Protein 7FBK (pdb70)

Nearest PDB structures (foldseek):
  8gz5-assembly1_A  TM=9.801E-01  e=3.231E-44  Severe acute respiratory syndrome coronavirus 2
  8e1g-assembly1_A  TM=9.869E-01  e=7.058E-44  Severe acute respiratory syndrome coronavirus 2
  7nx9-assembly1_E  TM=9.780E-01  e=9.380E-45  Severe acute respiratory syndrome coronavirus 2
  7q6e-assembly1_A  TM=9.854E-01  e=5.097E-44  Severe acute respiratory syndrome coronavirus 2
  7q9g-assembly1_A  TM=9.746E-01  e=7.058E-44  Severe acute respiratory syndrome coronavirus 2

Solvent-accessible surface area: 29348 Å² total; per-residue (Å²): 158,146,6,44,18,44,98,12,18,124,37,119,110,10,15,12,0,35,23,8,57,35,12,76,2,50,100,10,59,5,72,4,29,94,31,13,109,35,22,68,14,20,10,2,5,0,12,69,19,25,3,92,116,1,23,82,61,40,14,12,23,0,34,1,0,9,0,0,0,44,6,47,13,13,68,28,1,9,8,49,68,107,27,93,0,3,30,36,1,1,44,3,28,104,123,11,47,0,0,0,0,0,34,54,0,28,107,112,5,16,103,138,62,7,10,141,97,5,38,21,6,39,54,46,192,66,80,5,142,63,58,65,60,23,97,54,73,139,35,55,91,48,31,112,81,96,18,126,67,99,100,36,180,46,5,68,89,3,16,89,35,10,6,1,57,57,123,72,52,41,10,119,24,0,15,6,0,0,0,1,8,9,56,124,91,205,61,111,38,60,1,21,1,72,75,71,154,141,7,46,16,43,115,11,15,123,33,129,208,16,18,11,0,36,34,6,81,82,66,152,1,46,108,12,61,4,65,3,29,93,29,14,110,32,67,63,8,22,10,2,4,1,7,68,17,22,4,93,120,1,28,75,67,37,16,12,17,0,35,0,0,8,0,0,0,42,4,46,10,14,63,28,1,8,10,50,45,104,27,87,0,2,29,41,1,2,44,3,25,93,122,10,46,0,0,0,0,0,33,54,0,28,130,108,5,18,109,128,64,9,11,141,108,9,43,16,6,37,49,49,186,70,82,4,147,60,57,68,99,25,113,57,69,137,39,52,86,50,28,116,94,97,15,139,66,95,106,33,182,45,6,69,96,4,19,86,29,10,4,0,54,54,123,70,51,41,12,118,20,0,16,5,0,0,0,0,6,9,57,132,98,199,59,109,45,48,1,27,3,78,43,120,71,35,82,10,63,12,65,44,92,83,36,92,48,104,42,50,83,55,9,63,0,69,1,24,7,103,95,15,66,0,31,2,30,41,24,89,2,7,10,22,88,164,88,44,111,146,35,78,99,20,86,101,39,88,54,44,43,42,86,66,82,114,105,63,47,35,3,24,0,82,0,43,83,3,111,75,105,7,11,4,34,0,32,0,1,1,30,0,72,69,27,109,54,238,110,6,122,7,37,0,0,16,13,6,88,5,0,96,2,50,3,106,109,71,24,72,11,67,10,66,38,95,85,31,91,50,84,46,51,81,61,5,58,0,68,0,22,8,98,92,8,32,0,20,4,35,53,33,53,1,7,14,21,62,164,90,37,125,129,75,50,111,21,78,102,41,90,59,45,49,48,79,58,47,119,57,62,37,34,6,14,0,82,0,60,71,2,111,83,109,6,14,4,33,0,36,0,14,2,47,0,66,45,17,23,28,67,104,4,107,8,34,0,1,14,14,6,78,4,0,92,2,44,7,108,120

Organism: Severe acute respiratory syndrome coronavirus 2 (NCBI:txid2697049)

Sequence (618 aa):
NLCPFGEVFNATRFASVYAWNRKRISNCVADYSVLYNSASFSTFKCYGVSPTKLNDLCFTNVYADSFVIRGDEVRQIAPGQTGKIADYNYKLPDDFTGCVIAWNSNNLDSKVGGNYNYLYRLFRKSNLKPFERRDISTEIYQAGSTPCNGVEGFNCYFPLQSYGFQPTYGVGYQPYRVVVLSFEELLHAPATVCGPAANLCPFGEVFNATRFASVYAWNRKRISNCVADYSVLYNSASFSTFKCYGVSPTKLNDLCFTNVYADSFVIRGDDEVRQIAPGQTGKIADYNYKLPDDFTGCVIAWNSNNLDSKVGGNYNYLYRLFRKSNLKPFERDISTEIYQAGSTPCNGVEGFNCYFPLQSYGFQPTYGVGYQPYRVVVLSFELLHAPATVCGPAAAERVEQTPTTTTKEAGESLTINCVLRDSPCSLDSTFWYFTKKGATKKENLSNGGRYAETVNKASKSFSLQISDLRVEDSGTYHCRAYSTTGDERDCRWQGYIEGYGTIVTVKSAERVEQTPTTTTKEAGESLTINCVLRDSPCSLDSTFWYFTKKGATKKENLSNGGRYAETVNKASKSFSLQISDLRVEDSGTYHCRAYSTTGDERDCRWQGYIEGYGTIVTVKS

Structure (mmCIF, N/CA/C/O backbone):
data_7FBK
#
_entry.id   7FBK
#
_cell.length_a   53.510
_cell.length_b   90.531
_cell.length_c   162.463
_cell.angle_alpha   90.000
_cell.angle_beta   90.000
_cell.angle_gamma   90.000
#
_symmetry.space_group_name_H-M   'P 2 21 21'
#
loop_
_entity.id
_entity.type
_entity.pdbx_description
1 polymer 'Spike protein S1'
2 polymer 'New antigen receptor variable domain'
3 branched 2-acetamido-2-deoxy-beta-D-glucopyranose-(1-4)-[alpha-L-fucopyranose-(1-6)]2-acetamido-2-deoxy-beta-D-glucopyranose
4 water water
#
loop_
_atom_site.group_PDB
_atom_site.id
_atom_site.type_symbol
_atom_site.label_atom_id
_atom_site.label_alt_id
_atom_site.label_comp_id
_atom_site.label_asym_id
_atom_site.label_entity_id
_atom_site.label_seq_id
_atom_site.pdbx_PDB_ins_code
_atom_site.Cartn_x
_atom_site.Cartn_y
_atom_site.Cartn_z
_atom_site.occupancy
_atom_site.B_iso_or_equiv
_atom_site.auth_seq_id
_atom_site.auth_comp_id
_atom_site.auth_asym_id
_atom_site.auth_atom_id
_atom_site.pdbx_PDB_model_num
ATOM 1 N N . ASN A 1 9 ? -4.094 53.173 10.617 1.00 80.90 334 ASN A N 1
ATOM 2 C CA . ASN A 1 9 ? -3.806 53.684 11.976 1.00 82.85 334 ASN A CA 1
ATOM 3 C C . ASN A 1 9 ? -2.287 53.954 12.194 1.00 79.88 334 ASN A C 1
ATOM 4 O O . ASN A 1 9 ? -1.423 53.058 11.963 1.00 70.43 334 ASN A O 1
ATOM 9 N N . LEU A 1 10 ? -1.980 55.140 12.723 1.00 76.86 335 LEU A N 1
ATOM 10 C CA . LEU A 1 10 ? -0.682 55.837 12.549 1.00 79.35 335 LEU A CA 1
ATOM 11 C C . LEU A 1 10 ? 0.421 55.339 13.510 1.00 71.87 335 LEU A C 1
ATOM 12 O O . LEU A 1 10 ? 0.164 54.925 14.648 1.00 66.17 335 LEU A O 1
ATOM 17 N N . CYS A 1 11 ? 1.655 55.369 13.014 1.00 67.06 336 CYS A N 1
ATOM 18 C CA . CYS A 1 11 ? 2.865 54.877 13.730 1.00 63.17 336 CYS A CA 1
ATOM 19 C C . CYS A 1 11 ? 3.064 55.682 15.018 1.00 57.29 336 CYS A C 1
ATOM 20 O O . CYS A 1 11 ? 2.834 56.880 15.081 1.00 54.78 336 CYS A O 1
ATOM 23 N N . PRO A 1 12 ? 3.472 55.032 16.112 1.00 56.70 337 PRO A N 1
ATOM 24 C CA . PRO A 1 12 ? 3.681 55.738 17.378 1.00 58.43 337 PRO A CA 1
ATOM 25 C C . PRO A 1 12 ? 5.015 56.504 17.461 1.00 55.84 337 PRO A C 1
ATOM 26 O O . PRO A 1 12 ? 5.769 56.256 18.413 1.00 56.57 337 PRO A O 1
ATOM 30 N N . PHE A 1 13 ? 5.317 57.400 16.500 1.00 56.43 338 PHE A N 1
ATOM 31 C CA . PHE A 1 13 ? 6.594 58.187 16.475 1.00 54.61 338 PHE A CA 1
ATOM 32 C C . PHE A 1 13 ? 6.571 59.184 17.645 1.00 55.75 338 PHE A C 1
ATOM 33 O O . PHE A 1 13 ? 7.655 59.534 18.240 1.00 49.35 338 PHE A O 1
ATOM 41 N N . GLY A 1 14 ? 5.352 59.562 18.052 1.00 51.47 339 GLY A N 1
ATOM 42 C CA . GLY A 1 14 ? 5.096 60.405 19.235 1.00 52.04 339 GLY A CA 1
ATOM 43 C C . GLY A 1 14 ? 5.790 59.889 20.480 1.00 50.23 339 GLY A C 1
ATOM 44 O O . GLY A 1 14 ? 6.349 60.727 21.212 1.00 47.29 339 GLY A O 1
ATOM 45 N N . GLU A 1 15 ? 5.772 58.566 20.702 1.00 49.95 340 GLU A N 1
ATOM 46 C CA . GLU A 1 15 ? 6.358 57.913 21.906 1.00 53.31 340 GLU A CA 1
ATOM 47 C C . GLU A 1 15 ? 7.890 58.127 21.872 1.00 49.35 340 GLU A C 1
ATOM 48 O O . GLU A 1 15 ? 8.511 58.227 22.940 1.00 51.45 340 GLU A O 1
ATOM 54 N N . VAL A 1 16 ? 8.482 58.175 20.684 1.00 47.56 341 VAL A N 1
ATOM 55 C CA . VAL A 1 16 ? 9.961 58.355 20.532 1.00 46.63 341 VAL A CA 1
ATOM 56 C C . VAL A 1 16 ? 10.315 59.843 20.566 1.00 44.63 341 VAL A C 1
ATOM 57 O O . VAL A 1 16 ? 11.136 60.255 21.397 1.00 46.94 341 VAL A O 1
ATOM 61 N N . PHE A 1 17 ? 9.765 60.645 19.688 1.00 44.18 342 PHE A N 1
ATOM 62 C CA . PHE A 1 17 ? 10.213 62.054 19.542 1.00 45.75 342 PHE A CA 1
ATOM 63 C C . PHE A 1 17 ? 9.908 62.865 20.811 1.00 49.11 342 PHE A C 1
ATOM 64 O O . PHE A 1 17 ? 10.706 63.757 21.130 1.00 46.81 342 PHE A O 1
ATOM 72 N N . ASN A 1 18 ? 8.763 62.607 21.470 1.00 47.87 343 ASN A N 1
ATOM 73 C CA . ASN A 1 18 ? 8.279 63.407 22.626 1.00 48.75 343 ASN A CA 1
ATOM 74 C C . ASN A 1 18 ? 8.444 62.662 23.946 1.00 48.09 343 ASN A C 1
ATOM 75 O O . ASN A 1 18 ? 7.902 63.139 24.916 1.00 47.27 343 ASN A O 1
ATOM 80 N N . ALA A 1 19 ? 9.199 61.570 24.047 1.00 47.52 344 ALA A N 1
ATOM 81 C CA . ALA A 1 19 ? 9.478 60.954 25.374 1.00 47.47 344 ALA A CA 1
ATOM 82 C C . ALA A 1 19 ? 9.984 62.022 26.359 1.00 47.89 344 ALA A C 1
ATOM 83 O O . ALA A 1 19 ? 10.746 62.889 25.964 1.00 47.73 344 ALA A O 1
ATOM 85 N N . THR A 1 20 ? 9.580 61.960 27.623 1.00 46.55 345 THR A N 1
ATOM 86 C CA . THR A 1 20 ? 9.969 62.951 28.643 1.00 46.83 345 THR A CA 1
ATOM 87 C C . THR A 1 20 ? 11.502 62.974 28.769 1.00 44.84 345 THR A C 1
ATOM 88 O O . THR A 1 20 ? 12.097 64.049 28.824 1.00 42.18 345 THR A O 1
ATOM 92 N N . ARG A 1 21 ? 12.124 61.810 28.857 1.00 44.81 346 ARG A N 1
ATOM 93 C CA . ARG A 1 21 ? 13.601 61.684 29.092 1.00 45.53 346 ARG A CA 1
ATOM 94 C C . ARG A 1 21 ? 14.109 60.802 27.960 1.00 42.95 346 ARG A C 1
ATOM 95 O O . ARG A 1 21 ? 13.372 59.897 27.593 1.00 44.85 346 ARG A O 1
ATOM 103 N N . PHE A 1 22 ? 15.279 61.099 27.377 1.00 39.69 347 PHE A N 1
ATOM 104 C CA . PHE A 1 22 ? 15.908 60.292 26.320 1.00 37.59 347 PHE A CA 1
ATOM 105 C C . PHE A 1 22 ? 16.971 59.432 26.998 1.00 37.37 347 PHE A C 1
ATOM 106 O O . PHE A 1 22 ? 17.346 59.712 28.163 1.00 36.16 347 PHE A O 1
ATOM 114 N N . ALA A 1 23 ? 17.449 58.433 26.290 1.00 35.78 348 ALA A N 1
ATOM 115 C CA . ALA A 1 23 ? 18.595 57.611 26.730 1.00 35.18 348 ALA A CA 1
ATOM 116 C C . ALA A 1 23 ? 19.908 58.397 26.596 1.00 34.10 348 ALA A C 1
ATOM 117 O O . ALA A 1 23 ? 20.067 59.167 25.663 1.00 33.22 348 ALA A O 1
ATOM 119 N N . SER A 1 24 ? 20.902 58.050 27.410 1.00 36.13 349 SER A N 1
ATOM 120 C CA . SER A 1 24 ? 22.317 58.312 27.120 1.00 34.76 349 SER A CA 1
ATOM 121 C C . SER A 1 24 ? 22.652 57.620 25.805 1.00 34.80 349 SER A C 1
ATOM 122 O O . SER A 1 24 ? 22.150 56.528 25.546 1.00 34.99 349 SER A O 1
ATOM 125 N N . VAL A 1 25 ? 23.573 58.193 25.052 1.00 34.66 350 VAL A N 1
ATOM 126 C CA . VAL A 1 25 ? 24.035 57.630 23.757 1.00 34.51 350 VAL A CA 1
ATOM 127 C C . VAL A 1 25 ? 24.642 56.218 23.941 1.00 34.37 350 VAL A C 1
ATOM 128 O O . VAL A 1 25 ? 24.360 55.380 23.066 1.00 34.47 350 VAL A O 1
ATOM 132 N N . TYR A 1 26 ? 25.398 55.950 25.006 1.00 34.57 351 TYR A N 1
ATOM 133 C CA . TYR A 1 26 ? 26.035 54.622 25.204 1.00 35.91 351 TYR A CA 1
ATOM 134 C C . TYR A 1 26 ? 24.952 53.563 25.407 1.00 36.30 351 TYR A C 1
ATOM 135 O O . TYR A 1 26 ? 25.244 52.378 25.070 1.00 37.31 351 TYR A O 1
ATOM 144 N N . ALA A 1 27 ? 23.820 53.963 26.005 1.00 35.42 352 ALA A N 1
ATOM 145 C CA . ALA A 1 27 ? 22.642 53.082 26.261 1.00 35.79 352 ALA A CA 1
ATOM 146 C C . ALA A 1 27 ? 21.463 53.446 25.346 1.00 35.84 352 ALA A C 1
ATOM 147 O O . ALA A 1 27 ? 20.334 53.432 25.797 1.00 36.41 352 ALA A O 1
ATOM 149 N N . TRP A 1 28 ? 21.722 53.617 24.060 1.00 35.45 353 TRP A N 1
ATOM 150 C CA . TRP A 1 28 ? 20.770 54.193 23.107 1.00 34.41 353 TRP A CA 1
ATOM 151 C C . TRP A 1 28 ? 19.526 53.293 23.036 1.00 37.25 353 TRP A C 1
ATOM 152 O O . TRP A 1 28 ? 19.658 52.055 23.219 1.00 35.70 353 TRP A O 1
ATOM 163 N N . ASN A 1 29 ? 18.374 53.925 22.889 1.00 36.74 354 ASN A N 1
ATOM 164 C CA . ASN A 1 29 ? 17.051 53.248 22.802 1.00 40.63 354 ASN A CA 1
ATOM 165 C C . ASN A 1 29 ? 16.704 52.922 21.354 1.00 38.73 354 ASN A C 1
ATOM 166 O O . ASN A 1 29 ? 17.166 53.618 20.434 1.00 36.46 354 ASN A O 1
ATOM 171 N N . ARG A 1 30 ? 15.895 51.887 21.156 1.00 38.54 355 ARG A N 1
ATOM 172 C CA . ARG A 1 30 ? 15.417 51.497 19.824 1.00 41.71 355 ARG A CA 1
ATOM 173 C C . ARG A 1 30 ? 13.965 51.026 19.972 1.00 42.26 355 ARG A C 1
ATOM 174 O O . ARG A 1 30 ? 13.696 50.304 20.953 1.00 41.81 355 ARG A O 1
ATOM 182 N N . LYS A 1 31 ? 13.083 51.555 19.127 1.00 44.21 356 LYS A N 1
ATOM 183 C CA . LYS A 1 31 ? 11.673 51.109 19.006 1.00 45.23 356 LYS A CA 1
ATOM 184 C C . LYS A 1 31 ? 11.515 50.516 17.614 1.00 48.30 356 LYS A C 1
ATOM 185 O O . LYS A 1 31 ? 11.916 51.201 16.624 1.00 48.49 356 LYS A O 1
ATOM 191 N N . ARG A 1 32 ? 10.998 49.284 17.538 1.00 51.89 357 ARG A N 1
ATOM 192 C CA . ARG A 1 32 ? 10.737 48.589 16.257 1.00 55.81 357 ARG A CA 1
ATOM 193 C C . ARG A 1 32 ? 9.328 48.997 15.851 1.00 55.63 357 ARG A C 1
ATOM 194 O O . ARG A 1 32 ? 8.395 48.837 16.672 1.00 51.72 357 ARG A O 1
ATOM 202 N N . ILE A 1 33 ? 9.225 49.667 14.711 1.00 57.22 358 ILE A N 1
ATOM 203 C CA . ILE A 1 33 ? 7.941 50.196 14.162 1.00 61.60 358 ILE A CA 1
ATOM 204 C C . ILE A 1 33 ? 7.453 49.194 13.118 1.00 62.86 358 ILE A C 1
ATOM 205 O O . ILE A 1 33 ? 8.291 48.730 12.253 1.00 59.77 358 ILE A O 1
ATOM 210 N N . SER A 1 34 ? 6.165 48.870 13.168 1.00 60.74 359 SER A N 1
ATOM 211 C CA . SER A 1 34 ? 5.549 47.987 12.152 1.00 63.21 359 SER A CA 1
ATOM 212 C C . SER A 1 34 ? 4.017 48.141 12.153 1.00 64.19 359 SER A C 1
ATOM 213 O O . SER A 1 34 ? 3.455 48.545 13.182 1.00 57.73 359 SER A O 1
ATOM 216 N N . ASN A 1 35 ? 3.392 47.895 10.996 1.00 69.52 360 ASN A N 1
ATOM 217 C CA . ASN A 1 35 ? 1.917 47.757 10.843 1.00 71.45 360 ASN A CA 1
ATOM 218 C C . ASN A 1 35 ? 1.259 49.103 11.101 1.00 67.69 360 ASN A C 1
ATOM 219 O O . ASN A 1 35 ? 0.413 49.201 12.008 1.00 65.23 360 ASN A O 1
ATOM 224 N N . CYS A 1 36 ? 1.649 50.113 10.340 1.00 64.63 361 CYS A N 1
ATOM 225 C CA . CYS A 1 36 ? 1.125 51.470 10.566 1.00 63.08 361 CYS A CA 1
ATOM 226 C C . CYS A 1 36 ? 1.523 52.357 9.410 1.00 62.29 361 CYS A C 1
ATOM 227 O O . CYS A 1 36 ? 2.380 51.928 8.583 1.00 61.10 361 CYS A O 1
ATOM 230 N N . VAL A 1 37 ? 0.912 53.536 9.428 1.00 62.74 362 VAL A N 1
ATOM 231 C CA . VAL A 1 37 ? 1.050 54.658 8.468 1.00 66.59 362 VAL A CA 1
ATOM 232 C C . VAL A 1 37 ? 1.687 55.845 9.203 1.00 66.05 362 VAL A C 1
ATOM 233 O O . VAL A 1 37 ? 1.289 56.121 10.341 1.00 66.27 362 VAL A O 1
ATOM 237 N N . ALA A 1 38 ? 2.594 56.545 8.520 1.00 67.95 363 ALA A N 1
ATOM 238 C CA . ALA A 1 38 ? 3.512 57.574 9.067 1.00 67.13 363 ALA A CA 1
ATOM 239 C C . ALA A 1 38 ? 3.593 58.744 8.089 1.00 67.08 363 ALA A C 1
ATOM 240 O O . ALA A 1 38 ? 4.065 58.496 6.957 1.00 68.83 363 ALA A O 1
ATOM 242 N N . ASP A 1 39 ? 3.127 59.938 8.475 1.00 67.52 364 ASP A N 1
ATOM 243 C CA . ASP A 1 39 ? 3.308 61.190 7.678 1.00 70.12 364 ASP A CA 1
ATOM 244 C C . ASP A 1 39 ? 4.729 61.733 7.918 1.00 66.38 364 ASP A C 1
ATOM 245 O O . ASP A 1 39 ? 4.911 62.533 8.848 1.00 67.91 364 ASP A O 1
ATOM 250 N N . TYR A 1 40 ? 5.694 61.314 7.103 1.00 65.61 365 TYR A N 1
ATOM 251 C CA . TYR A 1 40 ? 7.123 61.686 7.242 1.00 63.51 365 TYR A CA 1
ATOM 252 C C . TYR A 1 40 ? 7.260 63.163 6.894 1.00 61.49 365 TYR A C 1
ATOM 253 O O . TYR A 1 40 ? 8.053 63.903 7.517 1.00 57.48 365 TYR A O 1
ATOM 262 N N . SER A 1 41 ? 6.415 63.602 5.973 1.00 58.86 366 SER A N 1
ATOM 263 C CA . SER A 1 41 ? 6.423 64.982 5.454 1.00 59.73 366 SER A CA 1
ATOM 264 C C . SER A 1 41 ? 6.115 65.982 6.542 1.00 59.68 366 SER A C 1
ATOM 265 O O . SER A 1 41 ? 6.739 67.038 6.485 1.00 67.00 366 SER A O 1
ATOM 268 N N . VAL A 1 42 ? 5.216 65.715 7.484 1.00 59.62 367 VAL A N 1
ATOM 269 C CA . VAL A 1 42 ? 4.987 66.741 8.553 1.00 62.89 367 VAL A CA 1
ATOM 270 C C . VAL A 1 42 ? 6.236 66.823 9.460 1.00 57.72 367 VAL A C 1
ATOM 271 O O . VAL A 1 42 ? 6.545 67.934 9.926 1.00 55.07 367 VAL A O 1
ATOM 275 N N . LEU A 1 43 ? 6.920 65.702 9.715 1.00 56.58 368 LEU A N 1
ATOM 276 C CA . LEU A 1 43 ? 8.230 65.707 10.439 1.00 54.09 368 LEU A CA 1
ATOM 277 C C . LEU A 1 43 ? 9.231 66.543 9.653 1.00 50.65 368 LEU A C 1
ATOM 278 O O . LEU A 1 43 ? 9.778 67.494 10.214 1.00 50.66 368 LEU A O 1
ATOM 283 N N . TYR A 1 44 ? 9.481 66.176 8.398 1.00 51.56 369 TYR A N 1
ATOM 284 C CA . TYR A 1 44 ? 10.482 66.852 7.538 1.00 51.50 369 TYR A CA 1
ATOM 285 C C . TYR A 1 44 ? 10.189 68.356 7.431 1.00 54.66 369 TYR A C 1
ATOM 286 O O . TYR A 1 44 ? 11.101 69.138 7.668 1.00 55.76 369 TYR A O 1
ATOM 295 N N . ASN A 1 45 ? 8.938 68.762 7.187 1.00 58.48 370 ASN A N 1
ATOM 296 C CA . ASN A 1 45 ? 8.548 70.199 7.080 1.00 62.92 370 ASN 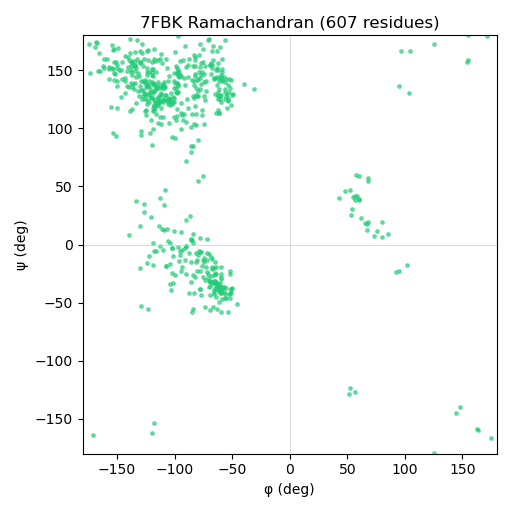A CA 1
ATOM 297 C C . ASN A 1 45 ? 8.542 70.916 8.438 1.00 67.95 370 ASN A C 1
ATOM 298 O O . ASN A 1 45 ? 8.624 72.152 8.412 1.00 74.17 370 ASN A O 1
ATOM 303 N N . SER A 1 46 ? 8.483 70.220 9.582 1.00 65.96 371 SER A N 1
ATOM 304 C CA . SER A 1 46 ? 8.476 70.891 10.911 1.00 66.18 371 SER A CA 1
ATOM 305 C C . SER A 1 46 ? 9.712 71.788 11.068 1.00 65.63 371 SER A C 1
ATOM 306 O O . SER A 1 46 ? 10.877 71.303 10.882 1.00 72.29 371 SER A O 1
ATOM 309 N N . ALA A 1 47 ? 9.486 73.010 11.542 1.00 62.40 372 ALA A N 1
ATOM 310 C CA . ALA A 1 47 ? 10.529 73.988 11.923 1.00 63.16 372 ALA A CA 1
ATOM 311 C C . ALA A 1 47 ? 11.311 73.540 13.181 1.00 64.14 372 ALA A C 1
ATOM 312 O O . ALA A 1 47 ? 12.354 74.181 13.505 1.00 61.10 372 ALA A O 1
ATOM 314 N N . SER A 1 48 ? 10.868 72.508 13.910 1.00 62.73 373 SER A N 1
ATOM 315 C CA . SER A 1 48 ? 11.453 72.200 15.246 1.00 62.47 373 SER A CA 1
ATOM 316 C C . SER A 1 48 ? 12.844 71.517 15.168 1.00 55.90 373 SER A C 1
ATOM 317 O O . SER A 1 48 ? 13.569 71.595 16.160 1.00 60.56 373 SER A O 1
ATOM 320 N N . PHE A 1 49 ? 13.255 70.925 14.048 1.00 52.76 374 PHE A N 1
ATOM 321 C CA . PHE A 1 49 ? 14.521 70.154 13.929 1.00 48.63 374 PHE A CA 1
ATOM 322 C C . PHE A 1 49 ? 15.624 71.019 13.355 1.00 49.57 374 PHE A C 1
ATOM 323 O O . PHE A 1 49 ? 15.334 71.902 12.582 1.00 55.34 374 PHE A O 1
ATOM 331 N N . SER A 1 50 ? 16.875 70.756 13.709 1.00 47.10 375 SER A N 1
ATOM 332 C CA . SER A 1 50 ? 18.036 71.489 13.170 1.00 46.98 375 SER A CA 1
ATOM 333 C C . SER A 1 50 ? 18.821 70.604 12.196 1.00 47.93 375 SER A C 1
ATOM 334 O O . SER A 1 50 ? 19.570 71.168 11.363 1.00 50.61 375 SER A O 1
ATOM 337 N N . THR A 1 51 ? 18.636 69.287 12.251 1.00 45.12 376 THR A N 1
ATOM 338 C CA . THR A 1 51 ? 19.267 68.312 11.331 1.00 45.00 376 THR A CA 1
ATOM 339 C C . THR A 1 51 ? 18.187 67.359 10.827 1.00 44.43 376 THR A C 1
ATOM 340 O O . THR A 1 51 ? 17.370 66.877 11.627 1.00 43.21 376 THR A O 1
ATOM 344 N N . PHE A 1 52 ? 18.146 67.129 9.527 1.00 44.16 377 PHE A N 1
ATOM 345 C CA . PHE A 1 52 ? 17.270 66.124 8.914 1.00 44.85 377 PHE A CA 1
ATOM 346 C C . PHE A 1 52 ? 17.973 65.652 7.642 1.00 47.04 377 PHE A C 1
ATOM 347 O O . PHE A 1 52 ? 17.875 66.302 6.599 1.00 50.13 377 PHE A O 1
ATOM 355 N N . LYS A 1 53 ? 18.728 64.570 7.762 1.00 46.38 378 LYS A N 1
ATOM 356 C CA . LYS A 1 53 ? 19.667 64.117 6.718 1.00 47.67 378 LYS A CA 1
ATOM 357 C C . LYS A 1 53 ? 19.335 62.674 6.382 1.00 48.14 378 LYS A C 1
ATOM 358 O O . LYS A 1 53 ? 19.472 61.840 7.274 1.00 47.04 378 LYS A O 1
ATOM 364 N N . CYS A 1 54 ? 18.892 62.426 5.156 1.00 48.24 379 CYS A N 1
ATOM 365 C CA . CYS A 1 54 ? 18.491 61.088 4.676 1.00 51.03 379 CYS A CA 1
ATOM 366 C C . CYS A 1 54 ? 19.556 60.566 3.707 1.00 51.73 379 CYS A C 1
ATOM 367 O O . CYS A 1 54 ? 20.011 61.325 2.872 1.00 55.23 379 CYS A O 1
ATOM 370 N N . TYR A 1 55 ? 20.015 59.346 3.958 1.00 51.00 380 TYR A N 1
ATOM 371 C CA . TYR A 1 55 ? 21.044 58.578 3.216 1.00 50.42 380 TYR A CA 1
ATOM 372 C C . TYR A 1 55 ? 20.301 57.480 2.409 1.00 54.18 380 TYR A C 1
ATOM 373 O O . TYR A 1 55 ? 19.418 56.768 2.980 1.00 53.21 380 TYR A O 1
ATOM 382 N N . GLY A 1 56 ? 20.504 57.413 1.089 1.00 54.34 381 GLY A N 1
ATOM 383 C CA . GLY A 1 56 ? 19.958 56.323 0.259 1.00 57.01 381 GLY A CA 1
ATOM 384 C C . GLY A 1 56 ? 18.458 56.457 -0.017 1.00 57.61 381 GLY A C 1
ATOM 385 O O . GLY A 1 56 ? 17.876 55.482 -0.499 1.00 58.69 381 GLY A O 1
ATOM 386 N N . VAL A 1 57 ? 17.854 57.611 0.282 1.00 56.83 382 VAL A N 1
ATOM 387 C CA . VAL A 1 57 ? 16.410 57.913 0.057 1.00 57.18 382 VAL A CA 1
ATOM 388 C C . VAL A 1 57 ? 16.216 59.422 0.208 1.00 57.99 382 VAL A C 1
ATOM 389 O O . VAL A 1 57 ? 16.903 60.016 1.049 1.00 57.37 382 VAL A O 1
ATOM 393 N N . SER A 1 58 ? 15.254 60.001 -0.514 1.00 60.62 383 SER A N 1
ATOM 394 C CA . SER A 1 58 ? 14.904 61.442 -0.448 1.00 61.65 383 SER A CA 1
ATOM 395 C C . SER A 1 58 ? 13.814 61.638 0.594 1.00 60.67 383 SER A C 1
ATOM 396 O O . SER A 1 58 ? 12.891 60.835 0.722 1.00 61.06 383 SER A O 1
ATOM 399 N N . PRO A 1 59 ? 13.934 62.693 1.414 1.00 59.45 384 PRO A N 1
ATOM 400 C CA . PRO A 1 59 ? 12.965 62.933 2.473 1.00 60.60 384 PRO A CA 1
ATOM 401 C C . PRO A 1 59 ? 11.575 63.166 1.868 1.00 61.50 384 PRO A C 1
ATOM 402 O O . PRO A 1 59 ? 10.641 62.714 2.447 1.00 63.08 384 PRO A O 1
ATOM 406 N N . THR A 1 60 ? 11.485 63.817 0.710 1.00 64.62 385 THR A N 1
ATOM 407 C CA . THR A 1 60 ? 10.204 64.241 0.071 1.00 66.69 385 THR A CA 1
ATOM 408 C C . THR A 1 60 ? 9.524 63.045 -0.617 1.00 69.65 385 THR A C 1
ATOM 409 O O . THR A 1 60 ? 8.370 63.191 -1.005 1.00 68.47 385 THR A O 1
ATOM 413 N N . LYS A 1 61 ? 10.190 61.886 -0.675 1.00 71.46 386 LYS A N 1
ATOM 414 C CA . LYS A 1 61 ? 9.658 60.610 -1.227 1.00 72.40 386 LYS A CA 1
ATOM 415 C C . LYS A 1 61 ? 9.083 59.700 -0.126 1.00 69.21 386 LYS A C 1
ATOM 416 O O . LYS A 1 61 ? 8.398 58.736 -0.479 1.00 69.67 386 LYS A O 1
ATOM 422 N N . LEU A 1 62 ? 9.343 59.943 1.159 1.00 65.35 387 LEU A N 1
ATOM 423 C CA . LEU A 1 62 ? 9.060 58.912 2.187 1.00 64.05 387 LEU A CA 1
ATOM 424 C C . LEU A 1 62 ? 7.557 58.637 2.298 1.00 66.00 387 LEU A C 1
ATOM 425 O O . LEU A 1 62 ? 7.213 57.467 2.603 1.00 65.92 387 LEU A O 1
ATOM 430 N N . ASN A 1 63 ? 6.714 59.661 2.108 1.00 64.25 388 ASN A N 1
ATOM 431 C CA . ASN A 1 63 ? 5.232 59.535 2.158 1.00 70.38 388 ASN A CA 1
ATOM 432 C C . ASN A 1 63 ? 4.772 58.536 1.088 1.00 72.10 388 ASN A C 1
ATOM 433 O O . ASN A 1 63 ? 3.759 57.866 1.336 1.00 73.12 388 ASN A O 1
ATOM 438 N N . ASP A 1 64 ? 5.538 58.400 -0.001 1.00 70.03 389 ASP A N 1
ATOM 439 C CA . ASP A 1 64 ? 5.247 57.521 -1.163 1.00 74.52 389 ASP A CA 1
ATOM 440 C C . ASP A 1 64 ? 5.772 56.085 -0.984 1.00 72.60 389 ASP A C 1
ATOM 441 O O . ASP A 1 64 ? 5.473 55.258 -1.843 1.00 69.85 389 ASP A O 1
ATOM 446 N N . LEU A 1 65 ? 6.544 55.773 0.060 1.00 70.54 390 LEU A N 1
ATOM 447 C CA . LEU A 1 65 ? 7.227 54.461 0.146 1.00 69.98 390 LEU A CA 1
ATOM 448 C C . LEU A 1 65 ? 6.679 53.628 1.306 1.00 69.15 390 LEU A C 1
ATOM 449 O O . LEU A 1 65 ? 6.061 54.190 2.237 1.00 69.14 390 LEU A O 1
ATOM 454 N N . CYS A 1 66 ? 6.893 52.313 1.215 1.00 71.21 391 CYS A N 1
ATOM 455 C CA . CYS A 1 66 ? 6.576 51.299 2.254 1.00 70.81 391 CYS A CA 1
ATOM 456 C C . CYS A 1 66 ? 7.879 50.562 2.598 1.00 70.46 391 CYS A C 1
ATOM 457 O O . CYS A 1 66 ? 8.761 50.443 1.672 1.00 68.47 391 CYS A O 1
ATOM 460 N N . PHE A 1 67 ? 8.017 50.114 3.862 1.00 67.16 392 PHE A N 1
ATOM 461 C CA . PHE A 1 67 ? 9.140 49.271 4.343 1.00 65.97 392 PHE A CA 1
ATOM 462 C C . PHE A 1 67 ? 8.593 48.130 5.195 1.00 66.80 392 PHE A C 1
ATOM 463 O O . PHE A 1 67 ? 7.514 48.283 5.784 1.00 64.11 392 PHE A O 1
ATOM 471 N N . THR A 1 68 ? 9.343 47.032 5.256 1.00 69.47 393 THR A N 1
ATOM 472 C CA . THR A 1 68 ? 9.124 45.886 6.177 1.00 75.29 393 THR A CA 1
ATOM 473 C C . THR A 1 68 ? 9.058 46.435 7.608 1.00 78.70 393 THR A C 1
ATOM 474 O O . THR A 1 68 ? 8.017 46.261 8.268 1.00 79.32 393 THR A O 1
ATOM 478 N N . ASN A 1 69 ? 10.138 47.121 8.029 1.00 80.11 394 ASN A N 1
ATOM 479 C CA . ASN A 1 69 ? 10.382 47.636 9.410 1.00 79.01 394 ASN A CA 1
ATOM 480 C C . ASN A 1 69 ? 11.084 49.000 9.359 1.00 70.28 394 ASN A C 1
ATOM 481 O O . ASN A 1 69 ? 11.992 49.202 8.505 1.00 64.05 394 ASN A O 1
ATOM 486 N N . VAL A 1 70 ? 10.671 49.882 10.262 1.00 60.80 395 VAL A N 1
ATOM 487 C CA . VAL A 1 70 ? 11.401 51.111 10.605 1.00 58.10 395 VAL A CA 1
ATOM 488 C C . VAL A 1 70 ? 11.903 50.933 12.042 1.00 58.57 395 VAL A C 1
ATOM 489 O O . VAL A 1 70 ? 11.112 50.517 12.898 1.00 57.61 395 VAL A O 1
ATOM 493 N N . TYR A 1 71 ? 13.195 51.161 12.266 1.00 52.76 396 TYR A N 1
ATOM 494 C CA . TYR A 1 71 ? 13.780 51.289 13.615 1.00 52.16 396 TYR A CA 1
ATOM 495 C C . TYR A 1 71 ? 13.886 52.782 13.892 1.00 48.28 396 TYR A C 1
ATOM 496 O O . TYR A 1 71 ? 14.389 53.522 13.002 1.00 46.97 396 TYR A O 1
ATOM 505 N N . ALA A 1 72 ? 13.396 53.200 15.056 1.00 43.42 397 ALA A N 1
ATOM 506 C CA . ALA A 1 72 ? 13.596 54.550 15.564 1.00 41.58 397 ALA A CA 1
ATOM 507 C C . ALA A 1 72 ? 14.504 54.417 16.779 1.00 41.56 397 ALA A C 1
ATOM 508 O O . ALA A 1 72 ? 14.046 54.032 17.889 1.00 38.13 397 ALA A O 1
ATOM 510 N N . ASP A 1 73 ? 15.756 54.781 16.546 1.00 39.86 398 ASP A N 1
ATOM 511 C CA . ASP A 1 73 ? 16.804 54.859 17.604 1.00 41.13 398 ASP A CA 1
ATOM 512 C C . ASP A 1 73 ? 16.872 56.264 18.214 1.00 39.43 398 ASP A C 1
ATOM 513 O O . ASP A 1 73 ? 16.793 57.255 17.470 1.00 38.02 398 ASP A O 1
ATOM 518 N N . SER A 1 74 ? 17.120 56.386 19.520 1.00 38.93 399 SER A N 1
ATOM 519 C CA . SER A 1 74 ? 17.103 57.740 20.115 1.00 37.86 399 SER A CA 1
ATOM 520 C C . SER A 1 74 ? 18.007 57.843 21.341 1.00 35.56 399 SER A C 1
ATOM 521 O O . SER A 1 74 ? 18.206 56.872 22.046 1.00 34.01 399 SER A O 1
ATOM 524 N N . PHE A 1 75 ? 18.573 59.031 21.515 1.00 34.73 400 PHE A N 1
ATOM 525 C CA . PHE A 1 75 ? 19.632 59.316 22.509 1.00 33.23 400 PHE A CA 1
ATOM 526 C C . PHE A 1 75 ? 19.911 60.812 22.492 1.00 33.57 400 PHE A C 1
ATOM 527 O O . PHE A 1 75 ? 19.429 61.492 21.578 1.00 33.49 400 PHE A O 1
ATOM 535 N N . VAL A 1 76 ? 20.743 61.251 23.454 1.00 34.61 401 VAL A N 1
ATOM 536 C CA . VAL A 1 76 ? 21.289 62.616 23.604 1.00 35.47 401 VAL A CA 1
ATOM 537 C C . VAL A 1 76 ? 22.813 62.609 23.492 1.00 35.25 401 VAL A C 1
ATOM 538 O O . VAL A 1 76 ? 23.480 61.643 24.046 1.00 35.24 401 VAL A O 1
ATOM 542 N N . ILE A 1 77 ? 23.298 63.553 22.665 1.00 34.87 402 ILE A N 1
ATOM 543 C CA . ILE A 1 77 ? 24.739 63.898 22.503 1.00 34.86 402 ILE A CA 1
ATOM 544 C C . ILE A 1 77 ? 24.852 65.429 22.564 1.00 36.65 402 ILE A C 1
ATOM 545 O O . ILE A 1 77 ? 23.796 66.121 22.723 1.00 35.57 402 ILE A O 1
ATOM 550 N N . ARG A 1 78 ? 26.086 65.960 22.528 1.00 37.49 403 ARG A N 1
ATOM 551 C CA . ARG A 1 78 ? 26.299 67.429 22.452 1.00 38.97 403 ARG A CA 1
ATOM 552 C C . ARG A 1 78 ? 26.173 67.861 20.976 1.00 38.72 403 ARG A C 1
ATOM 553 O O . ARG A 1 78 ? 26.334 67.028 20.092 1.00 39.00 403 ARG A O 1
ATOM 561 N N . GLY A 1 79 ? 25.794 69.112 20.719 1.00 39.03 404 GLY A N 1
ATOM 562 C CA . GLY A 1 79 ? 25.594 69.631 19.360 1.00 40.81 404 GLY A CA 1
ATOM 563 C C . GLY A 1 79 ? 26.788 69.365 18.469 1.00 43.45 404 GLY A C 1
ATOM 564 O O . GLY A 1 79 ? 26.583 68.985 17.323 1.00 44.02 404 GLY A O 1
ATOM 565 N N . ASP A 1 80 ? 28.030 69.521 18.938 1.00 46.47 405 ASP A N 1
ATOM 566 C CA . ASP A 1 80 ? 29.144 69.337 17.967 1.00 49.96 405 ASP A CA 1
ATOM 567 C C . ASP A 1 80 ? 29.435 67.855 17.688 1.00 47.67 405 ASP A C 1
ATOM 568 O O . ASP A 1 80 ? 30.332 67.612 16.862 1.00 46.01 405 ASP A O 1
ATOM 573 N N . GLU A 1 81 ? 28.642 66.908 18.206 1.00 45.24 406 GLU A N 1
ATOM 574 C CA . GLU A 1 81 ? 28.782 65.460 17.912 1.00 42.86 406 GLU A CA 1
ATOM 575 C C . GLU A 1 81 ? 27.737 65.023 16.886 1.00 43.19 406 GLU A C 1
ATOM 576 O O . GLU A 1 81 ? 27.867 63.894 16.368 1.00 42.19 406 GLU A O 1
ATOM 582 N N . VAL A 1 82 ? 26.764 65.871 16.556 1.00 42.05 407 VAL A N 1
ATOM 583 C CA . VAL A 1 82 ? 25.629 65.442 15.706 1.00 43.07 407 VAL A CA 1
ATOM 584 C C . VAL A 1 82 ? 26.181 64.990 14.346 1.00 44.06 407 VAL A C 1
ATOM 585 O O . VAL A 1 82 ? 25.692 63.970 13.810 1.00 41.82 407 VAL A O 1
ATOM 589 N N . ARG A 1 83 ? 27.260 65.602 13.869 1.00 45.38 408 ARG A N 1
ATOM 590 C CA . ARG A 1 83 ? 27.900 65.217 12.578 1.00 46.23 408 ARG A CA 1
ATOM 591 C C . ARG A 1 83 ? 28.441 63.788 12.657 1.00 45.67 408 ARG A C 1
ATOM 592 O O . ARG A 1 83 ? 28.610 63.188 11.599 1.00 45.32 408 ARG A O 1
ATOM 600 N N . GLN A 1 84 ? 28.780 63.254 13.838 1.00 43.84 409 GLN A N 1
ATOM 601 C CA . GLN A 1 84 ? 29.294 61.849 13.933 1.00 41.93 409 GLN A CA 1
ATOM 602 C C . GLN A 1 84 ? 28.165 60.830 13.753 1.00 41.15 409 GLN A C 1
ATOM 603 O O . GLN A 1 84 ? 28.497 59.638 13.640 1.00 39.63 409 GLN A O 1
ATOM 609 N N . ILE A 1 85 ? 26.870 61.229 13.779 1.00 40.99 410 ILE A N 1
ATOM 610 C CA . ILE A 1 85 ? 25.758 60.253 13.523 1.00 39.55 410 ILE A CA 1
ATOM 611 C C . ILE A 1 85 ? 25.535 60.160 12.003 1.00 42.65 410 ILE A C 1
ATOM 612 O O . ILE A 1 85 ? 24.644 60.818 11.441 1.00 40.98 410 ILE A O 1
ATOM 617 N N . ALA A 1 86 ? 26.399 59.396 11.338 1.00 44.22 411 ALA A N 1
ATOM 618 C CA . ALA A 1 86 ? 26.414 59.266 9.867 1.00 46.83 411 ALA A CA 1
ATOM 619 C C . ALA A 1 86 ? 27.261 58.057 9.510 1.00 47.05 411 ALA A C 1
ATOM 620 O O . ALA A 1 86 ? 28.261 57.817 10.157 1.00 46.54 411 ALA A O 1
ATOM 622 N N . PRO A 1 87 ? 26.961 57.367 8.394 1.00 50.59 412 PRO A N 1
ATOM 623 C CA . PRO A 1 87 ? 27.850 56.341 7.859 1.00 51.14 412 PRO A CA 1
ATOM 624 C C . PRO A 1 87 ? 29.264 56.907 7.651 1.00 54.22 412 PRO A C 1
ATOM 625 O O . PRO A 1 87 ? 29.360 58.020 7.197 1.00 54.17 412 PRO A O 1
ATOM 629 N N . GLY A 1 88 ? 30.284 56.124 8.034 1.00 53.73 413 GLY A N 1
ATOM 630 C CA . GLY A 1 88 ? 31.692 56.301 7.667 1.00 54.63 413 GLY A CA 1
ATOM 631 C C . GLY A 1 88 ? 32.355 57.340 8.512 1.00 53.86 413 GLY A C 1
ATOM 632 O O . GLY A 1 88 ? 33.395 57.830 8.090 1.00 55.48 413 GLY A O 1
ATOM 633 N N . GLN A 1 89 ? 31.794 57.670 9.673 1.00 51.45 414 GLN A N 1
ATOM 634 C CA . GLN A 1 89 ? 32.345 58.741 10.530 1.00 51.06 414 GLN A CA 1
ATOM 635 C C . GLN A 1 89 ? 33.269 58.145 11.593 1.00 50.56 414 GLN A C 1
ATOM 636 O O . GLN A 1 89 ? 33.076 56.995 11.984 1.00 49.15 414 GLN A O 1
ATOM 642 N N . THR A 1 90 ? 34.172 58.945 12.136 1.00 48.90 415 THR A N 1
ATOM 643 C CA . THR A 1 90 ? 35.053 58.495 13.237 1.00 50.14 415 THR A CA 1
ATOM 644 C C . THR A 1 90 ? 34.977 59.498 14.388 1.00 47.69 415 THR A C 1
ATOM 645 O O . THR A 1 90 ? 34.499 60.616 14.192 1.00 50.44 415 THR A O 1
ATOM 649 N N . GLY A 1 91 ? 35.449 59.110 15.560 1.00 46.74 416 GLY A N 1
ATOM 650 C CA . GLY A 1 91 ? 35.296 59.916 16.780 1.00 44.95 416 GLY A CA 1
ATOM 651 C C . GLY A 1 91 ? 34.645 59.082 17.859 1.00 41.77 416 GLY A C 1
ATOM 652 O O . GLY A 1 91 ? 34.308 57.934 17.591 1.00 43.87 416 GLY A O 1
ATOM 653 N N . LYS A 1 92 ? 34.572 59.592 19.074 1.00 39.76 417 LYS A N 1
ATOM 654 C CA . LYS A 1 92 ? 34.276 58.767 20.266 1.00 41.12 417 LYS A CA 1
ATOM 655 C C . LYS A 1 92 ? 32.814 58.248 20.163 1.00 38.34 417 LYS A C 1
ATOM 656 O O . LYS A 1 92 ? 32.557 57.135 20.619 1.00 35.13 417 LYS A O 1
ATOM 662 N N . ILE A 1 93 ? 31.896 59.030 19.573 1.00 37.90 418 ILE A N 1
ATOM 663 C CA . ILE A 1 93 ? 30.466 58.609 19.486 1.00 38.99 418 ILE A CA 1
ATOM 664 C C . ILE A 1 93 ? 30.343 57.518 18.459 1.00 38.67 418 ILE A C 1
ATOM 665 O O . ILE A 1 93 ? 29.892 56.471 18.796 1.00 39.29 418 ILE A O 1
ATOM 670 N N . ALA A 1 94 ? 30.820 57.759 17.246 1.00 41.15 419 ALA A N 1
ATOM 671 C CA . ALA A 1 94 ? 30.776 56.775 16.141 1.00 43.05 419 ALA A CA 1
ATOM 672 C C . ALA A 1 94 ? 31.567 55.505 16.484 1.00 43.91 419 ALA A C 1
ATOM 673 O O . ALA A 1 94 ? 31.121 54.397 16.104 1.00 42.77 419 ALA A O 1
ATOM 675 N N . ASP A 1 95 ? 32.743 55.643 17.114 1.00 42.94 420 ASP A N 1
ATOM 676 C CA . ASP A 1 95 ? 33.584 54.468 17.450 1.00 42.44 420 ASP A CA 1
ATOM 677 C C . ASP A 1 95 ? 33.075 53.704 18.660 1.00 40.78 420 ASP A C 1
ATOM 678 O O . ASP A 1 95 ? 33.141 52.473 18.589 1.00 39.98 420 ASP A O 1
ATOM 683 N N . TYR A 1 96 ? 32.657 54.380 19.744 1.00 39.13 421 TYR A N 1
ATOM 684 C CA . TYR A 1 96 ? 32.459 53.698 21.046 1.00 38.65 421 TYR A CA 1
ATOM 685 C C . TYR A 1 96 ? 31.001 53.717 21.507 1.00 38.04 421 TYR A C 1
ATOM 686 O O . TYR A 1 96 ? 30.757 53.189 22.592 1.00 38.19 421 TYR A O 1
ATOM 695 N N . ASN A 1 97 ? 30.077 54.388 20.825 1.00 38.34 422 ASN A N 1
ATOM 696 C CA . ASN A 1 97 ? 28.718 54.625 21.433 1.00 36.12 422 ASN A CA 1
ATOM 697 C C . ASN A 1 97 ? 27.616 54.219 20.473 1.00 35.91 422 ASN A C 1
ATOM 698 O O . ASN A 1 97 ? 26.751 53.403 20.857 1.00 38.61 422 ASN A O 1
ATOM 703 N N . TYR A 1 98 ? 27.636 54.719 19.247 1.00 35.28 423 TYR A N 1
ATOM 704 C CA . TYR A 1 98 ? 26.533 54.397 18.310 1.00 36.02 423 TYR A CA 1
ATOM 705 C C . TYR A 1 98 ? 27.062 54.529 16.886 1.00 36.46 423 TYR A C 1
ATOM 706 O O . TYR A 1 98 ? 27.592 55.606 16.489 1.00 36.74 423 TYR A O 1
ATOM 715 N N . LYS A 1 99 ? 27.029 53.410 16.192 1.00 38.01 424 LYS A N 1
ATOM 716 C CA . LYS A 1 99 ? 27.707 53.260 14.901 1.00 40.69 424 LYS A CA 1
ATOM 717 C C . LYS A 1 99 ? 26.662 52.874 13.862 1.00 42.84 424 LYS A C 1
ATOM 718 O O . LYS A 1 99 ? 25.933 51.872 14.095 1.00 44.03 424 LYS A O 1
ATOM 724 N N . LEU A 1 100 ? 26.614 53.591 12.754 1.00 43.06 425 LEU A N 1
ATOM 725 C CA . LEU A 1 100 ? 25.731 53.250 11.626 1.00 45.15 425 LEU A CA 1
ATOM 726 C C . LEU A 1 100 ? 26.507 52.455 10.579 1.00 48.87 425 LEU A C 1
ATOM 727 O O . LEU A 1 100 ? 27.664 52.726 10.314 1.00 46.29 425 LEU A O 1
ATOM 732 N N . PRO A 1 101 ? 25.861 51.537 9.854 1.00 50.49 426 PRO A N 1
ATOM 733 C CA . PRO A 1 101 ? 26.563 50.780 8.823 1.00 55.69 426 PRO A CA 1
ATOM 734 C C . PRO A 1 101 ? 26.806 51.630 7.567 1.00 57.20 426 PRO A C 1
ATOM 735 O O . PRO A 1 101 ? 26.112 52.602 7.329 1.00 60.66 426 PRO A O 1
ATOM 739 N N . ASP A 1 102 ? 27.803 51.235 6.796 1.00 56.61 427 ASP A N 1
ATOM 740 C CA . ASP A 1 102 ? 28.242 51.925 5.560 1.00 61.78 427 ASP A CA 1
ATOM 741 C C . ASP A 1 102 ? 27.065 52.041 4.602 1.00 59.55 427 ASP A C 1
ATOM 742 O O . ASP A 1 102 ? 26.930 53.118 4.044 1.00 62.06 427 ASP A O 1
ATOM 747 N N . ASP A 1 103 ? 26.254 50.991 4.444 1.00 58.84 428 ASP A N 1
ATOM 748 C CA . ASP A 1 103 ? 25.104 50.968 3.491 1.00 62.37 428 ASP A CA 1
ATOM 749 C C . ASP A 1 103 ? 23.839 51.546 4.163 1.00 57.99 428 ASP A C 1
ATOM 750 O O . ASP A 1 103 ? 22.736 51.216 3.757 1.00 61.52 428 ASP A O 1
ATOM 755 N N . PHE A 1 104 ? 23.967 52.390 5.175 1.00 53.67 429 PHE A N 1
ATOM 756 C CA . PHE A 1 104 ? 22.787 52.908 5.944 1.00 53.15 429 PHE A CA 1
ATOM 757 C C . PHE A 1 104 ? 21.696 53.466 5.021 1.00 50.12 429 PHE A C 1
ATOM 758 O O . PHE A 1 104 ? 22.048 54.272 4.179 1.00 49.27 429 PHE A O 1
ATOM 766 N N . THR A 1 105 ? 20.437 53.043 5.158 1.00 49.50 430 THR A N 1
ATOM 767 C CA . THR A 1 105 ? 19.280 53.736 4.534 1.00 49.71 430 THR A CA 1
ATOM 768 C C . THR A 1 105 ? 18.374 54.260 5.650 1.00 49.58 430 THR A C 1
ATOM 769 O O . THR A 1 105 ? 17.744 53.440 6.353 1.00 50.03 430 THR A O 1
ATOM 773 N N . GLY A 1 106 ? 18.288 55.584 5.797 1.00 47.39 431 GLY A N 1
ATOM 774 C CA . GLY A 1 106 ? 17.564 56.187 6.918 1.00 47.24 431 GLY A CA 1
ATOM 775 C C . GLY A 1 106 ? 17.788 57.674 6.989 1.00 46.39 431 GLY A C 1
ATOM 776 O O . GLY A 1 106 ? 18.570 58.203 6.188 1.00 49.24 431 GLY A O 1
ATOM 777 N N . CYS A 1 107 ? 17.162 58.304 7.958 1.00 44.97 432 CYS A N 1
ATOM 778 C CA . CYS A 1 107 ? 17.281 59.748 8.209 1.00 46.46 432 CYS A CA 1
ATOM 779 C C . CYS A 1 107 ? 17.873 59.922 9.617 1.00 44.73 432 CYS A C 1
ATOM 780 O O . CYS A 1 107 ? 17.452 59.189 10.536 1.00 43.35 432 CYS A O 1
ATOM 783 N N . VAL A 1 108 ? 18.785 60.875 9.779 1.00 41.76 433 VAL A N 1
ATOM 784 C CA . VAL A 1 108 ? 19.292 61.316 11.099 1.00 41.32 433 VAL A CA 1
ATOM 785 C C . VAL A 1 108 ? 18.608 62.657 11.387 1.00 42.67 433 VAL A C 1
ATOM 786 O O . VAL A 1 108 ? 18.694 63.533 10.520 1.00 44.43 433 VAL A O 1
ATOM 790 N N . ILE A 1 109 ? 17.848 62.753 12.488 1.00 40.43 434 ILE A N 1
ATOM 791 C CA . ILE A 1 109 ? 17.063 63.954 12.901 1.00 41.38 434 ILE A CA 1
ATOM 792 C C . ILE A 1 109 ? 17.551 64.423 14.267 1.00 40.70 434 ILE A C 1
ATOM 793 O O . ILE A 1 109 ? 17.666 63.578 15.178 1.00 39.13 434 ILE A O 1
ATOM 798 N N . ALA A 1 110 ? 17.927 65.691 14.402 1.00 39.86 435 ALA A N 1
ATOM 799 C CA . ALA A 1 110 ? 18.385 66.199 15.720 1.00 39.24 435 ALA A CA 1
ATOM 800 C C . ALA A 1 110 ? 17.730 67.559 16.017 1.00 38.90 435 ALA A C 1
ATOM 801 O O . ALA A 1 110 ? 17.342 68.264 15.078 1.00 37.85 435 ALA A O 1
ATOM 803 N N . TRP A 1 111 ? 17.585 67.888 17.294 1.00 38.43 436 TRP A N 1
ATOM 804 C CA . TRP A 1 111 ? 17.196 69.250 17.753 1.00 39.73 436 TRP A CA 1
ATOM 805 C C . TRP A 1 111 ? 17.870 69.573 19.094 1.00 39.15 436 TRP A C 1
ATOM 806 O O . TRP A 1 111 ? 18.152 68.621 19.877 1.00 37.71 436 TRP A O 1
ATOM 817 N N . ASN A 1 112 ? 18.139 70.861 19.308 1.00 40.03 437 ASN A N 1
ATOM 818 C CA . ASN A 1 112 ? 18.623 71.429 20.581 1.00 40.37 437 ASN A CA 1
ATOM 819 C C . ASN A 1 112 ? 17.571 71.138 21.670 1.00 42.94 437 ASN A C 1
ATOM 820 O O . ASN A 1 112 ? 16.396 71.425 21.477 1.00 38.48 437 ASN A O 1
ATOM 825 N N . SER A 1 113 ? 17.990 70.565 22.793 1.00 44.52 438 SER A N 1
ATOM 826 C CA . SER A 1 113 ? 17.100 70.214 23.920 1.00 44.28 438 SER A CA 1
ATOM 827 C C . SER A 1 113 ? 17.648 70.833 25.200 1.00 43.38 438 SER A C 1
ATOM 828 O O . SER A 1 113 ? 17.352 70.339 26.285 1.00 42.80 438 SER A O 1
ATOM 831 N N . ASN A 1 114 ? 18.364 71.944 25.086 1.00 44.35 439 ASN A N 1
ATOM 832 C CA . ASN A 1 114 ? 18.911 72.683 26.244 1.00 45.06 439 ASN A CA 1
ATOM 833 C C . ASN A 1 114 ? 17.824 72.962 27.300 1.00 45.43 439 ASN A C 1
ATOM 834 O O . ASN A 1 114 ? 18.136 72.884 28.456 1.00 45.70 439 ASN A O 1
ATOM 839 N N . ASN A 1 115 ? 16.612 73.273 26.888 1.00 47.30 440 ASN A N 1
ATOM 840 C CA . ASN A 1 115 ? 15.473 73.653 27.758 1.00 52.09 440 ASN A CA 1
ATOM 841 C C . ASN A 1 115 ? 14.968 72.434 28.535 1.00 51.44 440 ASN A C 1
ATOM 842 O O . ASN A 1 115 ? 14.364 72.636 29.583 1.00 55.48 440 ASN A O 1
ATOM 847 N N . LEU A 1 116 ? 15.178 71.224 28.021 1.00 48.28 441 LEU A N 1
ATOM 848 C CA . LEU A 1 116 ? 14.668 69.973 28.628 1.00 48.50 441 LEU A CA 1
ATOM 849 C C . LEU A 1 116 ? 15.769 69.237 29.404 1.00 50.18 441 LEU A C 1
ATOM 850 O O . LEU A 1 116 ? 15.406 68.591 30.375 1.00 49.72 441 LEU A O 1
ATOM 855 N N . ASP A 1 117 ? 17.047 69.304 28.981 1.00 46.71 442 ASP A N 1
ATOM 856 C CA . ASP A 1 117 ? 18.052 68.274 29.331 1.00 43.75 442 ASP A CA 1
ATOM 857 C C . ASP A 1 117 ? 19.248 68.911 30.060 1.00 43.85 442 ASP A C 1
ATOM 858 O O . ASP A 1 117 ? 20.093 68.179 30.497 1.00 45.98 442 ASP A O 1
ATOM 863 N N . SER A 1 118 ? 19.363 70.225 30.115 1.00 44.98 443 SER A N 1
ATOM 864 C CA . SER A 1 118 ? 20.421 70.883 30.916 1.00 48.73 443 SER A CA 1
ATOM 865 C C . SER A 1 118 ? 19.822 71.302 32.260 1.00 50.83 443 SER A C 1
ATOM 866 O O . SER A 1 118 ? 18.588 71.429 32.346 1.00 50.95 443 SER A O 1
ATOM 869 N N . LYS A 1 119 ? 20.633 71.375 33.304 1.00 52.61 444 LYS A N 1
ATOM 870 C CA . LYS A 1 119 ? 20.195 71.729 34.690 1.00 59.12 444 LYS A CA 1
ATOM 871 C C . LYS A 1 119 ? 21.204 72.685 35.294 1.00 57.22 444 LYS A C 1
ATOM 872 O O . LYS A 1 119 ? 22.395 72.489 35.030 1.00 57.47 444 LYS A O 1
ATOM 878 N N . VAL A 1 120 ? 20.749 73.624 36.126 1.00 59.40 445 VAL A N 1
ATOM 879 C CA . VAL A 1 120 ? 21.620 74.626 36.818 1.00 60.55 445 VAL A CA 1
ATOM 880 C C . VAL A 1 120 ? 22.859 73.942 37.427 1.00 59.83 445 VAL A C 1
ATOM 881 O O . VAL A 1 120 ? 24.001 74.428 37.150 1.00 61.91 445 VAL A O 1
ATOM 885 N N . GLY A 1 121 ? 22.711 72.870 38.206 1.00 57.42 446 GLY A N 1
ATOM 886 C CA . GLY A 1 121 ? 23.915 72.173 38.758 1.00 59.55 446 GLY A CA 1
ATOM 887 C C . GLY A 1 121 ? 24.724 71.387 37.710 1.00 58.51 446 GLY A C 1
ATOM 888 O O . GLY A 1 121 ? 25.833 70.939 38.014 1.00 57.76 446 GLY A O 1
ATOM 889 N N . GLY A 1 122 ? 24.185 71.149 36.503 1.00 56.31 447 GLY A N 1
ATOM 890 C CA . GLY A 1 122 ? 24.698 70.100 35.603 1.00 53.08 447 GLY A CA 1
ATOM 891 C C . GLY A 1 122 ? 23.781 68.898 35.617 1.00 53.14 447 GLY A C 1
ATOM 892 O O . GLY A 1 122 ? 23.372 68.499 36.706 1.00 53.72 447 GLY A O 1
ATOM 893 N N . ASN A 1 123 ? 23.381 68.400 34.454 1.00 50.66 448 ASN A N 1
ATOM 894 C CA . ASN A 1 123 ? 22.607 67.141 34.335 1.00 50.18 448 ASN A CA 1
ATOM 895 C C . ASN A 1 123 ? 23.600 65.989 34.183 1.00 49.78 448 ASN A C 1
ATOM 896 O O . ASN A 1 123 ? 24.173 65.837 33.104 1.00 54.79 448 ASN A O 1
ATOM 901 N N . TYR A 1 124 ? 23.774 65.214 35.244 1.00 47.63 449 TYR A N 1
ATOM 902 C CA . TYR A 1 124 ? 24.743 64.089 35.325 1.00 47.47 449 TYR A CA 1
ATOM 903 C C . TYR A 1 124 ? 24.158 62.800 34.771 1.00 45.22 449 TYR A C 1
ATOM 904 O O . TYR A 1 124 ? 24.774 61.750 34.802 1.00 48.67 449 TYR A O 1
ATOM 913 N N . ASN A 1 125 ? 22.964 62.845 34.246 1.00 45.23 450 ASN A N 1
ATOM 914 C CA . ASN A 1 125 ? 22.255 61.599 33.875 1.00 45.38 450 ASN A CA 1
ATOM 915 C C . ASN A 1 125 ? 22.571 61.242 32.423 1.00 43.69 450 ASN A C 1
ATOM 916 O O . ASN A 1 125 ? 22.129 60.186 32.053 1.00 48.35 450 ASN A O 1
ATOM 921 N N . TYR A 1 126 ? 23.165 62.132 31.612 1.00 37.48 451 TYR A N 1
ATOM 922 C CA . TYR A 1 126 ? 23.537 61.797 30.211 1.00 36.09 451 TYR A CA 1
ATOM 923 C C . TYR A 1 126 ? 25.067 61.526 30.156 1.00 38.08 451 TYR A C 1
ATOM 924 O O . TYR A 1 126 ? 25.876 62.417 30.474 1.00 36.29 451 TYR A O 1
ATOM 933 N N . LEU A 1 127 ? 25.438 60.329 29.726 1.00 36.85 452 LEU A N 1
ATOM 934 C CA . LEU A 1 127 ? 26.843 59.960 29.578 1.00 37.06 452 LEU A CA 1
ATOM 935 C C . LEU A 1 127 ? 27.168 59.521 28.169 1.00 36.70 452 LEU A C 1
ATOM 936 O O . LEU A 1 127 ? 26.279 59.270 27.378 1.00 33.97 452 LEU A O 1
ATOM 941 N N . TYR A 1 128 ? 28.459 59.428 27.885 1.00 34.97 453 TYR A N 1
ATOM 942 C CA . TYR A 1 128 ? 28.971 58.765 26.675 1.00 36.29 453 TYR A CA 1
ATOM 943 C C . TYR A 1 128 ? 30.188 57.898 27.079 1.00 36.33 453 TYR A C 1
ATOM 944 O O . TYR A 1 128 ? 30.815 58.202 28.138 1.00 36.04 453 TYR A O 1
ATOM 953 N N . ARG A 1 129 ? 30.488 56.876 26.296 1.00 36.60 454 ARG A N 1
ATOM 954 C CA . ARG A 1 129 ? 31.680 56.019 26.506 1.00 36.72 454 ARG A CA 1
ATOM 955 C C . ARG A 1 129 ? 32.884 56.711 25.868 1.00 36.48 454 ARG A C 1
ATOM 956 O O . ARG A 1 129 ? 32.858 57.050 24.646 1.00 36.21 454 ARG A O 1
ATOM 964 N N . LEU A 1 130 ? 33.916 56.890 26.662 1.00 39.18 455 LEU A N 1
ATOM 965 C CA . LEU A 1 130 ? 35.135 57.654 26.267 1.00 42.43 455 LEU A CA 1
ATOM 966 C C . LEU A 1 130 ? 36.258 56.678 25.852 1.00 41.71 455 LEU A C 1
ATOM 967 O O . LEU A 1 130 ? 37.095 57.060 25.002 1.00 38.47 455 LEU A O 1
ATOM 972 N N . PHE A 1 131 ? 36.251 55.445 26.368 1.00 39.42 456 PHE A N 1
ATOM 973 C CA . PHE A 1 131 ? 37.307 54.412 26.121 1.00 40.44 456 PHE A CA 1
ATOM 974 C C . PHE A 1 131 ? 36.665 53.059 25.794 1.00 39.27 456 PHE A C 1
ATOM 975 O O . PHE A 1 131 ? 35.682 52.648 26.481 1.00 36.57 456 PHE A O 1
ATOM 983 N N . ARG A 1 132 ? 37.238 52.363 24.814 1.00 40.24 457 ARG A N 1
ATOM 984 C CA . ARG A 1 132 ? 36.880 50.960 24.506 1.00 43.19 457 ARG A CA 1
ATOM 985 C C . ARG A 1 132 ? 38.064 50.276 23.826 1.00 46.94 457 ARG A C 1
ATOM 986 O O . ARG A 1 132 ? 38.779 50.971 23.089 1.00 43.16 457 ARG A O 1
ATOM 994 N N . LYS A 1 133 ? 38.186 48.955 23.984 1.00 51.34 458 LYS A N 1
ATOM 995 C CA . LYS A 1 133 ? 39.347 48.226 23.401 1.00 55.35 458 LYS A CA 1
ATOM 996 C C . LYS A 1 133 ? 39.159 48.125 21.888 1.00 53.36 458 LYS A C 1
ATOM 997 O O . LYS A 1 133 ? 40.151 48.075 21.217 1.00 51.88 458 LYS A O 1
ATOM 1003 N N . SER A 1 134 ? 37.923 48.063 21.369 1.00 47.90 459 SER A N 1
ATOM 1004 C CA . SER A 1 134 ? 37.701 48.056 19.901 1.00 47.30 459 SER A CA 1
ATOM 1005 C C . SER A 1 134 ? 36.484 48.910 19.537 1.00 45.30 459 SER A C 1
ATOM 1006 O O . SER A 1 134 ? 35.666 49.229 20.447 1.00 42.50 459 SER A O 1
ATOM 1009 N N . ASN A 1 135 ? 36.400 49.307 18.272 1.00 44.09 460 ASN A N 1
ATOM 1010 C CA . ASN A 1 135 ? 35.227 50.045 17.735 1.00 46.62 460 ASN A CA 1
ATOM 1011 C C . ASN A 1 135 ? 33.996 49.148 17.767 1.00 45.07 460 ASN A C 1
ATOM 1012 O O . ASN A 1 135 ? 34.132 47.952 17.550 1.00 46.61 460 ASN A O 1
ATOM 1017 N N . LEU A 1 136 ? 32.832 49.718 18.084 1.00 44.52 461 LEU A N 1
ATOM 1018 C CA . LEU A 1 136 ? 31.553 49.038 17.926 1.00 44.42 461 LEU A CA 1
ATOM 1019 C C . LEU A 1 136 ? 31.368 48.593 16.469 1.00 45.77 461 LEU A C 1
ATOM 1020 O O . LEU A 1 136 ? 31.693 49.344 15.562 1.00 44.93 461 LEU A O 1
ATOM 1025 N N . LYS A 1 137 ? 30.745 47.448 16.297 1.00 47.51 462 LYS A N 1
ATOM 1026 C CA . LYS A 1 137 ? 30.004 47.040 15.082 1.00 52.66 462 LYS A CA 1
ATOM 1027 C C . LYS A 1 137 ? 28.755 47.899 14.897 1.00 51.46 462 LYS A C 1
ATOM 1028 O O . LYS A 1 137 ? 28.154 48.382 15.869 1.00 45.65 462 LYS A O 1
ATOM 1034 N N . PRO A 1 138 ? 28.295 48.022 13.630 1.00 50.84 463 PRO A N 1
ATOM 1035 C CA . PRO A 1 138 ? 27.089 48.785 13.318 1.00 48.41 463 PRO A CA 1
ATOM 1036 C C . PRO A 1 138 ? 25.912 48.284 14.174 1.00 48.43 463 PRO A C 1
ATOM 1037 O O . PRO A 1 138 ? 25.721 47.110 14.193 1.00 48.81 463 PRO A O 1
ATOM 1041 N N . PHE A 1 139 ? 25.266 49.184 14.938 1.00 44.96 464 PHE A N 1
ATOM 1042 C CA . PHE A 1 139 ? 24.067 48.971 15.792 1.00 45.70 464 PHE A CA 1
ATOM 1043 C C . PHE A 1 139 ? 24.383 48.086 16.983 1.00 45.39 464 PHE A C 1
ATOM 1044 O O . PHE A 1 139 ? 23.467 47.515 17.590 1.00 45.19 464 PHE A O 1
ATOM 1052 N N . GLU A 1 140 ? 25.643 47.959 17.327 1.00 45.15 465 GLU A N 1
ATOM 1053 C CA . GLU A 1 140 ? 26.023 47.267 18.580 1.00 46.66 465 GLU A CA 1
ATOM 1054 C C . GLU A 1 140 ? 25.753 48.273 19.701 1.00 43.85 465 GLU A C 1
ATOM 1055 O O . GLU A 1 140 ? 25.844 49.508 19.464 1.00 45.68 465 GLU A O 1
ATOM 1061 N N . ARG A 1 141 ? 25.471 47.750 20.878 1.00 42.12 466 ARG A N 1
ATOM 1062 C CA A ARG A 1 141 ? 25.190 48.523 22.099 0.50 41.85 466 ARG A CA 1
ATOM 1063 C CA B ARG A 1 141 ? 25.216 48.559 22.093 0.50 43.41 466 ARG A CA 1
ATOM 1064 C C . ARG A 1 141 ? 26.082 47.995 23.217 1.00 42.49 466 ARG A C 1
ATOM 1065 O O . ARG A 1 141 ? 25.995 46.829 23.474 1.00 43.54 466 ARG A O 1
ATOM 1080 N N . ASP A 1 142 ? 26.882 48.847 23.835 1.00 40.71 467 ASP A N 1
ATOM 1081 C CA . ASP A 1 142 ? 27.682 48.424 25.003 1.00 43.39 467 ASP A CA 1
ATOM 1082 C C . ASP A 1 142 ? 27.278 49.237 26.235 1.00 42.63 467 ASP A C 1
ATOM 1083 O O . ASP A 1 142 ? 27.619 50.437 26.283 1.00 41.02 467 ASP A O 1
ATOM 1088 N N . ILE A 1 143 ? 26.712 48.562 27.244 1.00 41.91 468 ILE A N 1
ATOM 1089 C CA . ILE A 1 143 ? 26.313 49.209 28.518 1.00 42.50 468 ILE A CA 1
ATOM 1090 C C . ILE A 1 143 ? 27.213 48.742 29.653 1.00 42.07 468 ILE A C 1
ATOM 1091 O O . ILE A 1 143 ? 26.962 49.134 30.748 1.00 41.69 468 ILE A O 1
ATOM 1096 N N . SER A 1 144 ? 28.342 48.095 29.375 1.00 44.78 469 SER A N 1
ATOM 1097 C CA . SER A 1 144 ? 29.291 47.649 30.437 1.00 44.86 469 SER A CA 1
ATOM 1098 C C . SER A 1 144 ? 29.947 48.851 31.124 1.00 42.19 469 SER A C 1
ATOM 1099 O O . SER A 1 144 ? 30.034 49.901 30.513 1.00 42.05 469 SER A O 1
ATOM 1102 N N . THR A 1 145 ? 30.332 48.685 32.386 1.00 43.60 470 THR A N 1
ATOM 1103 C CA . THR A 1 145 ? 31.016 49.702 33.219 1.00 46.42 470 THR A CA 1
ATOM 1104 C C . THR A 1 145 ? 32.310 49.126 33.820 1.00 48.41 470 THR A C 1
ATOM 1105 O O . THR A 1 145 ? 32.672 49.539 34.928 1.00 48.96 470 THR A O 1
ATOM 1109 N N . GLU A 1 146 ? 33.016 48.251 33.103 1.00 47.34 471 GLU A N 1
ATOM 1110 C CA . GLU A 1 146 ? 34.341 47.768 33.589 1.00 49.22 471 GLU A CA 1
ATOM 1111 C C . GLU A 1 146 ? 35.372 48.895 33.451 1.00 45.90 471 GLU A C 1
ATOM 1112 O O . GLU A 1 146 ? 35.406 49.612 32.388 1.00 41.74 471 GLU A O 1
ATOM 1118 N N . ILE A 1 147 ? 36.243 48.997 34.449 1.00 44.42 472 ILE A N 1
ATOM 1119 C CA . ILE A 1 147 ? 37.405 49.932 34.406 1.00 44.23 472 ILE A CA 1
ATOM 1120 C C . ILE A 1 147 ? 38.228 49.622 33.164 1.00 45.91 472 ILE A C 1
ATOM 1121 O O . ILE A 1 147 ? 38.607 48.465 32.996 1.00 50.72 472 ILE A O 1
ATOM 1126 N N . TYR A 1 148 ? 38.586 50.634 32.382 1.00 43.36 473 TYR A N 1
ATOM 1127 C CA . TYR A 1 148 ? 39.352 50.467 31.121 1.00 42.30 473 TYR A CA 1
ATOM 1128 C C . TYR A 1 148 ? 40.847 50.520 31.427 1.00 41.90 473 TYR A C 1
ATOM 1129 O O . TYR A 1 148 ? 41.326 51.500 32.041 1.00 40.67 473 TYR A O 1
ATOM 1138 N N . GLN A 1 149 ? 41.539 49.472 30.996 1.00 42.18 474 GLN A N 1
ATOM 1139 C CA . GLN A 1 149 ? 42.989 49.313 31.209 1.00 41.84 474 GLN A CA 1
ATOM 1140 C C . GLN A 1 149 ? 43.650 50.060 30.056 1.00 42.54 474 GLN A C 1
ATOM 1141 O O . GLN A 1 149 ? 43.767 49.478 28.964 1.00 43.33 474 GLN A O 1
ATOM 1147 N N . ALA A 1 150 ? 44.141 51.272 30.290 1.00 42.61 475 ALA A N 1
ATOM 1148 C CA . ALA A 1 150 ? 44.781 52.091 29.239 1.00 44.63 475 ALA A CA 1
ATOM 1149 C C . ALA A 1 150 ? 46.253 51.727 29.065 1.00 46.53 475 ALA A C 1
ATOM 1150 O O . ALA A 1 150 ? 46.793 52.032 28.007 1.00 47.75 475 ALA A O 1
ATOM 1152 N N . GLY A 1 151 ? 46.898 51.206 30.099 1.00 45.72 476 GLY A N 1
ATOM 1153 C CA . GLY A 1 151 ? 48.348 50.932 30.088 1.00 48.20 476 GLY A CA 1
ATOM 1154 C C . GLY A 1 151 ? 48.596 49.436 30.256 1.00 48.55 476 GLY A C 1
ATOM 1155 O O . GLY A 1 151 ? 47.714 48.659 29.920 1.00 47.23 476 GLY A O 1
ATOM 1156 N N . SER A 1 152 ? 49.753 49.071 30.786 1.00 50.71 477 SER A N 1
ATOM 1157 C CA . SER A 1 152 ? 50.213 47.685 31.011 1.00 51.66 477 SER A CA 1
ATOM 1158 C C . SER A 1 152 ? 49.819 47.174 32.379 1.00 51.09 477 SER A C 1
ATOM 1159 O O . SER A 1 152 ? 49.778 45.971 32.530 1.00 52.07 477 SER A O 1
ATOM 1162 N N . THR A 1 153 ? 49.620 48.049 33.351 1.00 51.00 478 THR A N 1
ATOM 1163 C CA . THR A 1 153 ? 49.428 47.636 34.757 1.00 52.60 478 THR A CA 1
ATOM 1164 C C . THR A 1 153 ? 47.969 47.300 34.954 1.00 52.02 478 THR A C 1
ATOM 1165 O O . THR A 1 153 ? 47.084 47.912 34.388 1.00 48.20 478 THR A O 1
ATOM 1169 N N . PRO A 1 154 ? 47.681 46.259 35.741 1.00 55.68 479 PRO A N 1
ATOM 1170 C CA . PRO A 1 154 ? 46.311 45.769 35.847 1.00 53.08 479 PRO A CA 1
ATOM 1171 C C . PRO A 1 154 ? 45.490 46.654 36.804 1.00 52.78 479 PRO A C 1
ATOM 1172 O O . PRO A 1 154 ? 45.978 47.104 37.824 1.00 50.87 479 PRO A O 1
ATOM 1176 N N . CYS A 1 155 ? 44.227 46.870 36.477 1.00 50.68 480 CYS A N 1
ATOM 1177 C CA . CYS A 1 155 ? 43.330 47.770 37.234 1.00 52.68 480 CYS A CA 1
ATOM 1178 C C . CYS A 1 155 ? 42.738 47.029 38.439 1.00 55.52 480 CYS A C 1
ATOM 1179 O O . CYS A 1 155 ? 42.716 47.609 39.533 1.00 56.96 480 CYS A O 1
ATOM 1182 N N . ASN A 1 156 ? 42.343 45.767 38.251 1.00 57.16 481 ASN A N 1
ATOM 1183 C CA . ASN A 1 156 ? 41.664 44.942 39.286 1.00 60.37 481 ASN A CA 1
ATOM 1184 C C . ASN A 1 156 ? 40.382 45.660 39.722 1.00 57.61 481 ASN A C 1
ATOM 1185 O O . ASN A 1 156 ? 40.213 45.795 40.933 1.00 58.17 481 ASN A O 1
ATOM 1190 N N . GLY A 1 157 ? 39.625 46.235 38.779 1.00 57.75 482 GLY A N 1
ATOM 1191 C CA . GLY A 1 157 ? 38.312 46.889 39.014 1.00 57.94 482 GLY A CA 1
ATOM 1192 C C . GLY A 1 157 ? 38.397 48.157 39.850 1.00 60.72 482 GLY A C 1
ATOM 1193 O O . GLY A 1 157 ? 37.352 48.614 40.262 1.00 66.74 482 GLY A O 1
ATOM 1194 N N . VAL A 1 158 ? 39.570 48.770 39.985 1.00 58.40 483 VAL A N 1
ATOM 1195 C CA . VAL A 1 158 ? 39.867 50.009 40.769 1.00 58.96 483 VAL A CA 1
ATOM 1196 C C . VAL A 1 158 ? 40.276 51.137 39.791 1.00 57.00 483 VAL A C 1
ATOM 1197 O O . VAL A 1 158 ? 41.221 50.962 39.027 1.00 51.16 483 VAL A O 1
ATOM 1201 N N . GLU A 1 159 ? 39.605 52.278 39.779 1.00 53.43 484 GLU A N 1
ATOM 1202 C CA . GLU A 1 159 ? 40.049 53.444 38.972 1.00 53.82 484 GLU A CA 1
ATOM 1203 C C . GLU A 1 159 ? 41.410 53.800 39.543 1.00 55.54 484 GLU A C 1
ATOM 1204 O O . GLU A 1 159 ? 41.651 53.460 40.699 1.00 57.29 484 GLU A O 1
ATOM 1210 N N . GLY A 1 160 ? 42.308 54.340 38.734 1.00 53.96 485 GLY A N 1
ATOM 1211 C CA . GLY A 1 160 ? 43.713 54.533 39.143 1.00 51.69 485 GLY A CA 1
ATOM 1212 C C . GLY A 1 160 ? 44.524 55.054 37.983 1.00 50.01 485 GLY A C 1
ATOM 1213 O O . GLY A 1 160 ? 43.891 55.390 36.954 1.00 47.67 485 GLY A O 1
ATOM 1214 N N . PHE A 1 161 ? 45.870 55.012 38.098 1.00 50.63 486 PHE A N 1
ATOM 1215 C CA . PHE A 1 161 ? 46.818 55.427 37.037 1.00 49.64 486 PHE A CA 1
ATOM 1216 C C . PHE A 1 161 ? 46.550 54.553 35.802 1.00 47.17 486 PHE A C 1
ATOM 1217 O O . PHE A 1 161 ? 46.562 53.339 35.933 1.00 50.09 486 PHE A O 1
ATOM 1225 N N . ASN A 1 162 ? 46.240 55.158 34.653 1.00 44.67 487 ASN A N 1
ATOM 1226 C CA . ASN A 1 162 ? 45.967 54.489 33.362 1.00 42.55 487 ASN A CA 1
ATOM 1227 C C . ASN A 1 162 ? 44.886 53.427 33.501 1.00 41.51 487 ASN A C 1
ATOM 1228 O O . ASN A 1 162 ? 44.914 52.521 32.666 1.00 40.27 487 ASN A O 1
ATOM 1233 N N . CYS A 1 163 ? 44.006 53.558 34.495 1.00 40.65 488 CYS A N 1
ATOM 1234 C CA . CYS A 1 163 ? 42.837 52.680 34.764 1.00 41.53 488 CYS A CA 1
ATOM 1235 C C . CYS A 1 163 ? 41.606 53.600 34.919 1.00 41.74 488 CYS A C 1
ATOM 1236 O O . CYS A 1 163 ? 41.390 54.142 36.007 1.00 41.96 488 CYS A O 1
ATOM 1239 N N . TYR A 1 164 ? 40.807 53.762 33.865 1.00 42.21 489 TYR A N 1
ATOM 1240 C CA . TYR A 1 164 ? 39.700 54.772 33.809 1.00 40.82 489 TYR A CA 1
ATOM 1241 C C . TYR A 1 164 ? 38.292 54.164 33.837 1.00 40.74 489 TYR A C 1
ATOM 1242 O O . TYR A 1 164 ? 38.002 53.223 33.137 1.00 41.71 489 TYR A O 1
ATOM 1251 N N . PHE A 1 165 ? 37.407 54.757 34.630 1.00 39.50 490 PHE A N 1
ATOM 1252 C CA . PHE A 1 165 ? 35.968 54.479 34.505 1.00 38.85 490 PHE A CA 1
ATOM 1253 C C . PHE A 1 165 ? 35.603 54.909 33.094 1.00 36.76 490 PHE A C 1
ATOM 1254 O O . PHE A 1 165 ? 35.989 55.997 32.646 1.00 36.89 490 PHE A O 1
ATOM 1262 N N . PRO A 1 166 ? 34.966 54.065 32.283 1.00 34.67 491 PRO A N 1
ATOM 1263 C CA . PRO A 1 166 ? 34.867 54.354 30.859 1.00 35.79 491 PRO A CA 1
ATOM 1264 C C . PRO A 1 166 ? 33.780 55.353 30.403 1.00 37.75 491 PRO A C 1
ATOM 1265 O O . PRO A 1 166 ? 33.780 55.716 29.219 1.00 40.00 491 PRO A O 1
ATOM 1269 N N . LEU A 1 167 ? 32.830 55.677 31.274 1.00 37.76 492 LEU A N 1
ATOM 1270 C CA . LEU A 1 167 ? 31.740 56.634 30.937 1.00 40.43 492 LEU A CA 1
ATOM 1271 C C . LEU A 1 167 ? 32.088 58.040 31.457 1.00 41.18 492 LEU A C 1
ATOM 1272 O O . LEU A 1 167 ? 32.484 58.193 32.623 1.00 40.82 492 LEU A O 1
ATOM 1277 N N . GLN A 1 168 ? 31.857 59.046 30.645 1.00 41.41 493 GLN A N 1
ATOM 1278 C CA . GLN A 1 168 ? 31.980 60.466 31.046 1.00 43.92 493 GLN A CA 1
ATOM 1279 C C . GLN A 1 168 ? 30.574 61.121 31.009 1.00 40.68 493 GLN A C 1
ATOM 1280 O O . GLN A 1 168 ? 29.837 60.942 30.061 1.00 37.32 493 GLN A O 1
ATOM 1286 N N . SER A 1 169 ? 30.219 61.873 32.027 1.00 41.64 494 SER A N 1
ATOM 1287 C CA . SER A 1 169 ? 28.979 62.674 32.087 1.00 44.46 494 SER A CA 1
ATOM 1288 C C . SER A 1 169 ? 29.170 63.926 31.256 1.00 44.04 494 SER A C 1
ATOM 1289 O O . SER A 1 169 ? 30.205 64.522 31.423 1.00 41.75 494 SER A O 1
ATOM 1292 N N . TYR A 1 170 ? 28.197 64.287 30.412 1.00 44.09 495 TYR A N 1
ATOM 1293 C CA . TYR A 1 170 ? 28.119 65.591 29.685 1.00 44.01 495 TYR A CA 1
ATOM 1294 C C . TYR A 1 170 ? 27.940 66.729 30.702 1.00 44.01 495 TYR A C 1
ATOM 1295 O O . TYR A 1 170 ? 28.401 67.815 30.445 1.00 43.40 495 TYR A O 1
ATOM 1304 N N . GLY A 1 171 ? 27.273 66.481 31.833 1.00 44.21 496 GLY A N 1
ATOM 1305 C CA . GLY A 1 171 ? 27.044 67.509 32.864 1.00 44.52 496 GLY A CA 1
ATOM 1306 C C . GLY A 1 171 ? 26.368 68.738 32.287 1.00 45.40 496 GLY A C 1
ATOM 1307 O O . GLY A 1 171 ? 26.721 69.831 32.682 1.00 45.61 496 GLY A O 1
ATOM 1308 N N . PHE A 1 172 ? 25.390 68.584 31.400 1.00 44.40 497 PHE A N 1
ATOM 1309 C CA . PHE A 1 172 ? 24.821 69.722 30.641 1.00 45.15 497 PHE A CA 1
ATOM 1310 C C . PHE A 1 172 ? 24.303 70.798 31.592 1.00 47.77 497 PHE A C 1
ATOM 1311 O O . PHE A 1 172 ? 23.512 70.445 32.512 1.00 47.58 497 PHE A O 1
ATOM 1319 N N . GLN A 1 173 ? 24.785 72.026 31.405 1.00 47.72 498 GLN A N 1
ATOM 1320 C CA . GLN A 1 173 ? 24.301 73.245 32.103 1.00 52.52 498 GLN A CA 1
ATOM 1321 C C . GLN A 1 173 ? 23.789 74.219 31.060 1.00 50.80 498 GLN A C 1
ATOM 1322 O O . GLN A 1 173 ? 24.370 74.290 29.971 1.00 48.00 498 GLN A O 1
ATOM 1328 N N . PRO A 1 174 ? 22.724 74.994 31.407 1.00 50.65 499 PRO A N 1
ATOM 1329 C CA . PRO A 1 174 ? 22.003 75.816 30.434 1.00 52.33 499 PRO A CA 1
ATOM 1330 C C . PRO A 1 174 ? 22.896 76.919 29.844 1.00 53.11 499 PRO A C 1
ATOM 1331 O O . PRO A 1 174 ? 22.644 77.310 28.751 1.00 52.72 499 PRO A O 1
ATOM 1335 N N . THR A 1 175 ? 23.994 77.256 30.519 1.00 54.49 500 THR A N 1
ATOM 1336 C CA . THR A 1 175 ? 24.897 78.392 30.197 1.00 56.32 500 THR A CA 1
ATOM 1337 C C . THR A 1 175 ? 26.030 77.954 29.266 1.00 56.93 500 THR A C 1
ATOM 1338 O O . THR A 1 175 ? 26.822 78.824 28.902 1.00 57.99 500 THR A O 1
ATOM 1342 N N . TYR A 1 176 ? 26.120 76.669 28.909 1.00 54.07 501 TYR A N 1
ATOM 1343 C CA . TYR A 1 176 ? 27.135 76.120 27.978 1.00 52.52 501 TYR A CA 1
ATOM 1344 C C . TYR A 1 176 ? 26.992 76.719 26.581 1.00 50.53 501 TYR A C 1
ATOM 1345 O O . TYR A 1 176 ? 25.868 76.983 26.227 1.00 49.80 501 TYR A O 1
ATOM 1354 N N . GLY A 1 177 ? 28.090 76.812 25.800 1.00 50.78 502 GLY A N 1
ATOM 1355 C CA . GLY A 1 177 ? 28.088 77.186 24.368 1.00 50.82 502 GLY A CA 1
ATOM 1356 C C . GLY A 1 177 ? 27.228 76.222 23.552 1.00 48.73 502 GLY A C 1
ATOM 1357 O O . 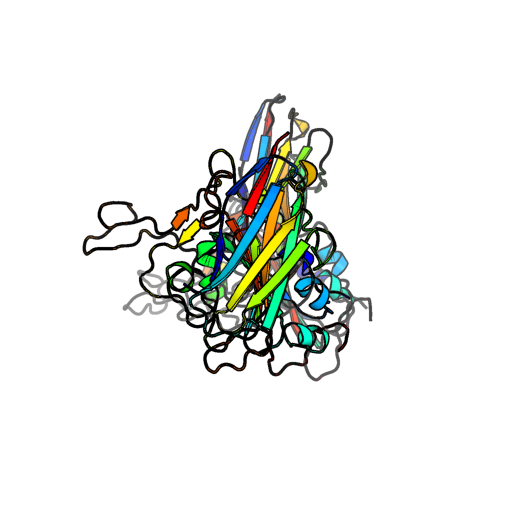GLY A 1 177 ? 27.089 75.038 23.965 1.00 46.92 502 GLY A O 1
ATOM 1358 N N . VAL A 1 178 ? 26.629 76.649 22.439 1.00 49.73 503 VAL A N 1
ATOM 1359 C CA . VAL A 1 178 ? 25.593 75.781 21.804 1.00 49.81 503 VAL A CA 1
ATOM 1360 C C . VAL A 1 178 ? 26.223 74.464 21.281 1.00 48.22 503 VAL A C 1
ATOM 1361 O O . VAL A 1 178 ? 25.529 73.426 21.315 1.00 48.68 503 VAL A O 1
ATOM 1365 N N . GLY A 1 179 ? 27.516 74.414 20.976 1.00 48.08 504 GLY A N 1
ATOM 1366 C CA . GLY A 1 179 ? 28.202 73.157 20.623 1.00 47.90 504 GLY A CA 1
ATOM 1367 C C . GLY A 1 179 ? 28.266 72.175 21.791 1.00 46.83 504 GLY A C 1
ATOM 1368 O O . GLY A 1 179 ? 28.497 70.977 21.569 1.00 47.65 504 GLY A O 1
ATOM 1369 N N . TYR A 1 180 ? 28.117 72.651 23.016 1.00 47.36 505 TYR A N 1
ATOM 1370 C CA . TYR A 1 180 ? 28.209 71.817 24.235 1.00 48.28 505 TYR A CA 1
ATOM 1371 C C . TYR A 1 180 ? 26.793 71.604 24.806 1.00 46.22 505 TYR A C 1
ATOM 1372 O O . TYR A 1 180 ? 26.667 70.875 25.763 1.00 45.36 505 TYR A O 1
ATOM 1381 N N . GLN A 1 181 ? 25.745 72.102 24.140 1.00 43.28 506 GLN A N 1
ATOM 1382 C CA . GLN A 1 181 ? 24.382 71.962 24.633 1.00 42.19 506 GLN A CA 1
ATOM 1383 C C . GLN A 1 181 ? 23.905 70.590 24.210 1.00 40.97 506 GLN A C 1
ATOM 1384 O O . GLN A 1 181 ? 24.467 69.981 23.310 1.00 40.01 506 GLN A O 1
ATOM 1390 N N . PRO A 1 182 ? 22.879 70.050 24.902 1.00 42.25 507 PRO A N 1
ATOM 1391 C CA . PRO A 1 182 ? 22.357 68.738 24.564 1.00 39.38 507 PRO A CA 1
ATOM 1392 C C . PRO A 1 182 ? 21.478 68.859 23.330 1.00 38.54 507 PRO A C 1
ATOM 1393 O O . PRO A 1 182 ? 20.752 69.852 23.168 1.00 40.79 507 PRO A O 1
ATOM 1397 N N . TYR A 1 183 ? 21.645 67.882 22.469 1.00 35.70 508 TYR A N 1
ATOM 1398 C CA . TYR A 1 183 ? 20.784 67.616 21.299 1.00 36.57 508 TYR A CA 1
ATOM 1399 C C . TYR A 1 183 ? 20.151 66.228 21.452 1.00 35.20 508 TYR A C 1
ATOM 1400 O O . TYR A 1 183 ? 20.846 65.219 21.680 1.00 35.05 508 TYR A O 1
ATOM 1409 N N . ARG A 1 184 ? 18.859 66.191 21.274 1.00 34.67 509 ARG A N 1
ATOM 1410 C CA . ARG A 1 184 ? 18.088 64.940 21.096 1.00 35.31 509 ARG A CA 1
ATOM 1411 C C . ARG A 1 184 ? 18.205 64.504 19.638 1.00 37.22 509 ARG A C 1
ATOM 1412 O O . ARG A 1 184 ? 18.138 65.359 18.722 1.00 38.10 509 ARG A O 1
ATOM 1420 N N . VAL A 1 185 ? 18.459 63.214 19.428 1.00 36.82 510 VAL A N 1
ATOM 1421 C CA . VAL A 1 185 ? 18.658 62.630 18.080 1.00 36.03 510 VAL A CA 1
ATOM 1422 C C . VAL A 1 185 ? 17.674 61.469 17.971 1.00 36.45 510 VAL A C 1
ATOM 1423 O O . VAL A 1 185 ? 17.561 60.727 18.944 1.00 36.30 510 VAL A O 1
ATOM 1427 N N . VAL A 1 186 ? 17.045 61.322 16.802 1.00 35.36 511 VAL A N 1
ATOM 1428 C CA . VAL A 1 186 ? 16.275 60.130 16.378 1.00 36.45 511 VAL A CA 1
ATOM 1429 C C . VAL A 1 186 ? 16.851 59.698 15.043 1.00 37.04 511 VAL A C 1
ATOM 1430 O O . VAL A 1 186 ? 16.955 60.559 14.177 1.00 36.65 511 VAL A O 1
ATOM 1434 N N . VAL A 1 187 ? 17.267 58.436 14.931 1.00 37.24 512 VAL A N 1
ATOM 1435 C CA . VAL A 1 187 ? 17.689 57.838 13.652 1.00 38.32 512 VAL A CA 1
ATOM 1436 C C . VAL A 1 187 ? 16.579 56.906 13.205 1.00 39.82 512 VAL A C 1
ATOM 1437 O O . VAL A 1 187 ? 16.312 55.943 13.913 1.00 40.71 512 VAL A O 1
ATOM 1441 N N . LEU A 1 188 ? 16.015 57.145 12.032 1.00 43.66 513 LEU A N 1
ATOM 1442 C CA . LEU A 1 188 ? 15.031 56.230 11.410 1.00 44.18 513 LEU A CA 1
ATOM 1443 C C . LEU A 1 188 ? 15.767 55.369 10.416 1.00 46.88 513 LEU A C 1
ATOM 1444 O O . LEU A 1 188 ? 16.299 55.972 9.468 1.00 47.32 513 LEU A O 1
ATOM 1449 N N . SER A 1 189 ? 15.820 54.047 10.628 1.00 48.92 514 SER A N 1
ATOM 1450 C CA . SER A 1 189 ? 16.334 53.108 9.591 1.00 52.03 514 SER A CA 1
ATOM 1451 C C . SER A 1 189 ? 15.134 52.545 8.847 1.00 53.89 514 SER A C 1
ATOM 1452 O O . SER A 1 189 ? 14.190 52.082 9.523 1.00 51.79 514 SER A O 1
ATOM 1455 N N . PHE A 1 190 ? 15.190 52.573 7.517 1.00 55.36 515 PHE A N 1
ATOM 1456 C CA . PHE A 1 190 ? 14.139 51.984 6.649 1.00 56.74 515 PHE A CA 1
ATOM 1457 C C . PHE A 1 190 ? 14.645 50.626 6.167 1.00 58.80 515 PHE A C 1
ATOM 1458 O O . PHE A 1 190 ? 15.630 50.607 5.426 1.00 56.55 515 PHE A O 1
ATOM 1466 N N . GLU A 1 191 ? 14.034 49.541 6.667 1.00 61.71 516 GLU A N 1
ATOM 1467 C CA A GLU A 1 191 ? 14.514 48.157 6.399 0.50 63.93 516 GLU A CA 1
ATOM 1468 C CA B GLU A 1 191 ? 14.468 48.137 6.448 0.50 62.22 516 GLU A CA 1
ATOM 1469 C C . GLU A 1 191 ? 13.559 47.523 5.389 1.00 66.29 516 GLU A C 1
ATOM 1470 O O . GLU A 1 191 ? 12.294 47.640 5.575 1.00 60.74 516 GLU A O 1
ATOM 1481 N N . LEU A 1 192 ? 14.158 46.923 4.357 1.00 67.22 517 LEU A N 1
ATOM 1482 C CA . LEU A 1 192 ? 13.393 46.211 3.304 1.00 71.15 517 LEU A CA 1
ATOM 1483 C C . LEU A 1 192 ? 13.850 44.752 3.257 1.00 72.85 517 LEU A C 1
ATOM 1484 O O . LEU A 1 192 ? 14.882 44.512 2.636 1.00 71.61 517 LEU A O 1
ATOM 1489 N N . LEU A 1 193 ? 13.143 43.836 3.933 1.00 78.69 518 LEU A N 1
ATOM 1490 C CA . LEU A 1 193 ? 13.504 42.387 4.028 1.00 88.34 518 LEU A CA 1
ATOM 1491 C C . LEU A 1 193 ? 12.406 41.523 3.397 1.00 93.20 518 LEU A C 1
ATOM 1492 O O . LEU A 1 193 ? 11.293 42.041 3.183 1.00 90.73 518 LEU A O 1
ATOM 1497 N N . HIS A 1 194 ? 12.679 40.230 3.177 1.00 103.64 519 HIS A N 1
ATOM 1498 C CA . HIS A 1 194 ? 11.921 39.351 2.229 1.00 112.29 519 HIS A CA 1
ATOM 1499 C C . HIS A 1 194 ? 10.402 39.415 2.492 1.00 119.89 519 HIS A C 1
ATOM 1500 O O . HIS A 1 194 ? 9.648 39.160 1.505 1.00 125.53 519 HIS A O 1
ATOM 1507 N N . ALA A 1 195 ? 9.972 39.807 3.712 1.00 118.14 520 ALA A N 1
ATOM 1508 C CA . ALA A 1 195 ? 8.556 39.974 4.153 1.00 116.98 520 ALA A CA 1
ATOM 1509 C C . ALA A 1 195 ? 7.786 40.941 3.242 1.00 114.39 520 ALA A C 1
ATOM 1510 O O . ALA A 1 195 ? 8.328 41.482 2.278 1.00 108.75 520 ALA A O 1
ATOM 1512 N N . PRO A 1 196 ? 6.463 41.134 3.463 1.00 115.00 521 PRO A N 1
ATOM 1513 C CA . PRO A 1 196 ? 5.709 42.215 2.823 1.00 110.32 521 PRO A CA 1
ATOM 1514 C C . PRO A 1 196 ? 5.715 43.449 3.744 1.00 101.79 521 PRO A C 1
ATOM 1515 O O . PRO A 1 196 ? 5.959 43.305 4.948 1.00 100.68 521 PRO A O 1
ATOM 1519 N N . ALA A 1 197 ? 5.473 44.628 3.170 1.00 91.96 522 ALA A N 1
ATOM 1520 C CA . ALA A 1 197 ? 5.931 45.923 3.723 1.00 88.84 522 ALA A CA 1
ATOM 1521 C C . ALA A 1 197 ? 4.775 46.650 4.422 1.00 85.65 522 ALA A C 1
ATOM 1522 O O . ALA A 1 197 ? 4.112 47.455 3.762 1.00 83.15 522 ALA A O 1
ATOM 1524 N N . THR A 1 198 ? 4.628 46.435 5.737 1.00 84.24 523 THR A N 1
ATOM 1525 C CA . THR A 1 198 ? 3.503 46.916 6.597 1.00 83.00 523 THR A CA 1
ATOM 1526 C C . THR A 1 198 ? 3.653 48.409 6.966 1.00 78.06 523 THR A C 1
ATOM 1527 O O . THR A 1 198 ? 2.634 49.000 7.357 1.00 75.94 523 THR A O 1
ATOM 1531 N N . VAL A 1 199 ? 4.861 48.999 6.932 1.00 72.44 524 VAL A N 1
ATOM 1532 C CA . VAL A 1 199 ? 5.068 50.397 7.425 1.00 67.97 524 VAL A CA 1
ATOM 1533 C C . VAL A 1 199 ? 5.071 51.357 6.255 1.00 66.68 524 VAL A C 1
ATOM 1534 O O . VAL A 1 199 ? 6.068 51.409 5.553 1.00 70.28 524 VAL A O 1
ATOM 1538 N N . CYS A 1 200 ? 4.022 52.143 6.099 1.00 68.63 525 CYS A N 1
ATOM 1539 C CA . CYS A 1 200 ? 3.790 52.910 4.853 1.00 69.24 525 CYS A CA 1
ATOM 1540 C C . CYS A 1 200 ? 3.665 54.381 5.180 1.00 67.05 525 CYS A C 1
ATOM 1541 O O . CYS A 1 200 ? 3.192 54.708 6.281 1.00 69.33 525 CYS A O 1
ATOM 1544 N N . GLY A 1 201 ? 4.086 55.219 4.244 1.00 66.47 526 GLY A N 1
ATOM 1545 C CA . GLY A 1 201 ? 3.626 56.614 4.189 1.00 68.31 526 GLY A CA 1
ATOM 1546 C C . GLY A 1 201 ? 2.139 56.625 3.837 1.00 71.19 526 GLY A C 1
ATOM 1547 O O . GLY A 1 201 ? 1.626 55.592 3.419 1.00 70.44 526 GLY A O 1
ATOM 1548 N N . PRO A 1 202 ? 1.434 57.765 3.995 1.00 71.03 527 PRO A N 1
ATOM 1549 C CA . PRO A 1 202 ? 0.007 57.840 3.698 1.00 75.34 527 PRO A CA 1
ATOM 1550 C C . PRO A 1 202 ? -0.249 57.590 2.201 1.00 79.60 527 PRO A C 1
ATOM 1551 O O . PRO A 1 202 ? -1.111 56.789 1.874 1.00 83.13 527 PRO A O 1
ATOM 1555 N N . ALA A 1 203 ? 0.551 58.220 1.335 1.00 81.64 528 ALA A N 1
ATOM 1556 C CA . ALA A 1 203 ? 0.409 58.213 -0.142 1.00 83.94 528 ALA A CA 1
ATOM 1557 C C . ALA A 1 203 ? 0.793 56.852 -0.745 1.00 87.39 528 ALA A C 1
ATOM 1558 O O . ALA A 1 203 ? 0.792 56.758 -1.978 1.00 93.86 528 ALA A O 1
ATOM 1560 N N . ALA A 1 204 ? 1.098 55.833 0.067 1.00 87.28 529 ALA A N 1
ATOM 1561 C CA . ALA A 1 204 ? 1.307 54.442 -0.399 1.00 90.03 529 ALA A CA 1
ATOM 1562 C C . ALA A 1 204 ? 0.255 53.529 0.237 1.00 88.54 529 ALA A C 1
ATOM 1563 O O . ALA A 1 204 ? -0.304 52.791 -0.563 1.00 88.79 529 ALA A O 1
ATOM 1565 N N . ASN B 1 9 ? -17.084 23.678 22.871 1.00 78.99 334 ASN B N 1
ATOM 1566 C CA . ASN B 1 9 ? -16.800 23.404 24.312 1.00 80.60 334 ASN B CA 1
ATOM 1567 C C . ASN B 1 9 ? -15.340 23.751 24.730 1.00 76.95 334 ASN B C 1
ATOM 1568 O O . ASN B 1 9 ? -14.415 23.852 23.876 1.00 68.29 334 ASN B O 1
ATOM 1573 N N . LEU B 1 10 ? -15.149 23.888 26.043 1.00 72.61 335 LEU B N 1
ATOM 1574 C CA . LEU B 1 10 ? -14.005 24.587 26.664 1.00 69.97 335 LEU B CA 1
ATOM 1575 C C . LEU B 1 10 ? -12.765 23.679 26.623 1.00 64.73 335 LEU B C 1
ATOM 1576 O O . LEU B 1 10 ? -12.864 22.452 26.808 1.00 59.64 335 LEU B O 1
ATOM 1581 N N . CYS B 1 11 ? -11.612 24.303 26.412 1.00 59.63 336 CYS B N 1
ATOM 1582 C CA . CYS B 1 11 ? -10.298 23.663 26.603 1.00 56.84 336 CYS B CA 1
ATOM 1583 C C . CYS B 1 11 ? -10.158 23.249 28.068 1.00 54.72 336 CYS B C 1
ATOM 1584 O O . CYS B 1 11 ? -10.479 24.002 28.985 1.00 54.58 336 CYS B O 1
ATOM 1587 N N . PRO B 1 12 ? -9.696 22.013 28.342 1.00 54.52 337 PRO B N 1
ATOM 1588 C CA . PRO B 1 12 ? -9.520 21.559 29.727 1.00 55.10 337 PRO B CA 1
ATOM 1589 C C . PRO B 1 12 ? -8.285 22.152 30.431 1.00 54.02 337 PRO B C 1
ATOM 1590 O O . PRO B 1 12 ? -7.411 21.390 30.856 1.00 51.77 337 PRO B O 1
ATOM 1594 N N . PHE B 1 13 ? -8.240 23.490 30.527 1.00 51.90 338 PHE B N 1
ATOM 1595 C CA . PHE B 1 13 ? -7.134 24.240 31.160 1.00 51.08 338 PHE B CA 1
ATOM 1596 C C . PHE B 1 13 ? -7.196 24.027 32.667 1.00 50.60 338 PHE B C 1
ATOM 1597 O O . PHE B 1 13 ? -6.109 24.004 33.308 1.00 52.42 338 PHE B O 1
ATOM 1605 N N . GLY B 1 14 ? -8.390 23.792 33.207 1.00 48.45 339 GLY B N 1
ATOM 1606 C CA . GLY B 1 14 ? -8.567 23.622 34.660 1.00 49.17 339 GLY B CA 1
ATOM 1607 C C . GLY B 1 14 ? -7.747 22.468 35.191 1.00 48.80 339 GLY B C 1
ATOM 1608 O O . GLY B 1 14 ? -7.237 22.541 36.347 1.00 46.95 339 GLY B O 1
ATOM 1609 N N . GLU B 1 15 ? -7.677 21.382 34.415 1.00 49.71 340 GLU B N 1
ATOM 1610 C CA . GLU B 1 15 ? -6.973 20.132 34.807 1.00 50.89 340 GLU B CA 1
ATOM 1611 C C . GLU B 1 15 ? -5.474 20.478 34.990 1.00 47.59 340 GLU B C 1
ATOM 1612 O O . GLU B 1 15 ? -4.845 19.850 35.827 1.00 45.78 340 GLU B O 1
ATOM 1618 N N . VAL B 1 16 ? -4.936 21.412 34.206 1.00 45.75 341 VAL B N 1
ATOM 1619 C CA . VAL B 1 16 ? -3.464 21.749 34.211 1.00 44.00 341 VAL B CA 1
ATOM 1620 C C . VAL B 1 16 ? -3.200 22.743 35.343 1.00 41.81 341 VAL B C 1
ATOM 1621 O O . VAL B 1 16 ? -2.410 22.399 36.256 1.00 41.41 341 VAL B O 1
ATOM 1625 N N . PHE B 1 17 ? -3.902 23.880 35.362 1.00 39.80 342 PHE B N 1
ATOM 1626 C CA . PHE B 1 17 ? -3.595 24.980 36.304 1.00 39.64 342 PHE B CA 1
ATOM 1627 C C . PHE B 1 17 ? -3.959 24.564 37.733 1.00 41.54 342 PHE B C 1
ATOM 1628 O O . PHE B 1 17 ? -3.324 25.068 38.647 1.00 40.47 342 PHE B O 1
ATOM 1636 N N . ASN B 1 18 ? -4.982 23.711 37.926 1.00 41.58 343 ASN B N 1
ATOM 1637 C CA . ASN B 1 18 ? -5.518 23.412 39.283 1.00 43.78 343 ASN B CA 1
ATOM 1638 C C . ASN B 1 18 ? -5.238 21.957 39.652 1.00 43.67 343 ASN B C 1
ATOM 1639 O O . ASN B 1 18 ? -5.931 21.437 40.525 1.00 46.82 343 ASN B O 1
ATOM 1644 N N . ALA B 1 19 ? -4.341 21.250 38.978 1.00 43.10 344 ALA B N 1
ATOM 1645 C CA . ALA B 1 19 ? -3.956 19.888 39.397 1.00 43.68 344 ALA B CA 1
ATOM 1646 C C . ALA B 1 19 ? -3.543 19.956 40.868 1.00 44.49 344 ALA B C 1
ATOM 1647 O O . ALA B 1 19 ? -2.838 20.920 41.251 1.00 45.38 344 ALA B O 1
ATOM 1649 N N . THR B 1 20 ? -3.854 18.967 41.671 1.00 42.88 345 THR B N 1
ATOM 1650 C CA . THR B 1 20 ? -3.476 18.907 43.110 1.00 45.29 345 THR B CA 1
ATOM 1651 C C . THR B 1 20 ? -1.939 18.901 43.265 1.00 46.81 345 THR B C 1
ATOM 1652 O O . THR B 1 20 ? -1.450 19.646 44.143 1.00 46.53 345 THR B O 1
ATOM 1656 N N . ARG B 1 21 ? -1.226 18.039 42.545 1.00 45.06 346 ARG B N 1
ATOM 1657 C CA . ARG B 1 21 ? 0.271 18.010 42.541 1.00 48.05 346 ARG B CA 1
ATOM 1658 C C . ARG B 1 21 ? 0.770 18.257 41.121 1.00 43.41 346 ARG B C 1
ATOM 1659 O O . ARG B 1 21 ? 0.048 17.945 40.137 1.00 42.43 346 ARG B O 1
ATOM 1667 N N . PHE B 1 22 ? 1.967 18.839 41.037 1.00 37.53 347 PHE B N 1
ATOM 1668 C CA . PHE B 1 22 ? 2.602 19.218 39.765 1.00 35.41 347 PHE B CA 1
ATOM 1669 C C . PHE B 1 22 ? 3.750 18.208 39.569 1.00 35.40 347 PHE B C 1
ATOM 1670 O O . PHE B 1 22 ? 4.117 17.548 40.517 1.00 35.53 347 PHE B O 1
ATOM 1678 N N . ALA B 1 23 ? 4.211 18.058 38.345 1.00 34.83 348 ALA B N 1
ATOM 1679 C CA . ALA B 1 23 ? 5.432 17.339 37.981 1.00 34.62 348 ALA B CA 1
ATOM 1680 C C . ALA B 1 23 ? 6.635 18.134 38.487 1.00 33.86 348 ALA B C 1
ATOM 1681 O O . ALA B 1 23 ? 6.532 19.387 38.634 1.00 33.75 348 ALA B O 1
ATOM 1683 N N . SER B 1 24 ? 7.761 17.442 38.732 1.00 33.47 349 SER B N 1
ATOM 1684 C CA . SER B 1 24 ? 9.123 18.008 38.825 1.00 31.89 349 SER B CA 1
ATOM 1685 C C . SER B 1 24 ? 9.471 18.600 37.473 1.00 31.82 349 SER B C 1
ATOM 1686 O O . SER B 1 24 ? 9.079 18.036 36.453 1.00 33.15 349 SER B O 1
ATOM 1689 N N . VAL B 1 25 ? 10.214 19.716 37.456 1.00 32.75 350 VAL B N 1
ATOM 1690 C CA . VAL B 1 25 ? 10.665 20.341 36.173 1.00 32.29 350 VAL B CA 1
ATOM 1691 C C . VAL B 1 25 ? 11.475 19.326 35.356 1.00 32.06 350 VAL B C 1
ATOM 1692 O O . VAL B 1 25 ? 11.343 19.310 34.096 1.00 31.31 350 VAL B O 1
ATOM 1696 N N . TYR B 1 26 ? 12.306 18.449 35.954 1.00 34.73 351 TYR B N 1
ATOM 1697 C CA . TYR B 1 26 ? 13.068 17.495 35.093 1.00 34.61 351 TYR B CA 1
ATOM 1698 C C . TYR B 1 26 ? 12.127 16.496 34.379 1.00 35.28 351 TYR B C 1
ATOM 1699 O O . TYR B 1 26 ? 12.416 16.060 33.235 1.00 36.84 351 TYR B O 1
ATOM 1708 N N . ALA B 1 27 ? 10.965 16.226 34.964 1.00 35.74 352 ALA B N 1
ATOM 1709 C CA . ALA B 1 27 ? 9.938 15.290 34.421 1.00 35.55 352 ALA B CA 1
ATOM 1710 C C . ALA B 1 27 ? 8.671 16.069 34.004 1.00 36.09 352 ALA B C 1
ATOM 1711 O O . ALA B 1 27 ? 7.541 15.569 34.195 1.00 37.09 352 ALA B O 1
ATOM 1713 N N . TRP B 1 28 ? 8.858 17.239 33.408 1.00 34.80 353 TRP B N 1
AT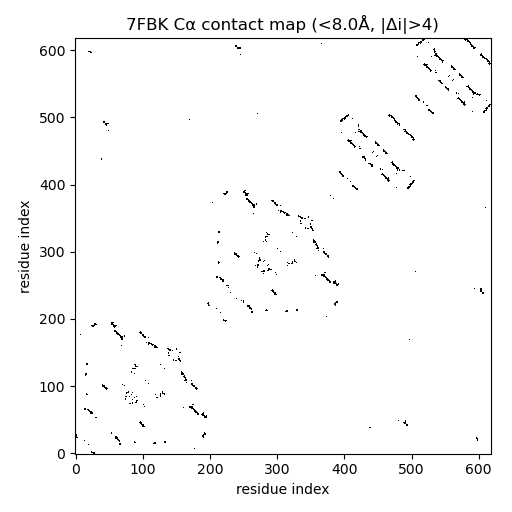OM 1714 C CA . TRP B 1 28 ? 7.804 18.253 33.130 1.00 34.48 353 TRP B CA 1
ATOM 1715 C C . TRP B 1 28 ? 6.614 17.599 32.387 1.00 35.99 353 TRP B C 1
ATOM 1716 O O . TRP B 1 28 ? 6.821 16.761 31.512 1.00 36.09 353 TRP B O 1
ATOM 1727 N N . ASN B 1 29 ? 5.385 17.909 32.827 1.00 37.68 354 ASN B N 1
ATOM 1728 C CA . ASN B 1 29 ? 4.153 17.423 32.155 1.00 37.12 354 ASN B CA 1
ATOM 1729 C C . ASN B 1 29 ? 3.961 18.213 30.844 1.00 37.54 354 ASN B C 1
ATOM 1730 O O . ASN B 1 29 ? 4.214 19.463 30.793 1.00 36.18 354 ASN B O 1
ATOM 1735 N N . ARG B 1 30 ? 3.403 17.539 29.847 1.00 39.08 355 ARG B N 1
ATOM 1736 C CA . ARG B 1 30 ? 2.937 18.125 28.589 1.00 38.69 355 ARG B CA 1
ATOM 1737 C C . ARG B 1 30 ? 1.542 17.561 28.318 1.00 39.86 355 ARG B C 1
ATOM 1738 O O . ARG B 1 30 ? 1.368 16.369 28.180 1.00 39.22 355 ARG B O 1
ATOM 1746 N N . LYS B 1 31 ? 0.591 18.462 28.205 1.00 41.40 356 LYS B N 1
ATOM 1747 C CA . LYS B 1 31 ? -0.794 18.109 27.862 1.00 43.67 356 LYS B CA 1
ATOM 1748 C C . LYS B 1 31 ? -1.096 18.740 26.509 1.00 44.27 356 LYS B C 1
ATOM 1749 O O . LYS B 1 31 ? -1.047 20.011 26.398 1.00 43.97 356 LYS B O 1
ATOM 1755 N N . ARG B 1 32 ? -1.436 17.910 25.538 1.00 44.59 357 ARG B N 1
ATOM 1756 C CA . ARG B 1 32 ? -1.844 18.426 24.215 1.00 48.42 357 ARG B CA 1
ATOM 1757 C C . ARG B 1 32 ? -3.305 18.890 24.252 1.00 48.34 357 ARG B C 1
ATOM 1758 O O . ARG B 1 32 ? -4.147 18.156 24.745 1.00 50.72 357 ARG B O 1
ATOM 1766 N N . ILE B 1 33 ? -3.587 20.073 23.734 1.00 48.98 358 ILE B N 1
ATOM 1767 C CA . ILE B 1 33 ? -4.938 20.722 23.730 1.00 49.82 358 ILE B CA 1
ATOM 1768 C C . ILE B 1 33 ? -5.407 20.770 22.278 1.00 52.29 358 ILE B C 1
ATOM 1769 O O . ILE B 1 33 ? -4.688 21.397 21.433 1.00 47.56 358 ILE B O 1
ATOM 1774 N N . SER B 1 34 ? -6.628 20.294 21.987 1.00 55.49 359 SER B N 1
ATOM 1775 C CA . SER B 1 34 ? -7.181 20.318 20.607 1.00 57.93 359 SER B CA 1
ATOM 1776 C C . SER B 1 34 ? -8.693 20.428 20.647 1.00 56.87 359 SER B C 1
ATOM 1777 O O . SER B 1 34 ? -9.277 20.064 21.659 1.00 52.48 359 SER B O 1
ATOM 1780 N N . ASN B 1 35 ? -9.253 20.982 19.578 1.00 59.87 360 ASN B N 1
ATOM 1781 C CA . ASN B 1 35 ? -10.698 20.888 19.248 1.00 61.60 360 ASN B CA 1
ATOM 1782 C C . ASN B 1 35 ? -11.501 21.512 20.375 1.00 60.04 360 ASN B C 1
ATOM 1783 O O . ASN B 1 35 ? -12.321 20.801 21.005 1.00 59.22 360 ASN B O 1
ATOM 1788 N N . CYS B 1 36 ? -11.241 22.786 20.650 1.00 57.46 361 CYS B N 1
ATOM 1789 C CA . CYS B 1 36 ? -11.825 23.437 21.838 1.00 56.22 361 CYS B CA 1
ATOM 1790 C C . CYS B 1 36 ? -11.671 24.933 21.725 1.00 55.05 361 CYS B C 1
ATOM 1791 O O . CYS B 1 36 ? -10.854 25.416 20.858 1.00 52.55 361 CYS B O 1
ATOM 1794 N N . VAL B 1 37 ? -12.439 25.594 22.584 1.00 54.34 362 VAL B N 1
ATOM 1795 C CA . VAL B 1 37 ? -12.416 27.063 22.812 1.00 55.85 362 VAL B CA 1
ATOM 1796 C C . VAL B 1 37 ? -11.809 27.370 24.181 1.00 56.30 362 VAL B C 1
ATOM 1797 O O . VAL B 1 37 ? -12.054 26.615 25.122 1.00 59.12 362 VAL B O 1
ATOM 1801 N N . ALA B 1 38 ? -11.000 28.423 24.242 1.00 58.05 363 ALA B N 1
ATOM 1802 C CA . ALA B 1 38 ? -10.169 28.773 25.404 1.00 57.17 363 ALA B CA 1
ATOM 1803 C C . ALA B 1 38 ? -10.271 30.269 25.623 1.00 57.08 363 ALA B C 1
ATOM 1804 O O . ALA B 1 38 ? -10.028 30.970 24.645 1.00 56.63 363 ALA B O 1
ATOM 1806 N N . ASP B 1 39 ? -10.814 30.692 26.778 1.00 57.69 364 ASP B N 1
ATOM 1807 C CA . ASP B 1 39 ? -10.884 32.107 27.190 1.00 59.69 364 ASP B CA 1
ATOM 1808 C C . ASP B 1 39 ? -9.545 32.449 27.888 1.00 58.90 364 ASP B C 1
ATOM 1809 O O . ASP B 1 39 ? -9.470 32.353 29.121 1.00 59.71 364 ASP B O 1
ATOM 1814 N N . TYR B 1 40 ? -8.524 32.806 27.117 1.00 55.96 365 TYR B N 1
ATOM 1815 C CA . TYR B 1 40 ? -7.190 33.269 27.636 1.00 52.05 365 TYR B CA 1
ATOM 1816 C C . TYR B 1 40 ? -7.332 34.547 28.459 1.00 49.24 365 TYR B C 1
ATOM 1817 O O . TYR B 1 40 ? -6.703 34.677 29.487 1.00 49.84 365 TYR B O 1
ATOM 1826 N N . SER B 1 41 ? -8.193 35.484 28.057 1.00 51.35 366 SER B N 1
ATOM 1827 C CA . SER B 1 41 ? -8.330 36.783 28.757 1.00 50.09 366 SER B CA 1
ATOM 1828 C C . SER B 1 41 ? -8.740 36.559 30.216 1.00 51.94 366 SER B C 1
ATOM 1829 O O . SER B 1 41 ? -8.316 37.391 31.037 1.00 48.77 366 SER B O 1
ATOM 1832 N N . VAL B 1 42 ? -9.670 35.620 30.519 1.00 53.26 367 VAL B N 1
ATOM 1833 C CA . VAL B 1 42 ? -10.053 35.404 31.945 1.00 54.67 367 VAL B CA 1
ATOM 1834 C C . VAL B 1 42 ? -8.789 34.972 32.704 1.00 50.54 367 VAL B C 1
ATOM 1835 O O . VAL B 1 42 ? -8.729 35.237 33.881 1.00 52.37 367 VAL B O 1
ATOM 1839 N N . LEU B 1 43 ? -7.877 34.203 32.122 1.00 48.25 368 LEU B N 1
ATOM 1840 C CA . LEU B 1 43 ? -6.609 33.839 32.841 1.00 48.14 368 LEU B CA 1
ATOM 1841 C C . LEU B 1 43 ? -5.773 35.115 33.038 1.00 42.88 368 LEU B C 1
ATOM 1842 O O . LEU B 1 43 ? -5.353 35.456 34.168 1.00 41.00 368 LEU B O 1
ATOM 1847 N N . TYR B 1 44 ? -5.542 35.801 31.946 1.00 42.09 369 TYR B N 1
ATOM 1848 C CA . TYR B 1 44 ? -4.639 36.979 31.924 1.00 43.55 369 TYR B CA 1
ATOM 1849 C C . TYR B 1 44 ? -5.126 38.049 32.873 1.00 45.83 369 TYR B C 1
ATOM 1850 O O . TYR B 1 44 ? -4.308 38.620 33.604 1.00 43.09 369 TYR B O 1
ATOM 1859 N N . ASN B 1 45 ? -6.457 38.273 32.875 1.00 47.27 370 ASN B N 1
ATOM 1860 C CA . ASN B 1 45 ? -7.044 39.338 33.724 1.00 50.55 370 ASN B CA 1
ATOM 1861 C C . ASN B 1 45 ? -7.425 38.787 35.104 1.00 50.68 370 ASN B C 1
ATOM 1862 O O . ASN B 1 45 ? -7.929 39.599 35.934 1.00 49.17 370 ASN B O 1
ATOM 1867 N N . SER B 1 46 ? -7.226 37.498 35.382 1.00 46.55 371 SER B N 1
ATOM 1868 C CA . SER B 1 46 ? -7.491 36.963 36.748 1.00 47.59 371 SER B CA 1
ATOM 1869 C C . SER B 1 46 ? -6.501 37.544 37.765 1.00 47.36 371 SER B C 1
ATOM 1870 O O . SER B 1 46 ? -5.538 38.188 37.325 1.00 44.26 371 SER B O 1
ATOM 1873 N N . ALA B 1 47 ? -6.721 37.304 39.066 1.00 46.56 372 ALA B N 1
ATOM 1874 C CA . ALA B 1 47 ? -5.828 37.739 40.162 1.00 47.68 372 ALA B CA 1
ATOM 1875 C C . ALA B 1 47 ? -4.806 36.633 40.579 1.00 46.20 372 ALA B C 1
ATOM 1876 O O . ALA B 1 47 ? -4.103 36.827 41.584 1.00 49.17 372 ALA B O 1
ATOM 1878 N N . SER B 1 48 ? -4.667 35.556 39.821 1.00 42.17 373 SER B N 1
ATOM 1879 C CA . SER B 1 48 ? -4.017 34.297 40.254 1.00 42.95 373 SER B CA 1
ATOM 1880 C C . SER B 1 48 ? -2.464 34.373 40.126 1.00 41.49 373 SER B C 1
ATOM 1881 O O . SER B 1 48 ? -1.793 33.590 40.805 1.00 44.16 373 SER B O 1
ATOM 1884 N N . PHE B 1 49 ? -1.935 35.171 39.212 1.00 40.30 374 PHE B N 1
ATOM 1885 C CA . PHE B 1 49 ? -0.560 34.979 38.681 1.00 39.76 374 PHE B CA 1
ATOM 1886 C C . PHE B 1 49 ? 0.348 36.182 38.956 1.00 38.23 374 PHE B C 1
ATOM 1887 O O . PHE B 1 49 ? -0.088 37.313 38.948 1.00 38.99 374 PHE B O 1
ATOM 1895 N N . SER B 1 50 ? 1.634 35.899 39.130 1.00 37.42 375 SER B N 1
ATOM 1896 C CA . SER B 1 50 ? 2.680 36.904 39.392 1.00 37.47 375 SER B CA 1
ATOM 1897 C C . SER B 1 50 ? 3.554 37.060 38.122 1.00 38.58 375 SER B C 1
ATOM 1898 O O . SER B 1 50 ? 4.274 38.049 38.021 1.00 41.63 375 SER B O 1
ATOM 1901 N N . THR B 1 51 ? 3.522 36.107 37.206 1.00 36.56 376 THR B N 1
ATOM 1902 C CA . THR B 1 51 ? 4.177 36.172 35.897 1.00 36.55 376 THR B CA 1
ATOM 1903 C C . THR B 1 51 ? 3.167 35.809 34.817 1.00 35.85 376 THR B C 1
ATOM 1904 O O . THR B 1 51 ? 2.558 34.723 34.889 1.00 34.80 376 THR B O 1
ATOM 1908 N N . PHE B 1 52 ? 3.107 36.608 33.763 1.00 36.02 377 PHE B N 1
ATOM 1909 C CA . PHE B 1 52 ? 2.326 36.254 32.561 1.00 36.43 377 PHE B CA 1
ATOM 1910 C C . PHE B 1 52 ? 2.934 36.942 31.341 1.00 37.10 377 PHE B C 1
ATOM 1911 O O . PHE B 1 52 ? 2.598 38.102 31.078 1.00 36.72 377 PHE B O 1
ATOM 1919 N N . LYS B 1 53 ? 3.776 36.236 30.625 1.00 36.93 378 LYS B N 1
ATOM 1920 C CA . LYS B 1 53 ? 4.586 36.808 29.530 1.00 38.62 378 LYS B CA 1
ATOM 1921 C C . LYS B 1 53 ? 4.285 36.011 28.272 1.00 37.94 378 LYS B C 1
ATOM 1922 O O . LYS B 1 53 ? 4.601 34.802 28.274 1.00 38.12 378 LYS B O 1
ATOM 1928 N N . CYS B 1 54 ? 3.789 36.681 27.229 1.00 38.36 379 CYS B N 1
ATOM 1929 C CA . CYS B 1 54 ? 3.483 36.087 25.922 1.00 39.85 379 CYS B CA 1
ATOM 1930 C C . CYS B 1 54 ? 4.495 36.563 24.905 1.00 40.16 379 CYS B C 1
ATOM 1931 O O . CYS B 1 54 ? 4.768 37.778 24.839 1.00 42.08 379 CYS B O 1
ATOM 1934 N N . TYR B 1 55 ? 5.071 35.619 24.201 1.00 41.25 380 TYR B N 1
ATOM 1935 C CA . TYR B 1 55 ? 6.241 35.783 23.288 1.00 42.79 380 TYR B CA 1
ATOM 1936 C C . TYR B 1 55 ? 5.641 35.610 21.892 1.00 45.71 380 TYR B C 1
ATOM 1937 O O . TYR B 1 55 ? 4.901 34.627 21.699 1.00 45.37 380 TYR B O 1
ATOM 1946 N N . GLY B 1 56 ? 5.841 36.577 21.007 1.00 47.21 381 GLY B N 1
ATOM 1947 C CA . GLY B 1 56 ? 5.354 36.557 19.618 1.00 48.22 381 GLY B CA 1
ATOM 1948 C C . GLY B 1 56 ? 3.842 36.778 19.526 1.00 50.23 381 GLY B C 1
ATOM 1949 O O . GLY B 1 56 ? 3.325 36.627 18.431 1.00 51.17 381 GLY B O 1
ATOM 1950 N N . VAL B 1 57 ? 3.143 37.102 20.612 1.00 47.40 382 VAL B N 1
ATOM 1951 C CA . VAL B 1 57 ? 1.694 37.424 20.538 1.00 49.76 382 VAL B CA 1
ATOM 1952 C C . VAL B 1 57 ? 1.363 38.278 21.756 1.00 49.68 382 VAL B C 1
ATOM 1953 O O . VAL B 1 57 ? 1.965 38.048 22.819 1.00 47.86 382 VAL B O 1
ATOM 1957 N N . SER B 1 58 ? 0.487 39.258 21.575 1.00 49.11 383 SER B N 1
ATOM 1958 C CA . SER B 1 58 ? -0.070 40.088 22.662 1.00 49.19 383 SER B CA 1
ATOM 1959 C C . SER B 1 58 ? -1.063 39.272 23.471 1.00 48.51 383 SER B C 1
ATOM 1960 O O . SER B 1 58 ? -1.929 38.633 22.909 1.00 48.90 383 SER B O 1
ATOM 1963 N N . PRO B 1 59 ? -0.988 39.276 24.809 1.00 48.97 384 PRO B N 1
ATOM 1964 C CA . PRO B 1 59 ? -1.931 38.504 25.605 1.00 50.23 384 PRO B CA 1
ATOM 1965 C C . PRO B 1 59 ? -3.396 38.912 25.376 1.00 52.90 384 PRO B C 1
ATOM 1966 O O . PRO B 1 59 ? -4.233 38.061 25.479 1.00 52.89 384 PRO B O 1
ATOM 1970 N N . THR B 1 60 ? -3.660 40.162 25.040 1.00 52.90 385 THR B N 1
ATOM 1971 C CA . THR B 1 60 ? -5.025 40.675 24.827 1.00 59.01 385 THR B CA 1
ATOM 1972 C C . THR B 1 60 ? -5.518 40.406 23.394 1.00 59.47 385 THR B C 1
ATOM 1973 O O . THR B 1 60 ? -6.581 40.902 23.090 1.00 58.60 385 THR B O 1
ATOM 1977 N N . LYS B 1 61 ? -4.771 39.716 22.528 1.00 59.02 386 LYS B N 1
ATOM 1978 C CA . LYS B 1 61 ? -5.271 39.294 21.191 1.00 60.40 386 LYS B CA 1
ATOM 1979 C C . LYS B 1 61 ? -5.602 37.808 21.194 1.00 57.46 386 LYS B C 1
ATOM 1980 O O . LYS B 1 61 ? -6.247 37.374 20.222 1.00 57.80 386 LYS B O 1
ATOM 1986 N N . LEU B 1 62 ? -5.116 37.049 22.185 1.00 54.36 387 LEU B N 1
ATOM 1987 C CA . LEU B 1 62 ? -5.304 35.577 22.237 1.00 53.97 387 LEU B CA 1
ATOM 1988 C C . LEU B 1 62 ? -6.784 35.205 22.024 1.00 55.32 387 LEU B C 1
ATOM 1989 O O . LEU B 1 62 ? -7.017 34.178 21.396 1.00 53.50 387 LEU B O 1
ATOM 1994 N N . ASN B 1 63 ? -7.748 35.976 22.545 1.00 55.44 388 ASN B N 1
ATOM 1995 C CA . ASN B 1 63 ? -9.190 35.632 22.402 1.00 58.52 388 ASN B CA 1
ATOM 1996 C C . ASN B 1 63 ? -9.594 35.688 20.920 1.00 60.22 388 ASN B C 1
ATOM 1997 O O . ASN B 1 63 ? -10.651 35.094 20.580 1.00 61.00 388 ASN B O 1
ATOM 2002 N N . ASP B 1 64 ? -8.771 36.299 20.066 1.00 57.98 389 ASP B N 1
ATOM 2003 C CA . ASP B 1 64 ? -9.120 36.611 18.663 1.00 62.80 389 ASP B CA 1
ATOM 2004 C C . ASP B 1 64 ? -8.480 35.621 17.692 1.00 61.22 389 ASP B C 1
ATOM 2005 O O . ASP B 1 64 ? -8.797 35.714 16.509 1.00 67.68 389 ASP B O 1
ATOM 2010 N N . LEU B 1 65 ? -7.668 34.673 18.144 1.00 58.33 390 LEU B N 1
ATOM 2011 C CA . LEU B 1 65 ? -6.800 33.891 17.233 1.00 58.79 390 LEU B CA 1
ATOM 2012 C C . LEU B 1 65 ? -7.196 32.415 17.292 1.00 59.54 390 LEU B C 1
ATOM 2013 O O . LEU B 1 65 ? -7.893 31.997 18.271 1.00 60.29 390 LEU B O 1
ATOM 2018 N N . CYS B 1 66 ? -6.860 31.672 16.242 1.00 60.66 391 CYS B N 1
ATOM 2019 C CA . CYS B 1 66 ? -6.920 30.191 16.226 1.00 61.65 391 CYS B CA 1
ATOM 2020 C C . CYS B 1 66 ? -5.515 29.623 15.989 1.00 62.07 391 CYS B C 1
ATOM 2021 O O . CYS B 1 66 ? -4.723 30.301 15.290 1.00 58.80 391 CYS B O 1
ATOM 2024 N N . PHE B 1 67 ? -5.251 28.414 16.508 1.00 60.81 392 PHE B N 1
ATOM 2025 C CA . PHE B 1 67 ? -3.963 27.674 16.350 1.00 63.76 392 PHE B CA 1
ATOM 2026 C C . PHE B 1 67 ? -4.235 26.197 15.998 1.00 65.86 392 PHE B C 1
ATOM 2027 O O . PHE B 1 67 ? -5.271 25.667 16.438 1.00 62.91 392 PHE B O 1
ATOM 2035 N N . THR B 1 68 ? -3.336 25.558 15.231 1.00 68.89 393 THR B N 1
ATOM 2036 C CA . THR B 1 68 ? -3.442 24.131 14.798 1.00 72.75 393 THR B CA 1
ATOM 2037 C C . THR B 1 68 ? -3.399 23.228 16.041 1.00 72.88 393 THR B C 1
ATOM 2038 O O . THR B 1 68 ? -4.358 22.432 16.265 1.00 72.21 393 THR B O 1
ATOM 2042 N N . ASN B 1 69 ? -2.328 23.402 16.824 1.00 71.98 394 ASN B N 1
ATOM 2043 C CA . ASN B 1 69 ? -1.996 22.681 18.079 1.00 71.99 394 ASN B CA 1
ATOM 2044 C C . ASN B 1 69 ? -1.599 23.671 19.168 1.00 66.76 394 ASN B C 1
ATOM 2045 O O . ASN B 1 69 ? -0.864 24.661 18.850 1.00 65.58 394 ASN B O 1
ATOM 2050 N N . VAL B 1 70 ? -1.928 23.279 20.393 1.00 56.26 395 VAL B N 1
ATOM 2051 C CA . VAL B 1 70 ? -1.597 23.988 21.638 1.00 51.97 395 VAL B CA 1
ATOM 2052 C C . VAL B 1 70 ? -1.096 22.939 22.617 1.00 50.50 395 VAL B C 1
ATOM 2053 O O . VAL B 1 70 ? -1.723 21.877 22.708 1.00 49.98 395 VAL B O 1
ATOM 2057 N N . TYR B 1 71 ? 0.014 23.214 23.290 1.00 45.48 396 TYR B N 1
ATOM 2058 C CA . TYR B 1 71 ? 0.479 22.406 24.428 1.00 44.12 396 TYR B CA 1
ATOM 2059 C C . TYR B 1 71 ? 0.471 23.259 25.671 1.00 41.78 396 TYR B C 1
ATOM 2060 O O . TYR B 1 71 ? 0.867 24.458 25.661 1.00 44.73 396 TYR B O 1
ATOM 2069 N N . ALA B 1 72 ? 0.212 22.594 26.773 1.00 40.27 397 ALA B N 1
ATOM 2070 C CA . ALA B 1 72 ? 0.298 23.142 28.133 1.00 39.04 397 ALA B CA 1
ATOM 2071 C C . ALA B 1 72 ? 1.315 22.287 28.885 1.00 37.55 397 ALA B C 1
ATOM 2072 O O . ALA B 1 72 ? 1.040 21.072 29.148 1.00 37.75 397 ALA B O 1
ATOM 2074 N N . ASP B 1 73 ? 2.480 22.882 29.120 1.00 36.62 398 ASP B N 1
ATOM 2075 C CA . ASP B 1 73 ? 3.561 22.240 29.889 1.00 37.00 398 ASP B CA 1
ATOM 2076 C C . ASP B 1 73 ? 3.429 22.776 31.299 1.00 36.11 398 ASP B C 1
ATOM 2077 O O . ASP B 1 73 ? 3.130 23.969 31.421 1.00 40.49 398 ASP B O 1
ATOM 2082 N N . SER B 1 74 ? 3.715 21.968 32.303 1.00 34.92 399 SER B N 1
ATOM 2083 C CA . SER B 1 74 ? 3.555 22.377 33.714 1.00 33.45 399 SER B CA 1
ATOM 2084 C C . SER B 1 74 ? 4.559 21.669 34.607 1.00 32.84 399 SER B C 1
ATOM 2085 O O . SER B 1 74 ? 4.926 20.487 34.352 1.00 32.55 399 SER B O 1
ATOM 2088 N N . PHE B 1 75 ? 5.073 22.434 35.581 1.00 34.10 400 PHE B N 1
ATOM 2089 C CA . PHE B 1 75 ? 6.105 21.979 36.537 1.00 33.43 400 PHE B CA 1
ATOM 2090 C C . PHE B 1 75 ? 6.249 22.942 37.691 1.00 32.53 400 PHE B C 1
ATOM 2091 O O . PHE B 1 75 ? 5.726 24.053 37.596 1.00 32.83 400 PHE B O 1
ATOM 2099 N N . VAL B 1 76 ? 7.057 22.549 38.688 1.00 31.84 401 VAL B N 1
ATOM 2100 C CA . VAL B 1 76 ? 7.450 23.395 39.845 1.00 31.74 401 VAL B CA 1
ATOM 2101 C C . VAL B 1 76 ? 8.965 23.658 39.797 1.00 31.80 401 VAL B C 1
ATOM 2102 O O . VAL B 1 76 ? 9.741 22.760 39.415 1.00 31.97 401 VAL B O 1
ATOM 2106 N N . ILE B 1 77 ? 9.337 24.901 40.055 1.00 33.40 402 ILE B N 1
ATOM 2107 C CA . ILE B 1 77 ? 10.743 25.375 40.187 1.00 34.14 402 ILE B CA 1
ATOM 2108 C C . ILE B 1 77 ? 10.730 26.337 41.368 1.00 36.34 402 ILE B C 1
ATOM 2109 O O . ILE B 1 77 ? 9.620 26.606 41.904 1.00 36.29 402 ILE B O 1
ATOM 2114 N N . ARG B 1 78 ? 11.877 26.881 41.770 1.00 36.44 403 ARG B N 1
ATOM 2115 C CA . ARG B 1 78 ? 11.908 27.927 42.826 1.00 37.12 403 ARG B CA 1
ATOM 2116 C C . ARG B 1 78 ? 11.723 29.305 42.172 1.00 35.40 403 ARG B C 1
ATOM 2117 O O . ARG B 1 78 ? 11.908 29.492 40.919 1.00 35.47 403 ARG B O 1
ATOM 2125 N N . GLY B 1 79 ? 11.323 30.263 42.961 1.00 36.26 404 GLY B N 1
ATOM 2126 C CA . GLY B 1 79 ? 10.943 31.608 42.456 1.00 37.25 404 GLY B CA 1
ATOM 2127 C C . GLY B 1 79 ? 12.061 32.259 41.625 1.00 37.19 404 GLY B C 1
ATOM 2128 O O . GLY B 1 79 ? 11.731 32.829 40.551 1.00 37.86 404 GLY B O 1
ATOM 2129 N N . ASP B 1 80 ? 13.317 32.077 42.018 1.00 37.85 405 ASP B N 1
ATOM 2130 C CA A ASP B 1 80 ? 14.451 32.789 41.347 0.50 39.68 405 ASP B CA 1
ATOM 2131 C CA B ASP B 1 80 ? 14.499 32.727 41.373 0.50 37.75 405 ASP B CA 1
ATOM 2132 C C . ASP B 1 80 ? 14.789 32.114 40.002 1.00 38.57 405 ASP B C 1
ATOM 2133 O O . ASP B 1 80 ? 15.564 32.731 39.244 1.00 38.09 405 ASP B O 1
ATOM 2142 N N . GLU B 1 81 ? 14.162 30.963 39.701 1.00 36.31 406 GLU B N 1
ATOM 2143 C CA . GLU B 1 81 ? 14.305 30.257 38.420 1.00 36.31 406 GLU B CA 1
ATOM 2144 C C . GLU B 1 81 ? 13.196 30.621 37.440 1.00 34.88 406 GLU B C 1
ATOM 2145 O O . GLU B 1 81 ? 13.324 30.315 36.255 1.00 35.77 406 GLU B O 1
ATOM 2151 N N . VAL B 1 82 ? 12.175 31.340 37.856 1.00 35.80 407 VAL B N 1
ATOM 2152 C CA . VAL B 1 82 ? 11.085 31.670 36.899 1.00 36.56 407 VAL B CA 1
ATOM 2153 C C . VAL B 1 82 ? 11.636 32.425 35.687 1.00 35.85 407 VAL B C 1
ATOM 2154 O O . VAL B 1 82 ? 11.156 32.232 34.565 1.00 34.80 407 VAL B O 1
ATOM 2158 N N . ARG B 1 83 ? 12.620 33.298 35.893 1.00 38.12 408 ARG B N 1
ATOM 2159 C CA . ARG B 1 83 ? 13.159 34.140 34.817 1.00 39.92 408 ARG B CA 1
ATOM 2160 C C . ARG B 1 83 ? 13.898 33.244 33.797 1.00 40.29 408 ARG B C 1
ATOM 2161 O O . ARG B 1 83 ? 14.185 33.712 32.671 1.00 42.19 408 ARG B O 1
ATOM 2169 N N . GLN B 1 84 ? 14.291 32.025 34.170 1.00 39.12 409 GLN B N 1
ATOM 2170 C CA . GLN B 1 84 ? 14.989 31.073 33.249 1.00 38.44 409 GLN B CA 1
ATOM 2171 C C . GLN B 1 84 ? 14.022 30.445 32.241 1.00 38.84 409 GLN B C 1
ATOM 2172 O O . GLN B 1 84 ? 14.513 29.830 31.286 1.00 36.17 409 GLN B O 1
ATOM 2178 N N . ILE B 1 85 ? 12.688 30.578 32.458 1.00 36.49 410 ILE B N 1
ATOM 2179 C CA . ILE B 1 85 ? 11.679 29.938 31.590 1.00 37.62 410 ILE B CA 1
ATOM 2180 C C . ILE B 1 85 ? 11.370 30.955 30.497 1.00 41.15 410 ILE B C 1
ATOM 2181 O O . ILE B 1 85 ? 10.311 31.665 30.553 1.00 36.96 410 ILE B O 1
ATOM 2186 N N . ALA B 1 86 ? 12.348 31.117 29.597 1.00 42.41 411 ALA B N 1
ATOM 2187 C CA . ALA B 1 86 ? 12.257 32.074 28.467 1.00 43.13 411 ALA B CA 1
ATOM 2188 C C . ALA B 1 86 ? 13.304 31.690 27.427 1.00 44.53 411 ALA B C 1
ATOM 2189 O O . ALA B 1 86 ? 14.296 31.043 27.750 1.00 42.47 411 ALA B O 1
ATOM 2191 N N . PRO B 1 87 ? 13.047 32.051 26.163 1.00 45.92 412 PRO B N 1
ATOM 2192 C CA . PRO B 1 87 ? 13.992 31.838 25.082 1.00 46.79 412 PRO B CA 1
ATOM 2193 C C . PRO B 1 87 ? 15.339 32.494 25.393 1.00 47.17 412 PRO B C 1
ATOM 2194 O O . PRO B 1 87 ? 15.388 33.544 25.989 1.00 44.31 412 PRO B O 1
ATOM 2198 N N . GLY B 1 88 ? 16.406 31.786 25.042 1.00 46.50 413 GLY B N 1
ATOM 2199 C CA . GLY B 1 88 ? 17.778 32.338 25.055 1.00 46.78 413 GLY B CA 1
ATOM 2200 C C . GLY B 1 88 ? 18.384 32.352 26.449 1.00 45.64 413 GLY B C 1
ATOM 2201 O O . GLY B 1 88 ? 19.419 32.937 26.604 1.00 50.26 413 GLY B O 1
ATOM 2202 N N . GLN B 1 89 ? 17.740 31.792 27.464 1.00 45.46 414 GLN B N 1
ATOM 2203 C CA . GLN B 1 89 ? 18.252 31.889 28.853 1.00 45.54 414 GLN B CA 1
ATOM 2204 C C . GLN B 1 89 ? 19.304 30.806 29.100 1.00 44.85 414 GLN B C 1
ATOM 2205 O O . GLN B 1 89 ? 19.270 29.793 28.449 1.00 43.64 414 GLN B O 1
ATOM 2211 N N . THR B 1 90 ? 20.086 30.963 30.148 1.00 43.89 415 THR B N 1
ATOM 2212 C CA . THR B 1 90 ? 21.061 29.961 30.594 1.00 44.60 415 THR B CA 1
ATOM 2213 C C . THR B 1 90 ? 20.834 29.741 32.092 1.00 43.36 415 THR B C 1
ATOM 2214 O O . THR B 1 90 ? 20.210 30.608 32.705 1.00 45.41 415 THR B O 1
ATOM 2218 N N . GLY B 1 91 ? 21.410 28.685 32.650 1.00 41.79 416 GLY B N 1
ATOM 2219 C CA . GLY B 1 91 ? 21.396 28.283 34.072 1.00 40.03 416 GLY B CA 1
ATOM 2220 C C . GLY B 1 91 ? 20.865 26.840 34.113 1.00 38.37 416 GLY B C 1
ATOM 2221 O O . GLY B 1 91 ? 20.544 26.274 33.060 1.00 38.44 416 GLY B O 1
ATOM 2222 N N . LYS B 1 92 ? 20.750 26.266 35.288 1.00 37.90 417 LYS B N 1
ATOM 2223 C CA . LYS B 1 92 ? 20.562 24.813 35.474 1.00 38.78 417 LYS B CA 1
ATOM 2224 C C . LYS B 1 92 ? 19.199 24.432 34.892 1.00 37.17 417 LYS B C 1
ATOM 2225 O O . LYS B 1 92 ? 19.116 23.420 34.226 1.00 33.94 417 LYS B O 1
ATOM 2231 N N . ILE B 1 93 ? 18.177 25.275 35.074 1.00 35.14 418 ILE B N 1
ATOM 2232 C CA . ILE B 1 93 ? 16.835 24.913 34.536 1.00 34.92 418 ILE B CA 1
ATOM 2233 C C . ILE B 1 93 ? 16.849 24.962 33.009 1.00 35.34 418 ILE B C 1
ATOM 2234 O O . ILE B 1 93 ? 16.440 23.967 32.351 1.00 34.81 418 ILE B O 1
ATOM 2239 N N . ALA B 1 94 ? 17.217 26.089 32.422 1.00 36.94 419 ALA B N 1
ATOM 2240 C CA . ALA B 1 94 ? 17.079 26.319 30.964 1.00 39.19 419 ALA B CA 1
ATOM 2241 C C . ALA B 1 94 ? 17.984 25.338 30.195 1.00 41.05 419 ALA B C 1
ATOM 2242 O O . ALA B 1 94 ? 17.647 24.999 29.014 1.00 42.61 419 ALA B O 1
ATOM 2244 N N . ASP B 1 95 ? 19.131 24.977 30.779 1.00 40.04 420 ASP B N 1
ATOM 2245 C CA . ASP B 1 95 ? 20.152 24.133 30.114 1.00 41.00 420 ASP B CA 1
ATOM 2246 C C . ASP B 1 95 ? 19.870 22.643 30.337 1.00 37.91 420 ASP B C 1
ATOM 2247 O O . ASP B 1 95 ? 20.095 21.884 29.411 1.00 39.82 420 ASP B O 1
ATOM 2252 N N . TYR B 1 96 ? 19.486 22.214 31.521 1.00 34.86 421 TYR B N 1
ATOM 2253 C CA . TYR B 1 96 ? 19.436 20.772 31.863 1.00 35.59 421 TYR B CA 1
ATOM 2254 C C . TYR B 1 96 ? 18.013 20.248 32.206 1.00 35.15 421 TYR B C 1
ATOM 2255 O O . TYR B 1 96 ? 17.904 19.050 32.439 1.00 32.81 421 TYR B O 1
ATOM 2264 N N . ASN B 1 97 ? 16.985 21.105 32.290 1.00 34.36 422 ASN B N 1
ATOM 2265 C CA . ASN B 1 97 ? 15.612 20.630 32.716 1.00 34.65 422 ASN B CA 1
ATOM 2266 C C . ASN B 1 97 ? 14.524 20.942 31.698 1.00 35.22 422 ASN B C 1
ATOM 2267 O O . ASN B 1 97 ? 13.814 20.005 31.285 1.00 35.60 422 ASN B O 1
ATOM 2272 N N . TYR B 1 98 ? 14.387 22.211 31.334 1.00 35.58 423 TYR B N 1
ATOM 2273 C CA . TYR B 1 98 ? 13.333 22.683 30.396 1.00 36.48 423 TYR B CA 1
ATOM 2274 C C . TYR B 1 98 ? 13.801 23.893 29.604 1.00 36.55 423 TYR B C 1
ATOM 2275 O O . TYR B 1 98 ? 14.045 24.937 30.173 1.00 37.85 423 TYR B O 1
ATOM 2284 N N . LYS B 1 99 ? 13.865 23.718 28.294 1.00 37.76 424 LYS B N 1
ATOM 2285 C CA . LYS B 1 99 ? 14.417 24.687 27.346 1.00 38.92 424 LYS B CA 1
ATOM 2286 C C . LYS B 1 99 ? 13.363 25.066 26.288 1.00 37.23 424 LYS B C 1
ATOM 2287 O O . LYS B 1 99 ? 12.828 24.177 25.697 1.00 38.11 424 LYS B O 1
ATOM 2293 N N . LEU B 1 100 ? 13.155 26.344 26.049 1.00 39.05 425 LEU B N 1
ATOM 2294 C CA . LEU B 1 100 ? 12.218 26.915 25.042 1.00 40.70 425 LEU B CA 1
ATOM 2295 C C . LEU B 1 100 ? 13.010 27.232 23.777 1.00 44.38 425 LEU B C 1
ATOM 2296 O O . LEU B 1 100 ? 14.185 27.630 23.861 1.00 44.55 425 LEU B O 1
ATOM 2301 N N . PRO B 1 101 ? 12.416 27.044 22.581 1.00 45.60 426 PRO B N 1
ATOM 2302 C CA . PRO B 1 101 ? 13.097 27.344 21.317 1.00 49.58 426 PRO B CA 1
ATOM 2303 C C . PRO B 1 101 ? 13.298 28.855 21.180 1.00 51.97 426 PRO B C 1
ATOM 2304 O O . PRO B 1 101 ? 12.566 29.538 21.820 1.00 48.93 426 PRO B O 1
ATOM 2308 N N . ASP B 1 102 ? 14.288 29.324 20.395 1.00 53.71 427 ASP B N 1
ATOM 2309 C CA . ASP B 1 102 ? 14.531 30.780 20.235 1.00 57.46 427 ASP B CA 1
ATOM 2310 C C . ASP B 1 102 ? 13.295 31.395 19.573 1.00 55.74 427 ASP B C 1
ATOM 2311 O O . ASP B 1 102 ? 13.001 32.495 19.899 1.00 58.71 427 ASP B O 1
ATOM 2316 N N . ASP B 1 103 ? 12.607 30.684 18.686 1.00 57.85 428 ASP B N 1
ATOM 2317 C CA . ASP B 1 103 ? 11.459 31.198 17.886 1.00 59.25 428 ASP B CA 1
ATOM 2318 C C . ASP B 1 103 ? 10.115 30.976 18.624 1.00 56.86 428 ASP B C 1
ATOM 2319 O O . ASP B 1 103 ? 9.061 31.026 17.965 1.00 60.06 428 ASP B O 1
ATOM 2324 N N . PHE B 1 104 ? 10.127 30.796 19.946 1.00 51.86 429 PHE B N 1
ATOM 2325 C CA . PHE B 1 104 ? 8.942 30.432 20.776 1.00 48.01 429 PHE B CA 1
ATOM 2326 C C . PHE B 1 104 ? 7.793 31.413 20.571 1.00 45.76 429 PHE B C 1
ATOM 2327 O O . PHE B 1 104 ? 7.983 32.626 20.715 1.00 43.53 429 PHE B O 1
ATOM 2335 N N . THR B 1 105 ? 6.611 30.870 20.308 1.00 46.68 430 THR B N 1
ATOM 2336 C CA . THR B 1 105 ? 5.329 31.602 20.398 1.00 46.24 430 THR B CA 1
ATOM 2337 C C . THR B 1 105 ? 4.493 30.987 21.509 1.00 46.23 430 THR B C 1
ATOM 2338 O O . THR B 1 105 ? 4.128 29.766 21.393 1.00 49.23 430 THR B O 1
ATOM 2342 N N . GLY B 1 106 ? 4.109 31.786 22.502 1.00 42.36 431 GLY B N 1
ATOM 2343 C CA . GLY B 1 106 ? 3.404 31.246 23.670 1.00 43.22 431 GLY B CA 1
ATOM 2344 C C . GLY B 1 106 ? 3.569 32.095 24.901 1.00 42.10 431 GLY B C 1
ATOM 2345 O O . GLY B 1 106 ? 4.156 33.169 24.806 1.00 43.58 431 GLY B O 1
ATOM 2346 N N . CYS B 1 107 ? 2.958 31.670 25.993 1.00 38.51 432 CYS B N 1
ATOM 2347 C CA . CYS B 1 107 ? 2.871 32.453 27.230 1.00 39.29 432 CYS B CA 1
ATOM 2348 C C . CYS B 1 107 ? 3.471 31.604 28.328 1.00 38.67 432 CYS B C 1
ATOM 2349 O O . CYS B 1 107 ? 3.161 30.387 28.426 1.00 41.18 432 CYS B O 1
ATOM 2352 N N . VAL B 1 108 ? 4.249 32.247 29.155 1.00 35.70 433 VAL B N 1
ATOM 2353 C CA . VAL B 1 108 ? 4.823 31.629 30.354 1.00 35.64 433 VAL B CA 1
ATOM 2354 C C . VAL B 1 108 ? 4.058 32.203 31.534 1.00 35.17 433 VAL B C 1
ATOM 2355 O O . VAL B 1 108 ? 4.036 33.452 31.701 1.00 36.88 433 VAL B O 1
ATOM 2359 N N . ILE B 1 109 ? 3.473 31.360 32.361 1.00 35.24 434 ILE B N 1
ATOM 2360 C CA . ILE B 1 109 ? 2.563 31.816 33.441 1.00 34.42 434 ILE B CA 1
ATOM 2361 C C . ILE B 1 109 ? 3.058 31.208 34.731 1.00 34.06 434 ILE B C 1
ATOM 2362 O O . ILE B 1 109 ? 3.329 29.992 34.696 1.00 37.41 434 ILE B O 1
ATOM 2367 N N . ALA B 1 110 ? 3.174 31.965 35.811 1.00 33.77 435 ALA B N 1
ATOM 2368 C CA . ALA B 1 110 ? 3.676 31.421 37.083 1.00 33.93 435 ALA B CA 1
ATOM 2369 C C . ALA B 1 110 ? 2.990 32.072 38.281 1.00 35.20 435 ALA B C 1
ATOM 2370 O O . ALA B 1 110 ? 2.508 33.282 38.171 1.00 37.35 435 ALA B O 1
ATOM 2372 N N . TRP B 1 111 ? 3.022 31.346 39.394 1.00 34.67 436 TRP B N 1
ATOM 2373 C CA . TRP B 1 111 ? 2.481 31.814 40.675 1.00 35.50 436 TRP B CA 1
ATOM 2374 C C . TRP B 1 111 ? 3.160 31.156 41.850 1.00 35.94 436 TRP B C 1
ATOM 2375 O O . TRP B 1 111 ? 3.471 29.933 41.805 1.00 36.36 436 TRP B O 1
ATOM 2386 N N . ASN B 1 112 ? 3.202 31.895 42.950 1.00 36.72 437 ASN B N 1
ATOM 2387 C CA . ASN B 1 112 ? 3.768 31.359 44.206 1.00 37.88 437 ASN B CA 1
ATOM 2388 C C . ASN B 1 112 ? 2.882 30.206 44.687 1.00 38.24 437 ASN B C 1
ATOM 2389 O O . ASN B 1 112 ? 1.654 30.410 44.752 1.00 34.16 437 ASN B O 1
ATOM 2394 N N . SER B 1 113 ? 3.453 29.043 44.999 1.00 36.17 438 SER B N 1
ATOM 2395 C CA . SER B 1 113 ? 2.695 27.860 45.457 1.00 38.91 438 SER B CA 1
ATOM 2396 C C . SER B 1 113 ? 3.174 27.440 46.846 1.00 40.50 438 SER B C 1
ATOM 2397 O O . SER B 1 113 ? 3.028 26.236 47.143 1.00 40.55 438 SER B O 1
ATOM 2400 N N . ASN B 1 114 ? 3.768 28.361 47.621 1.00 41.26 439 ASN B N 1
ATOM 2401 C CA . ASN B 1 114 ? 4.327 28.048 48.951 1.00 42.73 439 ASN B CA 1
ATOM 2402 C C . ASN B 1 114 ? 3.291 27.320 49.828 1.00 47.09 439 ASN B C 1
ATOM 2403 O O . ASN B 1 114 ? 3.651 26.303 50.437 1.00 48.75 439 ASN B O 1
ATOM 2408 N N . ASN B 1 115 ? 2.069 27.822 49.850 1.00 47.02 440 ASN B N 1
ATOM 2409 C CA . ASN B 1 115 ? 0.898 27.267 50.593 1.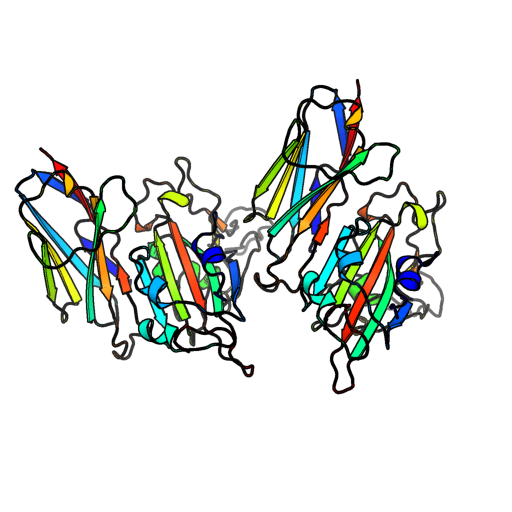00 51.46 440 ASN B CA 1
ATOM 2410 C C . ASN B 1 115 ? 0.526 25.824 50.165 1.00 52.67 440 ASN B C 1
ATOM 2411 O O . ASN B 1 115 ? -0.149 25.164 50.930 1.00 58.51 440 ASN B O 1
ATOM 2416 N N . LEU B 1 116 ? 0.837 25.374 48.946 1.00 50.09 441 LEU B N 1
ATOM 2417 C CA . LEU B 1 116 ? 0.468 24.029 48.432 1.00 48.35 441 LEU B CA 1
ATOM 2418 C C . LEU B 1 116 ? 1.685 23.089 48.461 1.00 47.26 441 LEU B C 1
ATOM 2419 O O . LEU B 1 116 ? 1.499 21.916 48.851 1.00 45.72 441 LEU B O 1
ATOM 2424 N N . ASP B 1 117 ? 2.899 23.562 48.127 1.00 43.28 442 ASP B N 1
ATOM 2425 C CA . ASP B 1 117 ? 4.026 22.686 47.687 1.00 42.08 442 ASP B CA 1
ATOM 2426 C C . ASP B 1 117 ? 5.165 22.598 48.720 1.00 44.84 442 ASP B C 1
ATOM 2427 O O . ASP B 1 117 ? 6.161 21.850 48.505 1.00 47.52 442 ASP B O 1
ATOM 2432 N N . SER B 1 118 ? 5.107 23.336 49.815 1.00 47.39 443 SER B N 1
ATOM 2433 C CA . SER B 1 118 ? 6.111 23.245 50.903 1.00 49.89 443 SER B CA 1
ATOM 2434 C C . SER B 1 118 ? 5.494 22.523 52.119 1.00 53.10 443 SER B C 1
ATOM 2435 O O . SER B 1 118 ? 4.258 22.565 52.268 1.00 49.77 443 SER B O 1
ATOM 2438 N N . LYS B 1 119 ? 6.321 21.847 52.920 1.00 57.37 444 LYS B N 1
ATOM 2439 C CA . LYS B 1 119 ? 5.925 21.179 54.196 1.00 61.49 444 LYS B CA 1
ATOM 2440 C C . LYS B 1 119 ? 6.986 21.538 55.224 1.00 61.21 444 LYS B C 1
ATOM 2441 O O . LYS B 1 119 ? 8.144 21.670 54.814 1.00 55.09 444 LYS B O 1
ATOM 2447 N N . VAL B 1 120 ? 6.629 21.544 56.501 1.00 64.55 445 VAL B N 1
ATOM 2448 C CA . VAL B 1 120 ? 7.527 21.940 57.631 1.00 67.62 445 VAL B CA 1
ATOM 2449 C C . VAL B 1 120 ? 8.847 21.161 57.601 1.00 68.72 445 VAL B C 1
ATOM 2450 O O . VAL B 1 120 ? 9.906 21.820 57.859 1.00 76.59 445 VAL B O 1
ATOM 2454 N N . GLY B 1 121 ? 8.824 19.850 57.335 1.00 61.65 446 GLY B N 1
ATOM 2455 C CA . GLY B 1 121 ? 10.075 19.051 57.260 1.00 64.11 446 GLY B CA 1
ATOM 2456 C C . GLY B 1 121 ? 10.747 19.072 55.890 1.00 59.35 446 GLY B C 1
ATOM 2457 O O . GLY B 1 121 ? 11.709 18.314 55.679 1.00 58.71 446 GLY B O 1
ATOM 2458 N N . GLY B 1 122 ? 10.225 19.855 54.949 1.00 57.32 447 GLY B N 1
ATOM 2459 C CA . GLY B 1 122 ? 10.706 19.890 53.557 1.00 51.82 447 GLY B CA 1
ATOM 2460 C C . GLY B 1 122 ? 9.901 18.965 52.660 1.00 49.85 447 GLY B C 1
ATOM 2461 O O . GLY B 1 122 ? 9.619 17.837 53.067 1.00 52.43 447 GLY B O 1
ATOM 2462 N N . ASN B 1 123 ? 9.533 19.417 51.470 1.00 46.86 448 ASN B N 1
ATOM 2463 C CA . ASN B 1 123 ? 8.865 18.578 50.448 1.00 46.33 448 ASN B CA 1
ATOM 2464 C C . ASN B 1 123 ? 9.925 18.008 49.524 1.00 44.54 448 ASN B C 1
ATOM 2465 O O . ASN B 1 123 ? 10.456 18.785 48.745 1.00 46.01 448 ASN B O 1
ATOM 2470 N N . TYR B 1 124 ? 10.178 16.698 49.556 1.00 43.35 449 TYR B N 1
ATOM 2471 C CA . TYR B 1 124 ? 11.302 16.115 48.788 1.00 44.71 449 TYR B CA 1
ATOM 2472 C C . TYR B 1 124 ? 10.774 15.492 47.506 1.00 43.99 449 TYR B C 1
ATOM 2473 O O . TYR B 1 124 ? 11.536 14.816 46.798 1.00 42.42 449 TYR B O 1
ATOM 2482 N N . ASN B 1 125 ? 9.527 15.749 47.146 1.00 40.62 450 ASN B N 1
ATOM 2483 C CA . ASN B 1 125 ? 9.001 15.149 45.897 1.00 41.15 450 ASN B CA 1
ATOM 2484 C C . ASN B 1 125 ? 9.350 16.008 44.703 1.00 42.49 450 ASN B C 1
ATOM 2485 O O . ASN B 1 125 ? 9.171 15.505 43.624 1.00 50.97 450 ASN B O 1
ATOM 2490 N N . TYR B 1 126 ? 9.778 17.267 44.877 1.00 40.05 451 TYR B N 1
ATOM 2491 C CA . TYR B 1 126 ? 10.143 18.128 43.735 1.00 36.47 451 TYR B CA 1
ATOM 2492 C C . TYR B 1 126 ? 11.660 18.109 43.544 1.00 35.49 451 TYR B C 1
ATOM 2493 O O . TYR B 1 126 ? 12.390 18.495 44.481 1.00 35.82 451 TYR B O 1
ATOM 2502 N N . LEU B 1 127 ? 12.118 17.888 42.312 1.00 34.35 452 LEU B N 1
ATOM 2503 C CA . LEU B 1 127 ? 13.592 17.828 42.030 1.00 36.00 452 LEU B CA 1
ATOM 2504 C C . LEU B 1 127 ? 13.920 18.547 40.732 1.00 35.01 452 LEU B C 1
ATOM 2505 O O . LEU B 1 127 ? 12.991 18.844 39.913 1.00 32.38 452 LEU B O 1
ATOM 2510 N N . TYR B 1 128 ? 15.222 18.838 40.537 1.00 34.71 453 TYR B N 1
ATOM 2511 C CA . TYR B 1 128 ? 15.680 19.367 39.253 1.00 33.86 453 TYR B CA 1
ATOM 2512 C C . TYR B 1 128 ? 17.025 18.710 38.953 1.00 33.50 453 TYR B C 1
ATOM 2513 O O . TYR B 1 128 ? 17.634 18.250 39.868 1.00 32.94 453 TYR B O 1
ATOM 2522 N N . ARG B 1 129 ? 17.362 18.591 37.690 1.00 32.62 454 ARG B N 1
ATOM 2523 C CA . ARG B 1 129 ? 18.655 18.079 37.247 1.00 33.31 454 ARG B CA 1
ATOM 2524 C C . ARG B 1 129 ? 19.688 19.177 37.497 1.00 34.18 454 ARG B C 1
ATOM 2525 O O . ARG B 1 129 ? 19.534 20.290 36.947 1.00 33.75 454 ARG B O 1
ATOM 2533 N N . LEU B 1 130 ? 20.764 18.831 38.191 1.00 36.29 455 LEU B N 1
ATOM 2534 C CA . LEU B 1 130 ? 21.825 19.815 38.552 1.00 38.10 455 LEU B CA 1
ATOM 2535 C C . LEU B 1 130 ? 23.031 19.651 37.625 1.00 39.22 455 LEU B C 1
ATOM 2536 O O . LEU B 1 130 ? 23.785 20.634 37.441 1.00 38.98 455 LEU B O 1
ATOM 2541 N N . PHE B 1 131 ? 23.205 18.470 37.053 1.00 36.77 456 PHE B N 1
ATOM 2542 C CA . PHE B 1 131 ? 24.334 18.166 36.149 1.00 38.77 456 PHE B CA 1
ATOM 2543 C C . PHE B 1 131 ? 23.880 17.451 34.900 1.00 37.30 456 PHE B C 1
ATOM 2544 O O . PHE B 1 131 ? 23.031 16.546 34.983 1.00 35.67 456 PHE B O 1
ATOM 2552 N N . ARG B 1 132 ? 24.541 17.779 33.794 1.00 37.33 457 ARG B N 1
ATOM 2553 C CA . ARG B 1 132 ? 24.338 17.018 32.543 1.00 39.63 457 ARG B CA 1
ATOM 2554 C C . ARG B 1 132 ? 25.551 17.182 31.624 1.00 42.03 457 ARG B C 1
ATOM 2555 O O . ARG B 1 132 ? 26.189 18.226 31.664 1.00 45.54 457 ARG B O 1
ATOM 2563 N N . LYS B 1 133 ? 25.812 16.220 30.772 1.00 44.93 458 LYS B N 1
ATOM 2564 C CA . LYS B 1 133 ? 27.031 16.290 29.899 1.00 48.76 458 LYS B CA 1
ATOM 2565 C C . LYS B 1 133 ? 26.871 17.340 28.807 1.00 48.67 458 LYS B C 1
ATOM 2566 O O . LYS B 1 133 ? 27.857 17.721 28.215 1.00 47.60 458 LYS B O 1
ATOM 2572 N N . SER B 1 134 ? 25.650 17.684 28.439 1.00 45.67 459 SER B N 1
ATOM 2573 C CA . SER B 1 134 ? 25.384 18.765 27.455 1.00 47.72 459 SER B CA 1
ATOM 2574 C C . SER B 1 134 ? 23.977 19.331 27.716 1.00 44.05 459 SER B C 1
ATOM 2575 O O . SER B 1 134 ? 23.310 18.799 28.560 1.00 40.47 459 SER B O 1
ATOM 2578 N N . ASN B 1 135 ? 23.640 20.416 27.043 1.00 43.97 460 ASN B N 1
ATOM 2579 C CA . ASN B 1 135 ? 22.375 21.162 27.207 1.00 43.78 460 ASN B CA 1
ATOM 2580 C C . ASN B 1 135 ? 21.221 20.417 26.537 1.00 43.17 460 ASN B C 1
ATOM 2581 O O . ASN B 1 135 ? 21.452 19.864 25.502 1.00 43.20 460 ASN B O 1
ATOM 2586 N N . LEU B 1 136 ? 20.007 20.528 27.067 1.00 40.80 461 LEU B N 1
ATOM 2587 C CA . LEU B 1 136 ? 18.795 19.974 26.392 1.00 41.26 461 LEU B CA 1
ATOM 2588 C C . LEU B 1 136 ? 18.604 20.709 25.080 1.00 41.05 461 LEU B C 1
ATOM 2589 O O . LEU B 1 136 ? 18.937 21.879 25.064 1.00 42.25 461 LEU B O 1
ATOM 2594 N N . LYS B 1 137 ? 18.037 20.071 24.054 1.00 43.78 462 LYS B N 1
ATOM 2595 C CA . LYS B 1 137 ? 17.446 20.798 22.896 1.00 46.33 462 LYS B CA 1
ATOM 2596 C C . LYS B 1 137 ? 16.069 21.313 23.318 1.00 48.12 462 LYS B C 1
ATOM 2597 O O . LYS B 1 137 ? 15.506 20.866 24.326 1.00 45.23 462 LYS B O 1
ATOM 2603 N N . PRO B 1 138 ? 15.490 22.286 22.569 1.00 48.72 463 PRO B N 1
ATOM 2604 C CA . PRO B 1 138 ? 14.153 22.782 22.874 1.00 46.52 463 PRO B CA 1
ATOM 2605 C C . PRO B 1 138 ? 13.113 21.665 23.081 1.00 44.70 463 PRO B C 1
ATOM 2606 O O . PRO B 1 138 ? 13.049 20.736 22.385 1.00 44.89 463 PRO B O 1
ATOM 2610 N N . PHE B 1 139 ? 12.382 21.739 24.179 1.00 42.81 464 PHE B N 1
ATOM 2611 C CA . PHE B 1 139 ? 11.306 20.787 24.474 1.00 41.36 464 PHE B CA 1
ATOM 2612 C C . PHE B 1 139 ? 11.854 19.377 24.607 1.00 42.23 464 PHE B C 1
ATOM 2613 O O . PHE B 1 139 ? 11.045 18.449 24.576 1.00 42.24 464 PHE B O 1
ATOM 2621 N N . GLU B 1 140 ? 13.126 19.164 24.901 1.00 40.89 465 GLU B N 1
ATOM 2622 C CA . GLU B 1 140 ? 13.561 17.800 25.249 1.00 41.40 465 GLU B CA 1
ATOM 2623 C C . GLU B 1 140 ? 13.304 17.535 26.756 1.00 39.70 465 GLU B C 1
ATOM 2624 O O . GLU B 1 140 ? 13.228 18.459 27.553 1.00 39.04 465 GLU B O 1
ATOM 2630 N N . ARG B 1 141 ? 13.114 16.279 27.123 1.00 38.31 466 ARG B N 1
ATOM 2631 C CA . ARG B 1 141 ? 12.945 15.850 28.521 1.00 38.46 466 ARG B CA 1
ATOM 2632 C C . ARG B 1 141 ? 13.999 14.786 28.778 1.00 39.32 466 ARG B C 1
ATOM 2633 O O . ARG B 1 141 ? 14.139 13.952 27.952 1.00 41.13 466 ARG B O 1
ATOM 2641 N N . ASP B 1 142 ? 14.683 14.847 29.912 1.00 38.62 467 ASP B N 1
ATOM 2642 C CA . ASP B 1 142 ? 15.663 13.819 30.352 1.00 39.19 467 ASP B CA 1
ATOM 2643 C C . ASP B 1 142 ? 15.205 13.361 31.733 1.00 38.91 467 ASP B C 1
ATOM 2644 O O . ASP B 1 142 ? 15.181 14.185 32.659 1.00 39.46 467 ASP B O 1
ATOM 2649 N N . ILE B 1 143 ? 14.730 12.118 31.848 1.00 39.90 468 ILE B N 1
ATOM 2650 C CA . ILE B 1 143 ? 14.324 11.602 33.174 1.00 40.59 468 ILE B CA 1
ATOM 2651 C C . ILE B 1 143 ? 15.339 10.535 33.627 1.00 42.05 468 ILE B C 1
ATOM 2652 O O . ILE B 1 143 ? 15.040 9.853 34.618 1.00 43.29 468 ILE B O 1
ATOM 2657 N N . SER B 1 144 ? 16.487 10.390 32.982 1.00 42.02 469 SER B N 1
ATOM 2658 C CA . SER B 1 144 ? 17.497 9.412 33.456 1.00 43.31 469 SER B CA 1
ATOM 2659 C C . SER B 1 144 ? 18.090 9.821 34.835 1.00 44.28 469 SER B C 1
ATOM 2660 O O . SER B 1 144 ? 18.137 11.037 35.183 1.00 43.06 469 SER B O 1
ATOM 2663 N N . THR B 1 145 ? 18.649 8.847 35.565 1.00 44.25 470 THR B N 1
ATOM 2664 C CA . THR B 1 145 ? 19.271 9.016 36.913 1.00 43.04 470 THR B CA 1
ATOM 2665 C C . THR B 1 145 ? 20.625 8.293 36.943 1.00 44.06 470 THR B C 1
ATOM 2666 O O . THR B 1 145 ? 21.000 7.876 38.000 1.00 42.92 470 THR B O 1
ATOM 2670 N N . GLU B 1 146 ? 21.377 8.333 35.854 1.00 43.19 471 GLU B N 1
ATOM 2671 C CA . GLU B 1 146 ? 22.797 7.888 35.849 1.00 47.46 471 GLU B CA 1
ATOM 2672 C C . GLU B 1 146 ? 23.659 8.797 36.740 1.00 44.18 471 GLU B C 1
ATOM 2673 O O . GLU B 1 146 ? 23.525 10.035 36.673 1.00 41.85 471 GLU B O 1
ATOM 2679 N N . ILE B 1 147 ? 24.628 8.206 37.434 1.00 44.99 472 ILE B N 1
ATOM 2680 C CA . ILE B 1 147 ? 25.617 8.956 38.233 1.00 45.29 472 ILE B CA 1
ATOM 2681 C C . ILE B 1 147 ? 26.396 9.834 37.245 1.00 44.78 472 ILE B C 1
ATOM 2682 O O . ILE B 1 147 ? 26.893 9.315 36.290 1.00 46.25 472 ILE B O 1
ATOM 2687 N N . TYR B 1 148 ? 26.492 11.132 37.510 1.00 42.98 473 TYR B N 1
ATOM 2688 C CA . TYR B 1 148 ? 27.246 12.102 36.681 1.00 42.73 473 TYR B CA 1
ATOM 2689 C C . TYR B 1 148 ? 28.724 12.095 37.065 1.00 41.38 473 TYR B C 1
ATOM 2690 O O . TYR B 1 148 ? 29.087 12.331 38.241 1.00 38.09 473 TYR B O 1
ATOM 2699 N N . GLN B 1 149 ? 29.531 11.932 36.035 1.00 41.65 474 GLN B N 1
ATOM 2700 C CA . GLN B 1 149 ? 30.986 11.776 36.143 1.00 43.21 474 GLN B CA 1
ATOM 2701 C C . GLN B 1 149 ? 31.578 13.168 35.949 1.00 43.53 474 GLN B C 1
ATOM 2702 O O . GLN B 1 149 ? 31.674 13.580 34.833 1.00 42.72 474 GLN B O 1
ATOM 2708 N N . ALA B 1 150 ? 31.942 13.865 37.022 1.00 42.96 475 ALA B N 1
ATOM 2709 C CA . ALA B 1 150 ? 32.340 15.282 36.940 1.00 43.62 475 ALA B CA 1
ATOM 2710 C C . ALA B 1 150 ? 33.879 15.334 36.783 1.00 47.54 475 ALA B C 1
ATOM 2711 O O . ALA B 1 150 ? 34.341 16.348 36.338 1.00 52.42 475 ALA B O 1
ATOM 2713 N N . GLY B 1 151 ? 34.620 14.281 37.126 1.00 48.62 476 GLY B N 1
ATOM 2714 C CA . GLY B 1 151 ? 36.091 14.276 36.975 1.00 52.59 476 GLY B CA 1
ATOM 2715 C C . GLY B 1 151 ? 36.564 13.179 36.052 1.00 54.19 476 GLY B C 1
ATOM 2716 O O . GLY B 1 151 ? 35.750 12.681 35.288 1.00 52.29 476 GLY B O 1
ATOM 2717 N N . SER B 1 152 ? 37.860 12.833 36.114 1.00 57.79 477 SER B N 1
ATOM 2718 C CA . SER B 1 152 ? 38.543 11.839 35.242 1.00 59.43 477 SER B CA 1
ATOM 2719 C C . SER B 1 152 ? 38.183 10.404 35.637 1.00 59.76 477 SER B C 1
ATOM 2720 O O . SER B 1 152 ? 38.246 9.531 34.758 1.00 58.84 477 SER B O 1
ATOM 2723 N N . THR B 1 153 ? 37.850 10.170 36.913 1.00 58.26 478 THR B N 1
ATOM 2724 C CA . THR B 1 153 ? 37.685 8.823 37.521 1.00 57.33 478 THR B CA 1
ATOM 2725 C C . THR B 1 153 ? 36.295 8.309 37.124 1.00 55.28 478 THR B C 1
ATOM 2726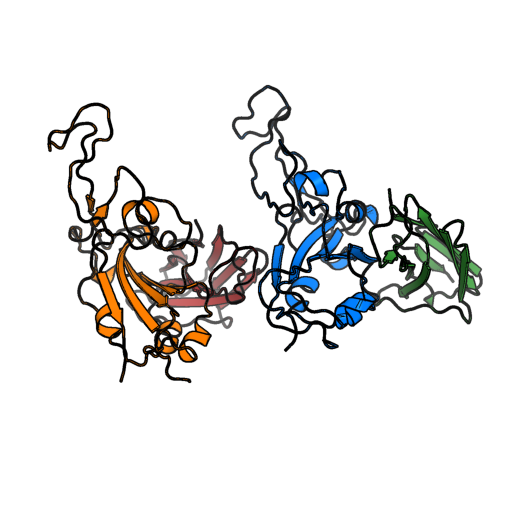 O O . THR B 1 153 ? 35.344 9.046 37.383 1.00 55.06 478 THR B O 1
ATOM 2730 N N . PRO B 1 154 ? 36.123 7.086 36.540 1.00 55.42 479 PRO B N 1
ATOM 2731 C CA . PRO B 1 154 ? 34.809 6.539 36.207 1.00 58.03 479 PRO B CA 1
ATOM 2732 C C . PRO B 1 154 ? 34.099 6.306 37.540 1.00 57.39 479 PRO B C 1
ATOM 2733 O O . PRO B 1 154 ? 34.773 6.001 38.534 1.00 56.42 479 PRO B O 1
ATOM 2737 N N . CYS B 1 155 ? 32.804 6.550 37.547 1.00 51.57 480 CYS B N 1
ATOM 2738 C CA . CYS B 1 155 ? 31.946 6.414 38.735 1.00 54.15 480 CYS B CA 1
ATOM 2739 C C . CYS B 1 155 ? 31.596 4.943 39.017 1.00 56.72 480 CYS B C 1
ATOM 2740 O O . CYS B 1 155 ? 31.501 4.599 40.196 1.00 58.73 480 CYS B O 1
ATOM 2743 N N . ASN B 1 156 ? 31.348 4.122 37.988 1.00 63.36 481 ASN B N 1
ATOM 2744 C CA . ASN B 1 156 ? 30.801 2.738 38.127 1.00 67.23 481 ASN B CA 1
ATOM 2745 C C . ASN B 1 156 ? 29.516 2.689 38.966 1.00 69.17 481 ASN B C 1
ATOM 2746 O O . ASN B 1 156 ? 29.459 1.846 39.878 1.00 70.94 481 ASN B O 1
ATOM 2751 N N . GLY B 1 157 ? 28.545 3.567 38.713 1.00 66.27 482 GLY B N 1
ATOM 2752 C CA . GLY B 1 157 ? 27.299 3.637 39.495 1.00 65.48 482 GLY B CA 1
ATOM 2753 C C . GLY B 1 157 ? 27.579 3.777 40.976 1.00 65.19 482 GLY B C 1
ATOM 2754 O O . GLY B 1 157 ? 26.815 3.311 41.783 1.00 72.61 482 GLY B O 1
ATOM 2755 N N . VAL B 1 158 ? 28.660 4.402 41.362 1.00 70.11 483 VAL B N 1
ATOM 2756 C CA . VAL B 1 158 ? 28.903 4.669 42.810 1.00 70.84 483 VAL B CA 1
ATOM 2757 C C . VAL B 1 158 ? 28.933 6.183 42.941 1.00 64.31 483 VAL B C 1
ATOM 2758 O O . VAL B 1 158 ? 29.743 6.779 42.220 1.00 58.03 483 VAL B O 1
ATOM 2762 N N . GLU B 1 159 ? 27.976 6.755 43.679 1.00 57.95 484 GLU B N 1
ATOM 2763 C CA . GLU B 1 159 ? 28.139 8.112 44.233 1.00 57.74 484 GLU B CA 1
ATOM 2764 C C . GLU B 1 159 ? 29.483 8.128 45.000 1.00 56.54 484 GLU B C 1
ATOM 2765 O O . GLU B 1 159 ? 29.789 7.187 45.753 1.00 56.00 484 GLU B O 1
ATOM 2771 N N . GLY B 1 160 ? 30.309 9.131 44.741 1.00 50.70 485 GLY B N 1
ATOM 2772 C CA . GLY B 1 160 ? 31.554 9.347 45.468 1.00 51.25 485 GLY B CA 1
ATOM 2773 C C . GLY B 1 160 ? 32.119 10.674 45.084 1.00 49.00 485 GLY B C 1
ATOM 2774 O O . GLY B 1 160 ? 31.447 11.467 44.426 1.00 45.03 485 GLY B O 1
ATOM 2775 N N . PHE B 1 161 ? 33.384 10.875 45.385 1.00 49.17 486 PHE B N 1
ATOM 2776 C CA . PHE B 1 161 ? 34.117 12.079 44.959 1.00 48.09 486 PHE B CA 1
ATOM 2777 C C . PHE B 1 161 ? 33.920 12.276 43.440 1.00 45.76 486 PHE B C 1
ATOM 2778 O O . PHE B 1 161 ? 34.144 11.361 42.669 1.00 45.88 486 PHE B O 1
ATOM 2786 N N . ASN B 1 162 ? 33.356 13.402 43.007 1.00 44.28 487 ASN B N 1
ATOM 2787 C CA . ASN B 1 162 ? 33.258 13.780 41.562 1.00 43.61 487 ASN B CA 1
ATOM 2788 C C . ASN B 1 162 ? 32.346 12.806 40.815 1.00 40.86 487 ASN B C 1
ATOM 2789 O O . ASN B 1 162 ? 32.355 12.782 39.555 1.00 38.44 487 ASN B O 1
ATOM 2794 N N . CYS B 1 163 ? 31.523 12.086 41.573 1.00 39.99 488 CYS B N 1
ATOM 2795 C CA . CYS B 1 163 ? 30.550 11.115 41.037 1.00 40.03 488 CYS B CA 1
ATOM 2796 C C . CYS B 1 163 ? 29.186 11.424 41.663 1.00 38.80 488 CYS B C 1
ATOM 2797 O O . CYS B 1 163 ? 28.930 10.984 42.802 1.00 37.80 488 CYS B O 1
ATOM 2800 N N . TYR B 1 164 ? 28.365 12.206 40.978 1.00 38.16 489 TYR B N 1
ATOM 2801 C CA . TYR B 1 164 ? 27.102 12.760 41.608 1.00 37.75 489 TYR B CA 1
ATOM 2802 C C . TYR B 1 164 ? 25.821 12.154 41.058 1.00 37.34 489 TYR B C 1
ATOM 2803 O O . TYR B 1 164 ? 25.650 12.011 39.843 1.00 37.22 489 TYR B O 1
ATOM 2812 N N . PHE B 1 165 ? 24.915 11.837 41.967 1.00 37.96 490 PHE B N 1
ATOM 2813 C CA . PHE B 1 165 ? 23.480 11.601 41.612 1.00 38.08 490 PHE B CA 1
ATOM 2814 C C . PHE B 1 165 ? 22.965 12.899 41.004 1.00 35.95 490 PHE B C 1
ATOM 2815 O O . PHE B 1 165 ? 23.190 13.927 41.573 1.00 35.52 490 PHE B O 1
ATOM 2823 N N . PRO B 1 166 ? 22.392 12.911 39.779 1.00 35.55 491 PRO B N 1
ATOM 2824 C CA . PRO B 1 166 ? 22.221 14.144 39.046 1.00 34.77 491 PRO B CA 1
ATOM 2825 C C . PRO B 1 166 ? 21.014 15.030 39.412 1.00 36.16 491 PRO B C 1
ATOM 2826 O O . PRO B 1 166 ? 21.023 16.181 38.975 1.00 34.26 491 PRO B O 1
ATOM 2830 N N . LEU B 1 167 ? 20.023 14.488 40.156 1.00 36.47 492 LEU B N 1
ATOM 2831 C CA . LEU B 1 167 ? 18.828 15.233 40.622 1.00 36.84 492 LEU B CA 1
ATOM 2832 C C . LEU B 1 167 ? 19.049 15.708 42.065 1.00 37.91 492 LEU B C 1
ATOM 2833 O O . LEU B 1 167 ? 19.477 14.919 42.872 1.00 37.47 492 LEU B O 1
ATOM 2838 N N . GLN B 1 168 ? 18.651 16.936 42.366 1.00 39.06 493 GLN B N 1
ATOM 2839 C CA . GLN B 1 168 ? 18.708 17.595 43.686 1.00 40.97 493 GLN B CA 1
ATOM 2840 C C . GLN B 1 168 ? 17.244 17.873 44.037 1.00 40.02 493 GLN B C 1
ATOM 2841 O O . GLN B 1 168 ? 16.482 18.281 43.098 1.00 36.12 493 GLN B O 1
ATOM 2847 N N . SER B 1 169 ? 16.857 17.632 45.278 1.00 38.46 494 SER B N 1
ATOM 2848 C CA . SER B 1 169 ? 15.512 17.993 45.764 1.00 39.72 494 SER B CA 1
ATOM 2849 C C . SER B 1 169 ? 15.539 19.461 46.176 1.00 39.04 494 SER B C 1
ATOM 2850 O O . SER B 1 169 ? 16.555 19.906 46.725 1.00 38.28 494 SER B O 1
ATOM 2853 N N . TYR B 1 170 ? 14.479 20.217 45.890 1.00 37.64 495 TYR B N 1
ATOM 2854 C CA . TYR B 1 170 ? 14.303 21.584 46.420 1.00 37.71 495 TYR B CA 1
ATOM 2855 C C . TYR B 1 170 ? 14.101 21.531 47.945 1.00 39.27 495 TYR B C 1
ATOM 2856 O O . TYR B 1 170 ? 14.457 22.469 48.614 1.00 42.98 495 TYR B O 1
ATOM 2865 N N . GLY B 1 171 ? 13.489 20.490 48.478 1.00 41.03 496 GLY B N 1
ATOM 2866 C CA . GLY B 1 171 ? 13.187 20.398 49.922 1.00 44.16 496 GLY B CA 1
ATOM 2867 C C . GLY B 1 171 ? 12.344 21.556 50.462 1.00 44.70 496 GLY B C 1
ATOM 2868 O O . GLY B 1 171 ? 12.565 21.970 51.618 1.00 44.40 496 GLY B O 1
ATOM 2869 N N . PHE B 1 172 ? 11.359 22.041 49.702 1.00 43.88 497 PHE B N 1
ATOM 2870 C CA . PHE B 1 172 ? 10.642 23.308 49.987 1.00 44.60 497 PHE B CA 1
ATOM 2871 C C . PHE B 1 172 ? 10.097 23.305 51.419 1.00 47.33 497 PHE B C 1
ATOM 2872 O O . PHE B 1 172 ? 9.431 22.316 51.796 1.00 46.20 497 PHE B O 1
ATOM 2880 N N . GLN B 1 173 ? 10.474 24.314 52.221 1.00 48.41 498 GLN B N 1
ATOM 2881 C CA . GLN B 1 173 ? 9.889 24.553 53.568 1.00 51.85 498 GLN B CA 1
ATOM 2882 C C . GLN B 1 173 ? 9.232 25.931 53.526 1.00 50.66 498 GLN B C 1
ATOM 2883 O O . GLN B 1 173 ? 9.698 26.805 52.800 1.00 50.29 498 GLN B O 1
ATOM 2889 N N . PRO B 1 174 ? 8.091 26.141 54.222 1.00 52.72 499 PRO B N 1
ATOM 2890 C CA . PRO B 1 174 ? 7.378 27.418 54.148 1.00 51.38 499 PRO B CA 1
ATOM 2891 C C . PRO B 1 174 ? 8.189 28.651 54.600 1.00 51.62 499 PRO B C 1
ATOM 2892 O O . PRO B 1 174 ? 7.854 29.745 54.214 1.00 50.11 499 PRO B O 1
ATOM 2896 N N . THR B 1 175 ? 9.262 28.451 55.369 1.00 53.33 500 THR B N 1
ATOM 2897 C CA . THR B 1 175 ? 10.118 29.515 55.968 1.00 53.87 500 THR B CA 1
ATOM 2898 C C . THR B 1 175 ? 11.268 29.891 55.035 1.00 53.34 500 THR B C 1
ATOM 2899 O O . THR B 1 175 ? 12.043 30.770 55.389 1.00 54.00 500 THR B O 1
ATOM 2903 N N . TYR B 1 176 ? 11.386 29.252 53.881 1.00 50.19 501 TYR B N 1
ATOM 2904 C CA . TYR B 1 176 ? 12.262 29.729 52.790 1.00 49.63 501 TYR B CA 1
ATOM 2905 C C . TYR B 1 176 ? 11.920 31.170 52.415 1.00 47.95 501 TYR B C 1
ATOM 2906 O O . TYR B 1 176 ? 10.733 31.543 52.390 1.00 47.15 501 TYR B O 1
ATOM 2915 N N . GLY B 1 177 ? 12.945 31.951 52.110 1.00 45.80 502 GLY B N 1
ATOM 2916 C CA . GLY B 1 177 ? 12.778 33.251 51.435 1.00 47.34 502 GLY B CA 1
ATOM 2917 C C . GLY B 1 177 ? 12.085 33.022 50.092 1.00 46.46 502 GLY B C 1
ATOM 2918 O O . GLY B 1 177 ? 12.096 31.848 49.574 1.00 44.03 502 GLY B O 1
ATOM 2919 N N . VAL B 1 178 ? 11.492 34.065 49.534 1.00 43.51 503 VAL B N 1
ATOM 2920 C CA . VAL B 1 178 ? 10.536 33.916 48.409 1.00 44.38 503 VAL B CA 1
ATOM 2921 C C . VAL B 1 178 ? 11.259 33.377 47.170 1.00 41.37 503 VAL B C 1
ATOM 2922 O O . VAL B 1 178 ? 10.695 32.574 46.428 1.00 39.68 503 VAL B O 1
ATOM 2926 N N . GLY B 1 179 ? 12.447 33.867 46.871 1.00 40.18 504 GLY B N 1
ATOM 2927 C CA . GLY B 1 179 ? 13.275 33.299 45.798 1.00 40.00 504 GLY B CA 1
ATOM 2928 C C . GLY B 1 179 ? 13.502 31.789 45.880 1.00 39.52 504 GLY B C 1
ATOM 2929 O O . GLY B 1 179 ? 13.725 31.179 44.794 1.00 39.09 504 GLY B O 1
ATOM 2930 N N . TYR B 1 180 ? 13.423 31.177 47.063 1.00 40.05 505 TYR B N 1
ATOM 2931 C CA . TYR B 1 180 ? 13.573 29.696 47.235 1.00 40.41 505 TYR B CA 1
ATOM 2932 C C . TYR B 1 180 ? 12.214 29.011 47.464 1.00 39.53 505 TYR B C 1
ATOM 2933 O O . TYR B 1 180 ? 12.162 27.775 47.654 1.00 38.50 505 TYR B O 1
ATOM 2942 N N . GLN B 1 181 ? 11.113 29.770 47.454 1.00 38.06 506 GLN B N 1
ATOM 2943 C CA . GLN B 1 181 ? 9.778 29.166 47.601 1.00 38.07 506 GLN B CA 1
ATOM 2944 C C . GLN B 1 181 ? 9.388 28.520 46.274 1.00 36.83 506 GLN B C 1
ATOM 2945 O O . GLN B 1 181 ? 9.845 28.877 45.178 1.00 34.84 506 GLN B O 1
ATOM 2951 N N . PRO B 1 182 ? 8.479 27.535 46.315 1.00 36.52 507 PRO B N 1
ATOM 2952 C CA . PRO B 1 182 ? 8.009 26.945 45.077 1.00 36.13 507 PRO B CA 1
ATOM 2953 C C . PRO B 1 182 ? 7.043 27.861 44.314 1.00 35.34 507 PRO B C 1
ATOM 2954 O O . PRO B 1 182 ? 6.129 28.556 44.870 1.00 37.15 507 PRO B O 1
ATOM 2958 N N . TYR B 1 183 ? 7.260 27.831 43.012 1.00 34.87 508 TYR B N 1
ATOM 2959 C CA . TYR B 1 183 ? 6.397 28.448 41.987 1.00 36.05 508 TYR B CA 1
ATOM 2960 C C . TYR B 1 183 ? 5.895 27.378 41.030 1.00 34.19 508 TYR B C 1
ATOM 2961 O O . TYR B 1 183 ? 6.692 26.581 40.460 1.00 33.51 508 TYR B O 1
ATOM 2970 N N . ARG B 1 184 ? 4.581 27.342 40.874 1.00 35.38 509 ARG B N 1
ATOM 2971 C CA . ARG B 1 184 ? 3.966 26.558 39.778 1.00 34.63 509 ARG B CA 1
ATOM 2972 C C . ARG B 1 184 ? 4.128 27.352 38.491 1.00 33.79 509 ARG B C 1
ATOM 2973 O O . ARG B 1 184 ? 3.842 28.587 38.521 1.00 34.84 509 ARG B O 1
ATOM 2981 N N . VAL B 1 185 ? 4.302 26.652 37.394 1.00 32.27 510 VAL B N 1
ATOM 2982 C CA . VAL B 1 185 ? 4.486 27.293 36.087 1.00 33.57 510 VAL B CA 1
ATOM 2983 C C . VAL B 1 185 ? 3.665 26.525 35.056 1.00 33.36 510 VAL B C 1
ATOM 2984 O O . VAL B 1 185 ? 3.660 25.242 35.053 1.00 34.31 510 VAL B O 1
ATOM 2988 N N . VAL B 1 186 ? 3.021 27.256 34.169 1.00 33.80 511 VAL B N 1
ATOM 2989 C CA . VAL B 1 186 ? 2.367 26.648 32.997 1.00 34.01 511 VAL B CA 1
ATOM 2990 C C . VAL B 1 186 ? 2.928 27.361 31.805 1.00 33.72 511 VAL B C 1
ATOM 2991 O O . VAL B 1 186 ? 2.923 28.607 31.781 1.00 35.79 511 VAL B O 1
ATOM 2995 N N . VAL B 1 187 ? 3.392 26.606 30.825 1.00 34.90 512 VAL B N 1
ATOM 2996 C CA . VAL B 1 187 ? 3.828 27.218 29.543 1.00 34.64 512 VAL B CA 1
ATOM 2997 C C . VAL B 1 187 ? 2.866 26.817 28.450 1.00 35.71 512 VAL B C 1
ATOM 2998 O O . VAL B 1 187 ? 2.746 25.605 28.186 1.00 37.26 512 VAL B O 1
ATOM 3002 N N . LEU B 1 188 ? 2.178 27.781 27.849 1.00 36.38 513 LEU B N 1
ATOM 3003 C CA . LEU B 1 188 ? 1.283 27.503 26.702 1.00 37.91 513 LEU B CA 1
ATOM 3004 C C . LEU B 1 188 ? 2.090 27.756 25.423 1.00 39.57 513 LEU B C 1
ATOM 3005 O O . LEU B 1 188 ? 2.582 28.865 25.273 1.00 43.42 513 LEU B O 1
ATOM 3010 N N . SER B 1 189 ? 2.242 26.788 24.534 1.00 40.37 514 SER B N 1
ATOM 3011 C CA . SER B 1 189 ? 2.844 27.041 23.206 1.00 42.76 514 SER B CA 1
ATOM 3012 C C . SER B 1 189 ? 1.766 26.912 22.122 1.00 47.39 514 SER B C 1
ATOM 3013 O O . SER B 1 189 ? 0.770 26.015 22.210 1.00 44.79 514 SER B O 1
ATOM 3016 N N . PHE B 1 190 ? 1.830 27.839 21.183 1.00 49.48 515 PHE B N 1
ATOM 3017 C CA . PHE B 1 190 ? 0.835 28.005 20.095 1.00 53.82 515 PHE B CA 1
ATOM 3018 C C . PHE B 1 190 ? 1.556 27.675 18.798 1.00 58.24 515 PHE B C 1
ATOM 3019 O O . PHE B 1 190 ? 2.602 28.345 18.572 1.00 54.94 515 PHE B O 1
ATOM 3027 N N . GLU B 1 191 ? 1.059 26.710 18.026 1.00 62.58 516 GLU B N 1
ATOM 3028 C CA . GLU B 1 191 ? 1.624 26.365 16.692 1.00 73.17 516 GLU B CA 1
ATOM 3029 C C . GLU B 1 191 ? 0.608 26.646 15.584 1.00 76.83 516 GLU B C 1
ATOM 3030 O O . GLU B 1 191 ? -0.571 26.256 15.768 1.00 76.13 516 GLU B O 1
ATOM 3036 N N . LEU B 1 192 ? 1.071 27.280 14.496 1.00 82.61 517 LEU B N 1
ATOM 3037 C CA . LEU B 1 192 ? 0.276 27.599 13.270 1.00 90.57 517 LEU B CA 1
ATOM 3038 C C . LEU B 1 192 ? 0.922 26.903 12.049 1.00 93.18 517 LEU B C 1
ATOM 3039 O O . LEU B 1 192 ? 1.727 27.542 11.342 1.00 92.56 517 LEU B O 1
ATOM 3044 N N . LEU B 1 193 ? 0.567 25.629 11.819 1.00 97.59 518 LEU B N 1
ATOM 3045 C CA . LEU B 1 193 ? 1.097 24.734 10.743 1.00 99.00 518 LEU B CA 1
ATOM 3046 C C . LEU B 1 193 ? 0.138 24.739 9.549 1.00 99.43 518 LEU B C 1
ATOM 3047 O O . LEU B 1 193 ? -0.901 25.411 9.650 1.00 96.16 518 LEU B O 1
ATOM 3052 N N . HIS B 1 194 ? 0.466 23.989 8.485 1.00 104.07 519 HIS B N 1
ATOM 3053 C CA . HIS B 1 194 ? -0.416 23.729 7.307 1.00 106.33 519 HIS B CA 1
ATOM 3054 C C . HIS B 1 194 ? -1.356 22.565 7.646 1.00 104.42 519 HIS B C 1
ATOM 3055 O O . HIS B 1 194 ? -1.026 21.403 7.333 1.00 105.63 519 HIS B O 1
ATOM 3062 N N . ALA B 1 195 ? -2.465 22.895 8.308 1.00 101.30 520 ALA B N 1
ATOM 3063 C CA . ALA B 1 195 ? -3.513 21.974 8.802 1.00 100.88 520 ALA B CA 1
ATOM 3064 C C . ALA B 1 195 ? -4.702 22.831 9.230 1.00 98.54 520 ALA B C 1
ATOM 3065 O O . ALA B 1 195 ? -4.593 24.058 9.202 1.00 95.00 520 ALA B O 1
ATOM 3067 N N . PRO B 1 196 ? -5.868 22.251 9.616 1.00 97.75 521 PRO B N 1
ATOM 3068 C CA . PRO B 1 196 ? -6.982 23.065 10.110 1.00 93.19 521 PRO B CA 1
ATOM 3069 C C . PRO B 1 196 ? -6.540 23.614 11.480 1.00 86.01 521 PRO B C 1
ATOM 3070 O O . PRO B 1 196 ? -5.657 23.016 12.083 1.00 86.77 521 PRO B O 1
ATOM 3074 N N . ALA B 1 197 ? -7.099 24.753 11.896 1.00 78.80 522 ALA B N 1
ATOM 3075 C CA . ALA B 1 197 ? -6.817 25.447 13.172 1.00 76.11 522 ALA B CA 1
ATOM 3076 C C . ALA B 1 197 ? -7.917 25.128 14.200 1.00 75.25 522 ALA B C 1
ATOM 3077 O O . ALA B 1 197 ? -8.847 25.917 14.311 1.00 75.48 522 ALA B O 1
ATOM 3079 N N . THR B 1 198 ? -7.720 24.084 15.011 1.00 75.67 523 THR B N 1
ATOM 3080 C CA . THR B 1 198 ? -8.705 23.480 15.953 1.00 75.44 523 THR B CA 1
ATOM 3081 C C . THR B 1 198 ? -8.838 24.240 17.293 1.00 69.53 523 THR B C 1
ATOM 3082 O O . THR B 1 198 ? -9.893 24.054 17.952 1.00 67.61 523 THR B O 1
ATOM 3086 N N . VAL B 1 199 ? -7.849 25.025 17.738 1.00 64.06 524 VAL B N 1
ATOM 3087 C CA . VAL B 1 199 ? -7.901 25.681 19.088 1.00 61.60 524 VAL B CA 1
ATOM 3088 C C . VAL B 1 199 ? -8.087 27.204 18.913 1.00 62.45 524 VAL B C 1
ATOM 3089 O O . VAL B 1 199 ? -7.134 27.858 18.413 1.00 63.28 524 VAL B O 1
ATOM 3093 N N . CYS B 1 200 ? -9.278 27.744 19.266 1.00 62.35 525 CYS B N 1
ATOM 3094 C CA . CYS B 1 200 ? -9.693 29.156 19.025 1.00 60.98 525 CYS B CA 1
ATOM 3095 C C . CYS B 1 200 ? -10.047 29.841 20.334 1.00 57.85 525 CYS B C 1
ATOM 3096 O O . CYS B 1 200 ? -10.612 29.167 21.171 1.00 57.16 525 CYS B O 1
ATOM 3099 N N . GLY B 1 201 ? -9.679 31.113 20.512 1.00 57.35 526 GLY B N 1
ATOM 3100 C CA . GLY B 1 201 ? -10.290 31.998 21.535 1.00 57.32 526 GLY B CA 1
ATOM 3101 C C . GLY B 1 201 ? -11.787 32.198 21.234 1.00 59.06 526 GLY B C 1
ATOM 3102 O O . GLY B 1 201 ? -12.211 31.865 20.131 1.00 55.36 526 GLY B O 1
ATOM 3103 N N . PRO B 1 202 ? -12.613 32.736 22.165 1.00 60.37 527 PRO B N 1
ATOM 3104 C CA . PRO B 1 202 ? -14.062 32.847 21.962 1.00 65.58 527 PRO B CA 1
ATOM 3105 C C . PRO B 1 202 ? -14.503 33.917 20.944 1.00 67.68 527 PRO B C 1
ATOM 3106 O O . PRO B 1 202 ? -15.632 33.906 20.642 1.00 68.23 527 PRO B O 1
ATOM 3110 N N . ALA B 1 203 ? -13.615 34.770 20.422 1.00 69.06 528 ALA B N 1
ATOM 3111 C CA . ALA B 1 203 ? -13.872 35.653 19.257 1.00 73.38 528 ALA B CA 1
ATOM 3112 C C . ALA B 1 203 ? -13.277 35.029 17.977 1.00 78.45 528 ALA B C 1
ATOM 3113 O O . ALA B 1 203 ? -12.196 34.441 18.039 1.00 76.87 528 ALA B O 1
ATOM 3115 N N . ALA B 1 204 ? -13.982 35.088 16.841 1.00 87.05 529 ALA B N 1
ATOM 3116 C CA . ALA B 1 204 ? -13.458 34.652 15.518 1.00 91.13 529 ALA B CA 1
ATOM 3117 C C . ALA B 1 204 ? -12.502 33.468 15.712 1.00 92.93 529 ALA B C 1
ATOM 3118 O O . ALA B 1 204 ? -12.892 32.348 15.429 1.00 91.64 529 ALA B O 1
ATOM 3120 N N . ALA C 2 4 ? 33.698 69.287 11.541 1.00 68.76 0 ALA C N 1
ATOM 3121 C CA . ALA C 2 4 ? 34.030 69.559 10.154 1.00 66.10 0 ALA C CA 1
ATOM 3122 C C . ALA C 2 4 ? 32.712 69.946 9.458 1.00 63.04 0 ALA C C 1
ATOM 3123 O O . ALA C 2 4 ? 32.371 71.132 9.573 1.00 59.15 0 ALA C O 1
ATOM 3125 N N . GLU C 2 5 ? 31.966 69.035 8.823 1.00 60.51 1 GLU C N 1
ATOM 3126 C CA . GLU C 2 5 ? 30.807 69.436 7.975 1.00 61.17 1 GLU C CA 1
ATOM 3127 C C . GLU C 2 5 ? 29.759 70.146 8.842 1.00 58.63 1 GLU C C 1
ATOM 3128 O O . GLU C 2 5 ? 29.221 69.478 9.705 1.00 60.76 1 GLU C O 1
ATOM 3134 N N . ARG C 2 6 ? 29.485 71.430 8.603 1.00 56.74 2 ARG C N 1
ATOM 3135 C CA . ARG C 2 6 ? 28.673 72.293 9.503 1.00 56.47 2 ARG C CA 1
ATOM 3136 C C . ARG C 2 6 ? 28.179 73.515 8.739 1.00 56.11 2 ARG C C 1
ATOM 3137 O O . ARG C 2 6 ? 28.781 73.847 7.716 1.00 54.36 2 ARG C O 1
ATOM 3145 N N . VAL C 2 7 ? 27.121 74.160 9.232 1.00 53.78 3 VAL C N 1
ATOM 3146 C CA . VAL C 2 7 ? 26.758 75.544 8.834 1.00 53.76 3 VAL C CA 1
ATOM 3147 C C . VAL C 2 7 ? 27.307 76.503 9.894 1.00 55.62 3 VAL C C 1
ATOM 3148 O O . VAL C 2 7 ? 26.815 76.485 11.012 1.00 53.62 3 VAL C O 1
ATOM 3152 N N . GLU C 2 8 ? 28.321 77.283 9.524 1.00 61.16 4 GLU C N 1
ATOM 3153 C CA . GLU C 2 8 ? 28.970 78.335 10.353 1.00 62.02 4 GLU C CA 1
ATOM 3154 C C . GLU C 2 8 ? 28.120 79.596 10.244 1.00 58.31 4 GLU C C 1
ATOM 3155 O O . GLU C 2 8 ? 27.924 80.098 9.126 1.00 52.91 4 GLU C O 1
ATOM 3161 N N . GLN C 2 9 ? 27.597 80.065 11.368 1.00 56.96 5 GLN C N 1
ATOM 3162 C CA . GLN C 2 9 ? 26.698 81.228 11.395 1.00 57.82 5 GLN C CA 1
ATOM 3163 C C . GLN C 2 9 ? 27.366 82.314 12.241 1.00 57.97 5 GLN C C 1
ATOM 3164 O O . GLN C 2 9 ? 27.703 82.011 13.390 1.00 54.28 5 GLN C O 1
ATOM 3170 N N . THR C 2 10 ? 27.516 83.525 11.693 1.00 58.28 6 THR C N 1
ATOM 3171 C CA . THR C 2 10 ? 28.191 84.689 12.340 1.00 60.77 6 THR C CA 1
ATOM 3172 C C . THR C 2 10 ? 27.249 85.877 12.230 1.00 62.49 6 THR C C 1
ATOM 3173 O O . THR C 2 10 ? 26.649 86.057 11.171 1.00 63.64 6 THR C O 1
ATOM 3177 N N . PRO C 2 11 ? 27.123 86.753 13.254 1.00 62.60 7 PRO C N 1
ATOM 3178 C CA . PRO C 2 11 ? 27.744 86.552 14.564 1.00 63.14 7 PRO C CA 1
ATOM 3179 C C . PRO C 2 11 ? 26.905 85.628 15.456 1.00 62.63 7 PRO C C 1
ATOM 3180 O O . PRO C 2 11 ? 25.720 85.471 15.185 1.00 60.71 7 PRO C O 1
ATOM 3184 N N . THR C 2 12 ? 27.507 85.065 16.501 1.00 61.28 8 THR C N 1
ATOM 3185 C CA . THR C 2 12 ? 26.788 84.202 17.461 1.00 60.31 8 THR C CA 1
ATOM 3186 C C . THR C 2 12 ? 25.836 85.089 18.276 1.00 61.67 8 THR C C 1
ATOM 3187 O O . THR C 2 12 ? 24.719 84.648 18.587 1.00 59.80 8 THR C O 1
ATOM 3191 N N . THR C 2 13 ? 26.250 86.313 18.597 1.00 65.03 9 THR C N 1
ATOM 3192 C CA . THR C 2 13 ? 25.466 87.285 19.407 1.00 67.96 9 THR C CA 1
ATOM 3193 C C . THR C 2 13 ? 25.708 88.691 18.859 1.00 71.50 9 THR C C 1
ATOM 3194 O O . THR C 2 13 ? 26.842 88.926 18.410 1.00 74.09 9 THR C O 1
ATOM 3198 N N . THR C 2 14 ? 24.687 89.560 18.842 1.00 73.58 10 THR C N 1
ATOM 3199 C CA . THR C 2 14 ? 24.839 91.032 18.633 1.00 75.45 10 THR C CA 1
ATOM 3200 C C . THR C 2 14 ? 23.868 91.792 19.538 1.00 74.61 10 THR C C 1
ATOM 3201 O O . THR C 2 14 ? 22.765 91.254 19.827 1.00 69.47 10 THR C O 1
ATOM 3205 N N . THR C 2 15 ? 24.300 92.993 19.938 1.00 74.57 11 THR C N 1
ATOM 3206 C CA . THR C 2 15 ? 23.490 94.098 20.516 1.00 78.63 11 THR C CA 1
ATOM 3207 C C . THR C 2 15 ? 23.401 95.229 19.483 1.00 79.66 11 THR C C 1
ATOM 3208 O O . THR C 2 15 ? 24.454 95.546 18.875 1.00 78.88 11 THR C O 1
ATOM 3212 N N . LYS C 2 16 ? 22.198 95.782 19.283 1.00 81.24 12 LYS C N 1
ATOM 3213 C CA . LYS C 2 16 ? 21.917 96.957 18.414 1.00 85.47 12 LYS C CA 1
ATOM 3214 C C . LYS C 2 16 ? 21.003 97.961 19.125 1.00 88.86 12 LYS C C 1
ATOM 3215 O O . LYS C 2 16 ? 20.408 97.599 20.169 1.00 91.82 12 LYS C O 1
ATOM 3221 N N . GLU C 2 17 ? 20.919 99.179 18.580 1.00 89.69 13 GLU C N 1
ATOM 3222 C CA . GLU C 2 17 ? 19.875 100.189 18.906 1.00 92.44 13 GLU C CA 1
ATOM 3223 C C . GLU C 2 17 ? 18.770 100.045 17.852 1.00 89.15 13 GLU C C 1
ATOM 3224 O O . GLU C 2 17 ? 19.108 99.711 16.702 1.00 90.23 13 GLU C O 1
ATOM 3230 N N . ALA C 2 18 ? 17.507 100.270 18.224 1.00 87.40 14 ALA C N 1
ATOM 3231 C CA . ALA C 2 18 ? 16.337 100.203 17.315 1.00 86.94 14 ALA C CA 1
ATOM 3232 C C . ALA C 2 18 ? 16.527 101.224 16.196 1.00 88.24 14 ALA C C 1
ATOM 3233 O O . ALA C 2 18 ? 17.088 102.275 16.481 1.00 85.40 14 ALA C O 1
ATOM 3235 N N . GLY C 2 19 ? 16.090 100.895 14.978 1.00 87.05 15 GLY C N 1
ATOM 3236 C CA . GLY C 2 19 ? 16.259 101.739 13.786 1.00 87.64 15 GLY C CA 1
ATOM 3237 C C . GLY C 2 19 ? 17.493 101.344 12.992 1.00 87.31 15 GLY C C 1
ATOM 3238 O O . GLY C 2 19 ? 17.544 101.650 11.788 1.00 89.43 15 GLY C O 1
ATOM 3239 N N . GLU C 2 20 ? 18.463 100.689 13.626 1.00 86.28 16 GLU C N 1
ATOM 3240 C CA . GLU C 2 20 ? 19.637 100.125 12.918 1.00 85.79 16 GLU C CA 1
ATOM 3241 C C . GLU C 2 20 ? 19.171 98.927 12.082 1.00 80.76 16 GLU C C 1
ATOM 3242 O O . GLU C 2 20 ? 17.975 98.566 12.138 1.00 77.73 16 GLU C O 1
ATOM 3248 N N . SER C 2 21 ? 20.093 98.345 11.323 1.00 77.87 17 SER C N 1
ATOM 3249 C CA . SER C 2 21 ? 19.930 97.017 10.685 1.00 73.32 17 SER C CA 1
ATOM 3250 C C . SER C 2 21 ? 21.132 96.120 11.011 1.00 70.65 17 SER C C 1
ATOM 3251 O O . SER C 2 21 ? 22.120 96.579 11.616 1.00 69.57 17 SER C O 1
ATOM 3254 N N . LEU C 2 22 ? 21.031 94.860 10.618 1.00 67.24 18 LEU C N 1
ATOM 3255 C CA . LEU C 2 22 ? 21.922 93.764 11.047 1.00 66.87 18 LEU C CA 1
ATOM 3256 C C . LEU C 2 22 ? 21.994 92.761 9.903 1.00 65.41 18 LEU C C 1
ATOM 3257 O O . LEU C 2 22 ? 20.930 92.461 9.324 1.00 63.01 18 LEU C O 1
ATOM 3262 N N . THR C 2 23 ? 23.180 92.258 9.594 1.00 63.68 19 THR C N 1
ATOM 3263 C CA . THR C 2 23 ? 23.331 91.152 8.623 1.00 63.00 19 THR C CA 1
ATOM 3264 C C . THR C 2 23 ? 23.818 89.915 9.368 1.00 60.09 19 THR C C 1
ATOM 3265 O O . THR C 2 23 ? 24.692 90.044 10.225 1.00 62.91 19 THR C O 1
ATOM 3269 N N . ILE C 2 24 ? 23.241 88.773 9.049 1.00 57.73 20 ILE C N 1
ATOM 3270 C CA . ILE C 2 24 ? 23.698 87.448 9.540 1.00 58.31 20 ILE C CA 1
ATOM 3271 C C . ILE C 2 24 ? 24.181 86.668 8.324 1.00 54.13 20 ILE C C 1
ATOM 3272 O O . ILE C 2 24 ? 23.455 86.686 7.325 1.00 53.66 20 ILE C O 1
ATOM 3277 N N . ASN C 2 25 ? 25.340 86.016 8.425 1.00 55.58 21 ASN C N 1
ATOM 3278 C CA . ASN C 2 25 ? 26.018 85.269 7.328 1.00 55.89 21 ASN C CA 1
ATOM 3279 C C . ASN C 2 25 ? 26.181 83.810 7.738 1.00 57.57 21 ASN C C 1
ATOM 3280 O O . ASN C 2 25 ? 26.630 83.541 8.880 1.00 59.45 21 ASN C O 1
ATOM 3285 N N . CYS C 2 26 ? 25.803 82.901 6.847 1.00 56.03 22 CYS C N 1
ATOM 3286 C CA . CYS C 2 26 ? 25.885 81.442 7.067 1.00 55.39 22 CYS C CA 1
ATOM 3287 C C . CYS C 2 26 ? 26.708 80.891 5.924 1.00 56.23 22 CYS C C 1
ATOM 3288 O O . CYS C 2 26 ? 26.463 81.326 4.775 1.00 59.49 22 CYS C O 1
ATOM 3291 N N . VAL C 2 27 ? 27.633 79.976 6.205 1.00 54.52 23 VAL C N 1
ATOM 3292 C CA . VAL C 2 27 ? 28.301 79.239 5.099 1.00 57.31 23 VAL C CA 1
ATOM 3293 C C . VAL C 2 27 ? 28.381 77.756 5.447 1.00 53.50 23 VAL C C 1
ATOM 3294 O O . VAL C 2 27 ? 28.558 77.368 6.622 1.00 52.41 23 VAL C O 1
ATOM 3298 N N . LEU C 2 28 ? 28.109 76.943 4.445 1.00 53.70 24 LEU C N 1
ATOM 3299 C CA . LEU C 2 28 ? 28.195 75.474 4.550 1.00 53.79 24 LEU C CA 1
ATOM 3300 C C . LEU C 2 28 ? 29.678 75.119 4.331 1.00 55.87 24 LEU C C 1
ATOM 3301 O O . LEU C 2 28 ? 30.146 75.222 3.183 1.00 57.52 24 LEU C O 1
ATOM 3306 N N . ARG C 2 29 ? 30.404 74.801 5.407 1.00 55.48 25 ARG C N 1
ATOM 3307 C CA . ARG C 2 29 ? 31.860 74.486 5.384 1.00 59.73 25 ARG C CA 1
ATOM 3308 C C . ARG C 2 29 ? 32.060 72.966 5.441 1.00 59.06 25 ARG C C 1
ATOM 3309 O O . ARG C 2 29 ? 31.222 72.254 6.101 1.00 55.07 25 ARG C O 1
ATOM 3317 N N . ASP C 2 30 ? 33.134 72.494 4.788 1.00 59.48 26 ASP C N 1
ATOM 3318 C CA . ASP C 2 30 ? 33.652 71.106 4.899 1.00 61.78 26 ASP C CA 1
ATOM 3319 C C . ASP C 2 30 ? 32.564 70.135 4.450 1.00 58.19 26 ASP C C 1
ATOM 3320 O O . ASP C 2 30 ? 32.409 69.102 5.058 1.00 57.65 26 ASP C O 1
ATOM 3325 N N . SER C 2 31 ? 31.799 70.472 3.432 1.00 60.49 27 SER C N 1
ATOM 3326 C CA . SER C 2 31 ? 30.700 69.602 2.938 1.00 60.49 27 SER C CA 1
ATOM 3327 C C . SER C 2 31 ? 30.990 69.250 1.486 1.00 60.73 27 SER C C 1
ATOM 3328 O O . SER C 2 31 ? 31.410 70.120 0.738 1.00 57.04 27 SER C O 1
ATOM 3331 N N . PRO C 2 32 ? 30.732 67.985 1.075 1.00 62.07 28 PRO C N 1
ATOM 3332 C CA . PRO C 2 32 ? 30.730 67.609 -0.333 1.00 63.96 28 PRO C CA 1
ATOM 3333 C C . PRO C 2 32 ? 29.409 67.955 -1.020 1.00 63.22 28 PRO C C 1
ATOM 3334 O O . PRO C 2 32 ? 29.364 67.826 -2.233 1.00 63.48 28 PRO C O 1
ATOM 3338 N N . CYS C 2 33 ? 28.407 68.404 -0.254 1.00 59.17 29 CYS C N 1
ATOM 3339 C CA . CYS C 2 33 ? 27.022 68.673 -0.721 1.00 59.08 29 CYS C CA 1
ATOM 3340 C C . CYS C 2 33 ? 26.875 70.117 -1.242 1.00 60.27 29 CYS C C 1
ATOM 3341 O O . CYS C 2 33 ? 27.515 71.043 -0.698 1.00 61.29 29 CYS C O 1
ATOM 3344 N N . SER C 2 34 ? 26.064 70.302 -2.286 1.00 60.78 30 SER C N 1
ATOM 3345 C CA . SER C 2 34 ? 25.701 71.620 -2.874 1.00 61.64 30 SER C CA 1
ATOM 3346 C C . SER C 2 34 ? 24.639 72.287 -2.007 1.00 58.71 30 SER C C 1
ATOM 3347 O O . SER C 2 34 ? 23.822 71.547 -1.415 1.00 60.40 30 SER C O 1
ATOM 3350 N N . LEU C 2 35 ? 24.642 73.622 -1.942 1.00 56.03 31 LEU C N 1
ATOM 3351 C CA . LEU C 2 35 ? 23.556 74.433 -1.332 1.00 54.60 31 LEU C CA 1
ATOM 3352 C C . LEU C 2 35 ? 22.416 74.595 -2.339 1.00 59.58 31 LEU C C 1
ATOM 3353 O O . LEU C 2 35 ? 22.568 75.400 -3.305 1.00 63.37 31 LEU C O 1
ATOM 3358 N N . ASP C 2 36 ? 21.326 73.853 -2.178 1.00 58.46 32 ASP C N 1
ATOM 3359 C CA . ASP C 2 36 ? 20.248 73.831 -3.201 1.00 59.03 32 ASP C CA 1
ATOM 3360 C C . ASP C 2 36 ? 19.171 74.846 -2.837 1.00 57.48 32 ASP C C 1
ATOM 3361 O O . ASP C 2 36 ? 18.533 75.310 -3.734 1.00 58.38 32 ASP C O 1
ATOM 3366 N N . SER C 2 37 ? 19.036 75.237 -1.576 1.00 55.46 33 SER C N 1
ATOM 3367 C CA . SER C 2 37 ? 17.904 76.063 -1.104 1.00 55.14 33 SER C CA 1
ATOM 3368 C C . SER C 2 37 ? 18.179 76.451 0.352 1.00 52.79 33 SER C C 1
ATOM 3369 O O . SER C 2 37 ? 18.911 75.715 1.006 1.00 52.12 33 SER C O 1
ATOM 3372 N N . THR C 2 38 ? 17.726 77.627 0.783 1.00 53.13 34 THR C N 1
ATOM 3373 C CA . THR C 2 38 ? 17.943 78.198 2.136 1.00 56.24 34 THR C CA 1
ATOM 3374 C C . THR C 2 38 ? 16.621 78.666 2.755 1.00 57.56 34 THR C C 1
ATOM 3375 O O . THR C 2 38 ? 15.714 78.993 1.983 1.00 56.95 34 THR C O 1
ATOM 3379 N N . PHE C 2 39 ? 16.555 78.743 4.093 1.00 56.48 35 PHE C N 1
ATOM 3380 C CA . PHE C 2 39 ? 15.376 79.132 4.911 1.00 59.48 35 PHE C CA 1
ATOM 3381 C C . PHE C 2 39 ? 15.899 79.753 6.216 1.00 58.93 35 PHE C C 1
ATOM 3382 O O . PHE C 2 39 ? 16.991 79.355 6.697 1.00 54.74 35 PHE C O 1
ATOM 3390 N N . TRP C 2 40 ? 15.162 80.732 6.744 1.00 55.34 36 TRP C N 1
ATOM 3391 C CA . TRP C 2 40 ? 15.440 81.426 8.022 1.00 54.60 36 TRP C CA 1
ATOM 3392 C C . TRP C 2 40 ? 14.227 81.323 8.944 1.00 54.29 36 TRP C C 1
ATOM 3393 O O . TRP C 2 40 ? 13.111 81.348 8.446 1.00 56.80 36 TRP C O 1
ATOM 3404 N N . TYR C 2 41 ? 14.468 81.226 10.241 1.00 54.63 37 TYR C N 1
ATOM 3405 C CA . TYR C 2 41 ? 13.459 81.144 11.314 1.00 55.75 37 TYR C CA 1
ATOM 3406 C C . TYR C 2 41 ? 13.890 82.106 12.408 1.00 57.38 37 TYR C C 1
ATOM 3407 O O . TYR C 2 41 ? 15.103 82.383 12.564 1.00 54.68 37 TYR C O 1
ATOM 3416 N N . PHE C 2 42 ? 12.915 82.511 13.207 1.00 59.63 38 PHE C N 1
ATOM 3417 C CA . PHE C 2 42 ? 13.076 83.470 14.319 1.00 63.52 38 PHE C CA 1
ATOM 3418 C C . PHE C 2 42 ? 12.417 82.848 15.546 1.00 65.00 38 PHE C C 1
ATOM 3419 O O . PHE C 2 42 ? 11.265 82.419 15.429 1.00 65.15 38 PHE C O 1
ATOM 3427 N N . THR C 2 43 ? 13.121 82.758 16.669 1.00 64.52 39 THR C N 1
ATOM 3428 C CA . THR C 2 43 ? 12.473 82.487 17.977 1.00 66.11 39 THR C CA 1
ATOM 3429 C C . THR C 2 43 ? 12.451 83.801 18.759 1.00 67.38 39 THR C C 1
ATOM 3430 O O . THR C 2 43 ? 13.543 84.215 19.217 1.00 65.43 39 THR C O 1
ATOM 3434 N N . LYS C 2 44 ? 11.268 84.434 18.844 1.00 69.84 40 LYS C N 1
ATOM 3435 C CA . LYS C 2 44 ? 10.924 85.486 19.841 1.00 74.62 40 LYS C CA 1
ATOM 3436 C C . LYS C 2 44 ? 11.692 85.215 21.143 1.00 70.55 40 LYS C C 1
ATOM 3437 O O . LYS C 2 44 ? 11.648 84.075 21.607 1.00 65.46 40 LYS C O 1
ATOM 3443 N N . LYS C 2 45 ? 12.316 86.226 21.745 1.00 71.21 41 LYS C N 1
ATOM 3444 C CA . LYS C 2 45 ? 12.838 86.107 23.129 1.00 74.00 41 LYS C CA 1
ATOM 3445 C C . LYS C 2 45 ? 11.705 85.649 24.063 1.00 72.15 41 LYS C C 1
ATOM 3446 O O . LYS C 2 45 ? 10.692 86.348 24.133 1.00 73.09 41 LYS C O 1
ATOM 3452 N N . GLY C 2 46 ? 11.828 84.477 24.694 1.00 69.32 42 GLY C N 1
ATOM 3453 C CA . GLY C 2 46 ? 10.841 83.957 25.663 1.00 71.19 42 GLY C CA 1
ATOM 3454 C C . GLY C 2 46 ? 9.925 82.891 25.065 1.00 71.18 42 GLY C C 1
ATOM 3455 O O . GLY C 2 46 ? 9.278 82.154 25.837 1.00 71.38 42 GLY C O 1
ATOM 3456 N N . ALA C 2 47 ? 9.836 82.790 23.739 1.00 69.35 43 ALA C N 1
ATOM 3457 C CA . ALA C 2 47 ? 9.052 81.725 23.067 1.00 74.22 43 ALA C CA 1
ATOM 3458 C C . ALA C 2 47 ? 9.973 80.522 22.798 1.00 72.89 43 ALA C C 1
ATOM 3459 O O . ALA C 2 47 ? 11.202 80.645 23.017 1.00 70.96 43 ALA C O 1
ATOM 3461 N N . THR C 2 48 ? 9.408 79.396 22.363 1.00 78.65 44 THR C N 1
ATOM 3462 C CA . THR C 2 48 ? 10.180 78.239 21.829 1.00 81.74 44 THR C CA 1
ATOM 3463 C C . THR C 2 48 ? 9.701 77.889 20.408 1.00 83.01 44 THR C C 1
ATOM 3464 O O . THR C 2 48 ? 10.470 77.221 19.696 1.00 84.22 44 THR C O 1
ATOM 3468 N N . LYS C 2 49 ? 8.531 78.369 19.974 1.00 86.31 45 LYS C N 1
ATOM 3469 C CA . LYS C 2 49 ? 8.047 78.217 18.574 1.00 86.38 45 LYS C CA 1
ATOM 3470 C C . LYS C 2 49 ? 9.023 78.937 17.620 1.00 82.35 45 LYS C C 1
ATOM 3471 O O . LYS C 2 49 ? 9.299 80.132 17.837 1.00 82.44 45 LYS C O 1
ATOM 3477 N N . LYS C 2 50 ? 9.552 78.230 16.617 1.00 80.20 46 LYS C N 1
ATOM 3478 C CA . LYS C 2 50 ? 10.310 78.801 15.466 1.00 78.56 46 LYS C CA 1
ATOM 3479 C C . LYS C 2 50 ? 9.338 79.332 14.391 1.00 78.24 46 LYS C C 1
ATOM 3480 O O . LYS C 2 50 ? 8.668 78.501 13.762 1.00 79.78 46 LYS C O 1
ATOM 3486 N N . GLU C 2 51 ? 9.293 80.661 14.181 1.00 77.30 47 GLU C N 1
ATOM 3487 C CA . GLU C 2 51 ? 8.552 81.390 13.106 1.00 77.88 47 GLU C CA 1
ATOM 3488 C C . GLU C 2 51 ? 9.342 81.366 11.790 1.00 72.59 47 GLU C C 1
ATOM 3489 O O . GLU C 2 51 ? 10.515 81.826 11.778 1.00 67.78 47 GLU C O 1
ATOM 3495 N N . ASN C 2 52 ? 8.713 80.956 10.693 1.00 72.32 48 ASN C N 1
ATOM 3496 C CA . ASN C 2 52 ? 9.284 81.139 9.326 1.00 74.81 48 ASN C CA 1
ATOM 3497 C C . ASN C 2 52 ? 9.515 82.619 9.055 1.00 72.70 48 ASN C C 1
ATOM 3498 O O . ASN C 2 52 ? 8.663 83.415 9.458 1.00 75.88 48 ASN C O 1
ATOM 3503 N N . LEU C 2 53 ? 10.617 82.957 8.389 1.00 71.40 49 LEU C N 1
ATOM 3504 C CA . LEU C 2 53 ? 10.887 84.317 7.860 1.00 70.43 49 LEU C CA 1
ATOM 3505 C C . LEU C 2 53 ? 11.011 84.251 6.342 1.00 72.20 49 LEU C C 1
ATOM 3506 O O . LEU C 2 53 ? 11.957 83.631 5.843 1.00 78.76 49 LEU C O 1
ATOM 3511 N N . SER C 2 54 ? 10.142 84.959 5.644 1.00 73.88 50 SER C N 1
ATOM 3512 C CA . SER C 2 54 ? 10.184 85.074 4.173 1.00 75.21 50 SER C CA 1
ATOM 3513 C C . SER C 2 54 ? 11.073 86.237 3.741 1.00 72.21 50 SER C C 1
ATOM 3514 O O . SER C 2 54 ? 11.241 87.232 4.492 1.00 66.52 50 SER C O 1
ATOM 3517 N N . ASN C 2 55 ? 11.580 86.099 2.521 1.00 71.79 51 ASN C N 1
ATOM 3518 C CA . ASN C 2 55 ? 12.134 87.236 1.755 1.00 70.12 51 ASN C CA 1
ATOM 3519 C C . ASN C 2 55 ? 10.983 88.211 1.483 1.00 70.60 51 ASN C C 1
ATOM 3520 O O . ASN C 2 55 ? 10.057 87.825 0.766 1.00 69.33 51 ASN C O 1
ATOM 3525 N N . GLY C 2 56 ? 11.035 89.408 2.074 1.00 71.79 52 GLY C N 1
ATOM 3526 C CA . GLY C 2 56 ? 9.980 90.434 1.960 1.00 72.93 52 GLY C CA 1
ATOM 3527 C C . GLY C 2 56 ? 9.975 91.387 3.144 1.00 73.55 52 GLY C C 1
ATOM 3528 O O . GLY C 2 56 ? 10.530 91.042 4.203 1.00 70.02 52 GLY C O 1
ATOM 3529 N N . GLY C 2 57 ? 9.391 92.574 2.958 1.00 76.51 53 GLY C N 1
ATOM 3530 C CA . GLY C 2 57 ? 9.329 93.627 3.989 1.00 76.23 53 GLY C CA 1
ATOM 3531 C C . GLY C 2 57 ? 10.730 93.964 4.444 1.00 75.75 53 GLY C C 1
ATOM 3532 O O . GLY C 2 57 ? 11.619 94.153 3.571 1.00 75.97 53 GLY C O 1
ATOM 3533 N N . ARG C 2 58 ? 10.956 93.914 5.747 1.00 74.45 54 ARG C N 1
ATOM 3534 C CA . ARG C 2 58 ? 12.225 94.350 6.383 1.00 76.42 54 ARG C CA 1
ATOM 3535 C C . ARG C 2 58 ? 13.270 93.229 6.338 1.00 72.51 54 ARG C C 1
ATOM 3536 O O . ARG C 2 58 ? 14.331 93.398 6.972 1.00 71.49 54 ARG C O 1
ATOM 3544 N N . TYR C 2 59 ? 13.001 92.141 5.613 1.00 70.83 55 TYR C N 1
ATOM 3545 C CA . TYR C 2 59 ? 13.876 90.940 5.564 1.00 67.39 55 TYR C CA 1
ATOM 3546 C C . TYR C 2 59 ? 14.368 90.732 4.142 1.00 65.25 55 TYR C C 1
ATOM 3547 O O . TYR C 2 59 ? 13.497 90.539 3.283 1.00 68.27 55 TYR C O 1
ATOM 3556 N N . ALA C 2 60 ? 15.685 90.750 3.918 1.00 62.35 56 ALA C N 1
ATOM 3557 C CA . ALA C 2 60 ? 16.287 90.440 2.595 1.00 63.80 56 ALA C CA 1
ATOM 3558 C C . ALA C 2 60 ? 17.177 89.195 2.702 1.00 60.29 56 ALA C C 1
ATOM 3559 O O . ALA C 2 60 ? 18.114 89.206 3.507 1.00 58.03 56 ALA C O 1
ATOM 3561 N N . GLU C 2 61 ? 16.867 88.179 1.894 1.00 60.91 57 GLU C N 1
ATOM 3562 C CA . GLU C 2 61 ? 17.547 86.862 1.866 1.00 59.70 57 GLU C CA 1
ATOM 3563 C C . GLU C 2 61 ? 18.254 86.700 0.528 1.00 58.99 57 GLU C C 1
ATOM 3564 O O . GLU C 2 61 ? 17.596 86.881 -0.501 1.00 60.01 57 GLU C O 1
ATOM 3570 N N . THR C 2 62 ? 19.551 86.413 0.599 1.00 57.61 58 THR C N 1
ATOM 3571 C CA . THR C 2 62 ? 20.477 86.235 -0.535 1.00 59.30 58 THR C CA 1
ATOM 3572 C C . THR C 2 62 ? 21.217 84.912 -0.402 1.00 57.72 58 THR C C 1
ATOM 3573 O O . THR C 2 62 ? 21.459 84.497 0.728 1.00 56.39 58 THR C O 1
ATOM 3577 N N . VAL C 2 63 ? 21.653 84.362 -1.531 1.00 61.48 59 VAL C N 1
ATOM 3578 C CA . VAL C 2 63 ? 22.393 83.075 -1.623 1.00 63.21 59 VAL C CA 1
ATOM 3579 C C . VAL C 2 63 ? 23.453 83.241 -2.691 1.00 63.27 59 VAL C C 1
ATOM 3580 O O . VAL C 2 63 ? 23.097 83.714 -3.745 1.00 66.50 59 VAL C O 1
ATOM 3584 N N . ASN C 2 64 ? 24.658 82.762 -2.427 1.00 64.02 60 ASN C N 1
ATOM 3585 C CA . ASN C 2 64 ? 25.719 82.535 -3.432 1.00 66.42 60 ASN C CA 1
ATOM 3586 C C . ASN C 2 64 ? 26.016 81.040 -3.382 1.00 66.35 60 ASN C C 1
ATOM 3587 O O . ASN C 2 64 ? 26.714 80.626 -2.419 1.00 65.36 60 ASN C O 1
ATOM 3592 N N . LYS C 2 65 ? 25.459 80.274 -4.322 1.00 66.17 61 LYS C N 1
ATOM 3593 C CA . LYS C 2 65 ? 25.550 78.789 -4.372 1.00 70.26 61 LYS C CA 1
ATOM 3594 C C . LYS C 2 65 ? 26.999 78.340 -4.562 1.00 68.81 61 LYS C C 1
ATOM 3595 O O . LYS C 2 65 ? 27.365 77.336 -3.965 1.00 69.58 61 LYS C O 1
ATOM 3601 N N . ALA C 2 66 ? 27.788 79.071 -5.344 1.00 69.27 62 ALA C N 1
ATOM 3602 C CA . ALA C 2 66 ? 29.167 78.693 -5.732 1.00 70.15 62 ALA C CA 1
ATOM 3603 C C . ALA C 2 66 ? 30.050 78.702 -4.479 1.00 68.94 62 ALA C C 1
ATOM 3604 O O . ALA C 2 66 ? 30.861 77.786 -4.329 1.00 68.83 62 ALA C O 1
ATOM 3606 N N . SER C 2 67 ? 29.889 79.683 -3.596 1.00 69.45 63 SER C N 1
ATOM 3607 C CA . SER C 2 67 ? 30.665 79.779 -2.324 1.00 69.43 63 SER C CA 1
ATOM 3608 C C . SER C 2 67 ? 29.840 79.184 -1.163 1.00 65.06 63 SER C C 1
ATOM 3609 O O . SER C 2 67 ? 30.328 79.108 -0.008 1.00 63.31 63 SER C O 1
ATOM 3612 N N . LYS C 2 68 ? 28.613 78.750 -1.446 1.00 66.01 64 LYS C N 1
ATOM 3613 C CA . LYS C 2 68 ? 27.754 78.047 -0.458 1.00 64.69 64 LYS C CA 1
ATOM 3614 C C . LYS C 2 68 ? 27.515 78.962 0.738 1.00 60.03 64 LYS C C 1
ATOM 3615 O O . LYS C 2 68 ? 27.517 78.460 1.880 1.00 64.41 64 LYS C O 1
ATOM 3621 N N . SER C 2 69 ? 27.325 80.250 0.485 1.00 59.85 65 SER C N 1
ATOM 3622 C CA . SER C 2 69 ? 26.994 81.275 1.507 1.00 60.94 65 SER C CA 1
ATOM 3623 C C . SER C 2 69 ? 25.580 81.787 1.338 1.00 57.04 65 SER C C 1
ATOM 3624 O O . SER C 2 69 ? 25.097 81.857 0.213 1.00 58.48 65 SER C O 1
ATOM 3627 N N . PHE C 2 70 ? 25.019 82.292 2.416 1.00 55.24 66 PHE C N 1
ATOM 3628 C CA . PHE C 2 70 ? 23.685 82.922 2.375 1.00 57.40 66 PHE C CA 1
ATOM 3629 C C . PHE C 2 70 ? 23.583 83.879 3.570 1.00 57.03 66 PHE C C 1
ATOM 3630 O O . PHE C 2 70 ? 24.241 83.675 4.589 1.00 56.06 66 PHE C O 1
ATOM 3638 N N . SER C 2 71 ? 22.792 84.932 3.439 1.00 59.20 67 SER C N 1
ATOM 3639 C CA . SER C 2 71 ? 22.698 86.000 4.460 1.00 59.47 67 SER C CA 1
ATOM 3640 C C . SER C 2 71 ? 21.258 86.392 4.665 1.00 58.58 67 SER C C 1
ATOM 3641 O O . SER C 2 71 ? 20.454 86.235 3.723 1.00 60.37 67 SER C O 1
ATOM 3644 N N . LEU C 2 72 ? 21.006 86.977 5.822 1.00 57.76 68 LEU C N 1
ATOM 3645 C CA . LEU C 2 72 ? 19.745 87.694 6.135 1.00 60.47 68 LEU C CA 1
ATOM 3646 C C . LEU C 2 72 ? 20.113 89.114 6.581 1.00 60.19 68 LEU C C 1
ATOM 3647 O O . LEU C 2 72 ? 20.977 89.267 7.447 1.00 61.57 68 LEU C O 1
ATOM 3652 N N . GLN C 2 73 ? 19.483 90.107 5.981 1.00 61.01 69 GLN C N 1
ATOM 3653 C CA . GLN C 2 73 ? 19.608 91.527 6.396 1.00 62.98 69 GLN C CA 1
ATOM 3654 C C . GLN C 2 73 ? 18.252 91.909 6.972 1.00 62.34 69 GLN C C 1
ATOM 3655 O O . GLN C 2 73 ? 17.248 91.675 6.305 1.00 61.70 69 GLN C O 1
ATOM 3661 N N . ILE C 2 74 ? 18.236 92.398 8.202 1.00 64.49 70 ILE C N 1
ATOM 3662 C CA . ILE C 2 74 ? 17.000 92.912 8.847 1.00 70.44 70 ILE C CA 1
ATOM 3663 C C . ILE C 2 74 ? 17.154 94.422 8.865 1.00 71.94 70 ILE C C 1
ATOM 3664 O O . ILE C 2 74 ? 18.179 94.859 9.407 1.00 72.16 70 ILE C O 1
ATOM 3669 N N . SER C 2 75 ? 16.195 95.149 8.283 1.00 75.93 71 SER C N 1
ATOM 3670 C CA . SER C 2 75 ? 16.172 96.639 8.182 1.00 78.96 71 SER C CA 1
ATOM 3671 C C . SER C 2 75 ? 15.292 97.200 9.297 1.00 81.99 71 SER C C 1
ATOM 3672 O O . SER C 2 75 ? 14.235 96.595 9.563 1.00 80.35 71 SER C O 1
ATOM 3675 N N . ASP C 2 76 ? 15.719 98.296 9.927 1.00 86.34 72 ASP C N 1
ATOM 3676 C CA . ASP C 2 76 ? 14.861 99.100 10.835 1.00 89.06 72 ASP C CA 1
ATOM 3677 C C . ASP C 2 76 ? 14.534 98.293 12.102 1.00 85.19 72 ASP C C 1
ATOM 3678 O O . ASP C 2 76 ? 13.342 98.163 12.432 1.00 83.18 72 ASP C O 1
ATOM 3683 N N . LEU C 2 77 ? 15.554 97.804 12.806 1.00 81.40 73 LEU C N 1
ATOM 3684 C CA . LEU C 2 77 ? 15.364 96.845 13.922 1.00 81.51 73 LEU C CA 1
ATOM 3685 C C . LEU C 2 77 ? 14.461 97.472 15.001 1.00 84.88 73 LEU C C 1
ATOM 3686 O O . LEU C 2 77 ? 14.575 98.699 15.240 1.00 85.19 73 LEU C O 1
ATOM 3691 N N . ARG C 2 78 ? 13.583 96.646 15.585 1.00 85.56 74 ARG C N 1
ATOM 3692 C CA . ARG C 2 78 ? 12.675 96.957 16.729 1.00 88.07 74 ARG C CA 1
ATOM 3693 C C . ARG C 2 78 ? 13.128 96.150 17.950 1.00 87.82 74 ARG C C 1
ATOM 3694 O O . ARG C 2 78 ? 13.875 95.163 17.786 1.00 85.08 74 ARG C O 1
ATOM 3702 N N . VAL C 2 79 ? 12.666 96.531 19.138 1.00 89.12 75 VAL C N 1
ATOM 3703 C CA . VAL C 2 79 ? 12.917 95.762 20.388 1.00 87.50 75 VAL C CA 1
ATOM 3704 C C . VAL C 2 79 ? 12.308 94.365 20.195 1.00 87.07 75 VAL C C 1
ATOM 3705 O O . VAL C 2 79 ? 12.953 93.388 20.619 1.00 84.82 75 VAL C O 1
ATOM 3709 N N . GLU C 2 80 ? 11.150 94.277 19.521 1.00 86.73 76 GLU C N 1
ATOM 3710 C CA . GLU C 2 80 ? 10.396 93.011 19.293 1.00 85.05 76 GLU C CA 1
ATOM 3711 C C . GLU C 2 80 ? 11.142 92.113 18.303 1.00 79.49 76 GLU C C 1
ATOM 3712 O O . GLU C 2 80 ? 10.676 90.977 18.128 1.00 76.89 76 GLU C O 1
ATOM 3718 N N . ASP C 2 81 ? 12.217 92.592 17.654 1.00 76.89 77 ASP C N 1
ATOM 3719 C CA . ASP C 2 81 ? 13.107 91.731 16.812 1.00 74.55 77 ASP C CA 1
ATOM 3720 C C . ASP C 2 81 ? 14.103 90.927 17.677 1.00 70.67 77 ASP C C 1
ATOM 3721 O O . ASP C 2 81 ? 14.829 90.051 17.130 1.00 67.68 77 ASP C O 1
ATOM 3726 N N . SER C 2 82 ? 14.192 91.213 18.969 1.00 70.17 78 SER C N 1
ATOM 3727 C CA . SER C 2 82 ? 15.122 90.512 19.884 1.00 67.69 78 SER C CA 1
ATOM 3728 C C . SER C 2 82 ? 14.737 89.030 19.921 1.00 63.95 78 SER C C 1
ATOM 3729 O O . SER C 2 82 ? 13.525 88.713 20.029 1.00 63.31 78 SER C O 1
ATOM 3732 N N . GLY C 2 83 ? 15.719 88.154 19.705 1.00 60.42 79 GLY C N 1
ATOM 3733 C CA . GLY C 2 83 ? 15.546 86.701 19.863 1.00 58.85 79 GLY C CA 1
ATOM 3734 C C . GLY C 2 83 ? 16.642 85.923 19.177 1.00 56.47 79 GLY C C 1
ATOM 3735 O O . GLY C 2 83 ? 17.711 86.520 18.885 1.00 54.30 79 GLY C O 1
ATOM 3736 N N . THR C 2 84 ? 16.365 84.654 18.883 1.00 53.84 80 THR C N 1
ATOM 3737 C CA . THR C 2 84 ? 17.312 83.741 18.211 1.00 54.03 80 THR C CA 1
ATOM 3738 C C . THR C 2 84 ? 16.889 83.570 16.750 1.00 55.24 80 THR C C 1
ATOM 3739 O O . THR C 2 84 ? 15.727 83.202 16.488 1.00 57.01 80 THR C O 1
ATOM 3743 N N . TYR C 2 85 ? 17.822 83.845 15.836 1.00 54.07 81 TYR C N 1
ATOM 3744 C CA . TYR C 2 85 ? 17.666 83.650 14.376 1.00 55.90 81 TYR C CA 1
ATOM 3745 C C . TYR C 2 85 ? 18.424 82.378 13.965 1.00 54.83 81 TYR C C 1
ATOM 3746 O O . TYR C 2 85 ? 19.596 82.221 14.325 1.00 54.99 81 TYR C O 1
ATOM 3755 N N . HIS C 2 86 ? 17.763 81.497 13.220 1.00 52.07 82 HIS C N 1
ATOM 3756 C CA . HIS C 2 86 ? 18.374 80.272 12.673 1.00 51.50 82 HIS C CA 1
ATOM 3757 C C . HIS C 2 86 ? 18.315 80.325 11.157 1.00 50.44 82 HIS C C 1
ATOM 3758 O O . HIS C 2 86 ? 17.277 80.711 10.575 1.00 53.26 82 HIS C O 1
ATOM 3765 N N . CYS C 2 87 ? 19.407 79.905 10.546 1.00 49.65 83 CYS C N 1
ATOM 3766 C CA . CYS C 2 87 ? 19.502 79.666 9.099 1.00 49.43 83 CYS C CA 1
ATOM 3767 C C . CYS C 2 87 ? 19.481 78.161 8.840 1.00 47.29 83 CYS C C 1
ATOM 3768 O O . CYS C 2 87 ? 20.096 77.454 9.577 1.00 48.26 83 CYS C O 1
ATOM 3771 N N . ARG C 2 88 ? 18.876 77.721 7.745 1.00 48.36 84 ARG C N 1
ATOM 3772 C CA . ARG C 2 88 ? 18.793 76.301 7.335 1.00 49.57 84 ARG C CA 1
ATOM 3773 C C . ARG C 2 88 ? 19.303 76.182 5.894 1.00 49.35 84 ARG C C 1
ATOM 3774 O O . ARG C 2 88 ? 18.838 76.949 5.033 1.00 50.47 84 ARG C O 1
ATOM 3782 N N . ALA C 2 89 ? 20.255 75.279 5.655 1.00 47.91 85 ALA C N 1
ATOM 3783 C CA . ALA C 2 89 ? 20.816 74.936 4.330 1.00 51.78 85 ALA C CA 1
ATOM 3784 C C . ALA C 2 89 ? 20.237 73.596 3.870 1.00 51.95 85 ALA C C 1
ATOM 3785 O O . ALA C 2 89 ? 20.398 72.610 4.599 1.00 49.53 85 ALA C O 1
ATOM 3787 N N . TYR C 2 90 ? 19.599 73.566 2.698 1.00 52.92 86 TYR C N 1
ATOM 3788 C CA . TYR C 2 90 ? 19.070 72.339 2.047 1.00 51.53 86 TYR C CA 1
ATOM 3789 C C . TYR C 2 90 ? 20.065 71.875 0.989 1.00 53.59 86 TYR C C 1
ATOM 3790 O O . TYR C 2 90 ? 20.544 72.719 0.222 1.00 52.62 86 TYR C O 1
ATOM 3799 N N . SER C 2 91 ? 20.403 70.583 1.006 1.00 54.96 87 SER C N 1
ATOM 3800 C CA . SER C 2 91 ? 21.045 69.850 -0.115 1.00 57.00 87 SER C CA 1
ATOM 3801 C C . SER C 2 91 ? 20.049 68.766 -0.528 1.00 59.69 87 SER C C 1
ATOM 3802 O O . SER C 2 91 ? 19.694 67.955 0.308 1.00 58.03 87 SER C O 1
ATOM 3805 N N . THR C 2 92 ? 19.575 68.830 -1.759 1.00 63.70 88 THR C N 1
ATOM 3806 C CA . THR C 2 92 ? 18.335 68.176 -2.229 1.00 69.42 88 THR C CA 1
ATOM 3807 C C . THR C 2 92 ? 18.571 67.371 -3.517 1.00 73.06 88 THR C C 1
ATOM 3808 O O . THR C 2 92 ? 17.752 66.493 -3.809 1.00 71.83 88 THR C O 1
ATOM 3812 N N . THR C 2 93 ? 19.634 67.657 -4.272 1.00 74.89 89 THR C N 1
ATOM 3813 C CA . THR C 2 93 ? 20.001 66.924 -5.513 1.00 81.44 89 THR C CA 1
ATOM 3814 C C . THR C 2 93 ? 20.834 65.693 -5.130 1.00 87.74 89 THR C C 1
ATOM 3815 O O . THR C 2 93 ? 20.738 64.692 -5.848 1.00 87.58 89 THR C O 1
ATOM 3819 N N . GLY C 2 94 ? 21.628 65.779 -4.049 1.00 98.02 90 GLY C N 1
ATOM 3820 C CA . GLY C 2 94 ? 22.456 64.677 -3.510 1.00 102.60 90 GLY C CA 1
ATOM 3821 C C . GLY C 2 94 ? 23.171 63.898 -4.609 1.00 107.65 90 GLY C C 1
ATOM 3822 O O . GLY C 2 94 ? 23.254 62.649 -4.500 1.00 109.71 90 GLY C O 1
ATOM 3823 N N . ASP C 2 95 ? 23.681 64.600 -5.629 1.00 110.68 91 ASP C N 1
ATOM 3824 C CA . ASP C 2 95 ? 24.272 63.987 -6.852 1.00 111.71 91 ASP C CA 1
ATOM 3825 C C . ASP C 2 95 ? 25.658 64.577 -7.160 1.00 111.00 91 ASP C C 1
ATOM 3826 O O . ASP C 2 95 ? 26.126 64.375 -8.304 1.00 120.62 91 ASP C O 1
ATOM 3831 N N . GLU C 2 96 ? 26.297 65.271 -6.210 1.00 103.60 92 GLU C N 1
ATOM 3832 C CA . GLU C 2 96 ? 27.765 65.502 -6.239 1.00 99.33 92 GLU C CA 1
ATOM 3833 C C . GLU C 2 96 ? 28.334 64.201 -5.691 1.00 96.64 92 GLU C C 1
ATOM 3834 O O . GLU C 2 96 ? 27.677 63.604 -4.811 1.00 102.09 92 GLU C O 1
ATOM 3840 N N . ARG C 2 97 ? 29.443 63.736 -6.248 1.00 95.55 93 ARG C N 1
ATOM 3841 C CA . ARG C 2 97 ? 29.845 62.310 -6.172 1.00 96.09 93 ARG C CA 1
ATOM 3842 C C . ARG C 2 97 ? 29.893 61.885 -4.706 1.00 87.07 93 ARG C C 1
ATOM 3843 O O . ARG C 2 97 ? 29.333 60.823 -4.399 1.00 92.61 93 ARG C O 1
ATOM 3851 N N . ASP C 2 98 ? 30.496 62.688 -3.829 1.00 77.81 94 ASP C N 1
ATOM 3852 C CA . ASP C 2 98 ? 30.786 62.240 -2.440 1.00 75.58 94 ASP C CA 1
ATOM 3853 C C . ASP C 2 98 ? 29.680 62.686 -1.468 1.00 68.48 94 ASP C C 1
ATOM 3854 O O . ASP C 2 98 ? 29.764 62.300 -0.304 1.00 60.58 94 ASP C O 1
ATOM 3859 N N . CYS C 2 99 ? 28.694 63.473 -1.922 1.00 65.85 95 CYS C N 1
ATOM 3860 C CA . CYS C 2 99 ? 27.541 63.949 -1.105 1.00 63.22 95 CYS C CA 1
ATOM 3861 C C . CYS C 2 99 ? 26.560 62.792 -0.941 1.00 59.60 95 CYS C C 1
ATOM 3862 O O . CYS C 2 99 ? 25.982 62.383 -1.926 1.00 63.56 95 CYS C O 1
ATOM 3865 N N . ARG C 2 100 ? 26.419 62.257 0.258 1.00 58.43 96 ARG C N 1
ATOM 3866 C CA . ARG C 2 100 ? 25.622 61.027 0.496 1.00 59.99 96 ARG C CA 1
ATOM 3867 C C . ARG C 2 100 ? 24.241 61.351 1.088 1.00 56.72 96 ARG C C 1
ATOM 3868 O O . ARG C 2 100 ? 23.484 60.400 1.320 1.00 55.09 96 ARG C O 1
ATOM 3876 N N . TRP C 2 101 ? 23.917 62.613 1.383 1.00 53.19 97 TRP C N 1
ATOM 3877 C CA . TRP C 2 101 ? 22.656 62.900 2.128 1.00 52.63 97 TRP C CA 1
ATOM 3878 C C . TRP C 2 101 ? 21.779 63.869 1.343 1.00 50.60 97 TRP C C 1
ATOM 3879 O O . TRP C 2 101 ? 22.329 64.639 0.527 1.00 51.25 97 TRP C O 1
ATOM 3890 N N . GLN C 2 102 ? 20.467 63.776 1.553 1.00 50.06 98 GLN C N 1
ATOM 3891 C CA . GLN C 2 102 ? 19.503 64.836 1.172 1.00 50.80 98 GLN C CA 1
ATOM 3892 C C . GLN C 2 102 ? 18.728 65.291 2.401 1.00 49.34 98 GLN C C 1
ATOM 3893 O O . GLN C 2 102 ? 18.226 64.445 3.171 1.00 46.93 98 GLN C O 1
ATOM 3899 N N . GLY C 2 103 ? 18.552 66.601 2.537 1.00 46.81 99 GLY C N 1
ATOM 3900 C CA . GLY C 2 103 ? 17.853 67.134 3.703 1.00 45.65 99 GLY C CA 1
ATOM 3901 C C . GLY C 2 103 ? 18.445 68.468 4.028 1.00 46.54 99 GLY C C 1
ATOM 3902 O O . GLY C 2 103 ? 18.750 69.200 3.048 1.00 48.02 99 GLY C O 1
ATOM 3903 N N . TYR C 2 104 ? 18.617 68.762 5.326 1.00 45.26 100 TYR C N 1
ATOM 3904 C CA . TYR C 2 104 ? 19.048 70.097 5.784 1.00 46.22 100 TYR C CA 1
ATOM 3905 C C . TYR C 2 104 ? 19.820 70.008 7.081 1.00 44.79 100 TYR C C 1
ATOM 3906 O O . TYR C 2 104 ? 19.643 69.042 7.840 1.00 42.29 100 TYR C O 1
ATOM 3915 N N . ILE C 2 105 ? 20.617 71.052 7.286 1.00 48.88 101 ILE C N 1
ATOM 3916 C CA . ILE C 2 105 ? 21.439 71.318 8.510 1.00 51.14 101 ILE C CA 1
ATOM 3917 C C . ILE C 2 105 ? 21.294 72.806 8.812 1.00 47.54 101 ILE C C 1
ATOM 3918 O O . ILE C 2 105 ? 21.082 73.562 7.890 1.00 46.38 101 ILE C O 1
ATOM 3923 N N . GLU C 2 106 ? 21.345 73.204 10.071 1.00 45.29 102 GLU C N 1
ATOM 3924 C CA . GLU C 2 106 ? 21.179 74.620 10.479 1.00 45.30 102 GLU C CA 1
ATOM 3925 C C . GLU C 2 106 ? 22.458 75.078 11.157 1.00 45.41 102 GLU C C 1
ATOM 3926 O O . GLU C 2 106 ? 23.180 74.225 11.677 1.00 43.69 102 GLU C O 1
ATOM 3932 N N . GLY C 2 107 ? 22.681 76.385 11.214 1.00 47.92 103 GLY C N 1
ATOM 3933 C CA . GLY C 2 107 ? 23.685 76.943 12.141 1.00 48.05 103 GLY C CA 1
ATOM 3934 C C . GLY C 2 107 ? 23.211 76.846 13.591 1.00 48.82 103 GLY C C 1
ATOM 3935 O O . GLY C 2 107 ? 22.058 76.450 13.828 1.00 52.41 103 GLY C O 1
ATOM 3936 N N . TYR C 2 108 ? 24.079 77.240 14.524 1.00 46.98 104 TYR C N 1
ATOM 3937 C CA . TYR C 2 108 ? 23.872 77.237 15.985 1.00 49.79 104 TYR C CA 1
ATOM 3938 C C . TYR C 2 108 ? 23.023 78.437 16.417 1.00 49.83 104 TYR C C 1
ATOM 3939 O O . TYR C 2 108 ? 22.726 78.498 17.601 1.00 52.74 104 TYR C O 1
ATOM 3948 N N . GLY C 2 109 ? 22.695 79.355 15.505 1.00 51.63 105 GLY C N 1
ATOM 3949 C CA . GLY C 2 109 ? 21.831 80.519 15.744 1.00 51.01 105 GLY C CA 1
ATOM 3950 C C . GLY C 2 109 ? 22.597 81.809 16.051 1.00 52.98 105 GLY C C 1
ATOM 3951 O O . GLY C 2 109 ? 23.821 81.762 16.359 1.00 53.91 105 GLY C O 1
ATOM 3952 N N . THR C 2 110 ? 21.879 82.935 15.994 1.00 53.76 106 THR C N 1
ATOM 3953 C CA . THR C 2 110 ? 22.351 84.295 16.369 1.00 54.03 106 THR C CA 1
ATOM 3954 C C . THR C 2 110 ? 21.367 84.836 17.412 1.00 54.81 106 THR C C 1
ATOM 3955 O O . THR C 2 110 ? 20.172 84.916 17.085 1.00 53.41 106 THR C O 1
ATOM 3959 N N . ILE C 2 111 ? 21.834 85.078 18.640 1.00 55.77 107 ILE C N 1
ATOM 3960 C CA . ILE C 2 111 ? 21.050 85.730 19.726 1.00 56.90 107 ILE C CA 1
ATOM 3961 C C . ILE C 2 111 ? 21.179 87.244 19.542 1.00 57.75 107 ILE C C 1
ATOM 3962 O O . ILE C 2 111 ? 22.291 87.768 19.670 1.00 60.42 107 ILE C O 1
ATOM 3967 N N . VAL C 2 112 ? 20.079 87.895 19.191 1.00 57.80 108 VAL C N 1
ATOM 3968 C CA . VAL C 2 112 ? 19.983 89.349 18.882 1.00 60.68 108 VAL C CA 1
ATOM 3969 C C . VAL C 2 112 ? 19.323 90.084 20.061 1.00 65.78 108 VAL C C 1
ATOM 3970 O O . VAL C 2 112 ? 18.196 89.744 20.438 1.00 65.45 108 VAL C O 1
ATOM 3974 N N . THR C 2 113 ? 19.984 91.120 20.575 1.00 70.95 109 THR C N 1
ATOM 3975 C CA . THR C 2 113 ? 19.456 92.045 21.609 1.00 73.09 109 THR C CA 1
ATOM 3976 C C . THR C 2 113 ? 19.287 93.412 20.931 1.00 74.81 109 THR C C 1
ATOM 3977 O O . THR C 2 113 ? 20.318 93.985 20.509 1.00 78.00 109 THR C O 1
ATOM 3981 N N . VAL C 2 114 ? 18.041 93.852 20.710 1.00 74.54 110 VAL C N 1
ATOM 3982 C CA . VAL C 2 114 ? 17.726 95.226 20.218 1.00 79.63 110 VAL C CA 1
ATOM 3983 C C . VAL C 2 114 ? 17.254 96.101 21.388 1.00 82.61 110 VAL C C 1
ATOM 3984 O O . VAL C 2 114 ? 16.219 95.738 21.977 1.00 79.47 110 VAL C O 1
ATOM 3988 N N . LYS C 2 115 ? 17.951 97.232 21.619 1.00 87.86 111 LYS C N 1
ATOM 3989 C CA . LYS C 2 115 ? 17.761 98.244 22.712 1.00 91.27 111 LYS C CA 1
ATOM 3990 C C . LYS C 2 115 ? 16.959 99.479 22.254 1.00 94.44 111 LYS C C 1
ATOM 3991 O O . LYS C 2 115 ? 17.029 99.824 21.053 1.00 90.50 111 LYS C O 1
ATOM 3997 N N . SER C 2 116 ? 16.275 100.146 23.205 1.00 99.78 112 SER C N 1
ATOM 3998 C CA . SER C 2 116 ? 15.844 101.576 23.179 1.00 100.67 112 SER C CA 1
ATOM 3999 C C . SER C 2 116 ? 14.729 101.808 22.150 1.00 104.41 112 SER C C 1
ATOM 4000 O O . SER C 2 116 ? 13.620 101.277 22.244 1.00 109.87 112 SER C O 1
ATOM 4003 N N . ALA D 2 4 ? 18.258 36.976 33.458 1.00 66.03 0 ALA D N 1
ATOM 4004 C CA . ALA D 2 4 ? 18.593 37.935 34.562 1.00 63.77 0 ALA D CA 1
ATOM 4005 C C . ALA D 2 4 ? 17.386 38.888 34.726 1.00 56.98 0 ALA D C 1
ATOM 4006 O O . ALA D 2 4 ? 17.284 39.508 35.782 1.00 59.00 0 ALA D O 1
ATOM 4008 N N . GLU D 2 5 ? 16.483 38.930 33.742 1.00 51.42 1 GLU D N 1
ATOM 4009 C CA . GLU D 2 5 ? 15.300 39.855 33.682 1.00 52.44 1 GLU D CA 1
ATOM 4010 C C . GLU D 2 5 ? 14.351 39.624 34.860 1.00 48.00 1 GLU D C 1
ATOM 4011 O O . GLU D 2 5 ? 13.776 38.525 34.964 1.00 48.47 1 GLU D O 1
ATOM 4017 N N . ARG D 2 6 ? 14.229 40.580 35.757 1.00 47.44 2 ARG D N 1
ATOM 4018 C CA . ARG D 2 6 ? 13.354 40.472 36.967 1.00 47.12 2 ARG D CA 1
ATOM 4019 C C . ARG D 2 6 ? 12.887 41.859 37.412 1.00 44.32 2 ARG D C 1
ATOM 4020 O O . ARG D 2 6 ? 13.526 42.878 37.025 1.00 41.66 2 ARG D O 1
ATOM 4028 N N . VAL D 2 7 ? 11.915 41.891 38.314 1.00 40.90 3 VAL D N 1
ATOM 4029 C CA . VAL D 2 7 ? 11.572 43.085 39.115 1.00 41.45 3 VAL D CA 1
ATOM 4030 C C . VAL D 2 7 ? 12.175 42.931 40.506 1.00 41.32 3 VAL D C 1
ATOM 4031 O O . VAL D 2 7 ? 11.756 42.021 41.221 1.00 41.25 3 VAL D O 1
ATOM 4035 N N . GLU D 2 8 ? 13.008 43.907 40.881 1.00 40.70 4 GLU D N 1
ATOM 4036 C CA . GLU D 2 8 ? 13.653 43.994 42.201 1.00 41.31 4 GLU D CA 1
ATOM 4037 C C . GLU D 2 8 ? 12.803 44.878 43.072 1.00 39.56 4 GLU D C 1
ATOM 4038 O O . GLU D 2 8 ? 12.755 46.097 42.836 1.00 39.74 4 GLU D O 1
ATOM 4044 N N . GLN D 2 9 ? 12.223 44.272 44.092 1.00 38.17 5 GLN D N 1
ATOM 4045 C CA . GLN D 2 9 ? 11.352 44.988 45.025 1.00 36.94 5 GLN D CA 1
ATOM 4046 C C . GLN D 2 9 ? 12.083 45.082 46.343 1.00 36.40 5 GLN D C 1
ATOM 4047 O O . GLN D 2 9 ? 12.495 44.055 46.840 1.00 36.91 5 GLN D O 1
ATOM 4053 N N . THR D 2 10 ? 12.229 46.301 46.819 1.00 37.00 6 THR D N 1
ATOM 4054 C CA . THR D 2 10 ? 12.950 46.673 48.044 1.00 39.32 6 THR D CA 1
ATOM 4055 C C . THR D 2 10 ? 12.066 47.593 48.896 1.00 40.14 6 THR D C 1
ATOM 4056 O O . THR D 2 10 ? 11.350 48.418 48.294 1.00 38.48 6 THR D O 1
ATOM 4060 N N . PRO D 2 11 ? 12.109 47.526 50.261 1.00 40.55 7 PRO D N 1
ATOM 4061 C CA . PRO D 2 11 ? 12.811 46.469 50.989 1.00 41.77 7 PRO D CA 1
ATOM 4062 C C . PRO D 2 11 ? 12.016 45.154 50.956 1.00 42.70 7 PRO D C 1
ATOM 4063 O O . PRO D 2 11 ? 10.762 45.185 50.648 1.00 40.38 7 PRO D O 1
ATOM 4067 N N . THR D 2 12 ? 12.634 44.055 51.362 1.00 42.64 8 THR D N 1
ATOM 4068 C CA . THR D 2 12 ? 11.950 42.744 51.416 1.00 43.68 8 THR D CA 1
ATOM 4069 C C . THR D 2 12 ? 11.054 42.689 52.667 1.00 44.51 8 THR D C 1
ATOM 4070 O O . THR D 2 12 ? 9.894 42.180 52.517 1.00 42.58 8 THR D O 1
ATOM 4074 N N . THR D 2 13 ? 11.488 43.235 53.806 1.00 45.67 9 THR D N 1
ATOM 4075 C CA . THR D 2 13 ? 10.672 43.352 55.061 1.00 48.94 9 THR D CA 1
ATOM 4076 C C . THR D 2 13 ? 10.913 44.738 55.659 1.00 52.03 9 THR D C 1
ATOM 4077 O O . THR D 2 13 ? 11.999 45.302 55.377 1.00 52.57 9 THR D O 1
ATOM 4081 N N . THR D 2 14 ? 9.939 45.319 56.368 1.00 52.63 10 THR D N 1
ATOM 4082 C CA . THR D 2 14 ? 10.171 46.508 57.230 1.00 55.64 10 THR D CA 1
ATOM 4083 C C . THR D 2 14 ? 9.263 46.428 58.446 1.00 56.52 10 THR D C 1
ATOM 4084 O O . THR D 2 14 ? 8.102 46.025 58.281 1.00 56.05 10 THR D O 1
ATOM 4088 N N . THR D 2 15 ? 9.778 46.849 59.593 1.00 56.96 11 THR D N 1
ATOM 4089 C CA . THR D 2 15 ? 8.985 47.202 60.792 1.00 57.11 11 THR D CA 1
ATOM 4090 C C . THR D 2 15 ? 9.013 48.727 60.972 1.00 55.63 11 THR D C 1
ATOM 4091 O O . THR D 2 15 ? 10.084 49.331 60.835 1.00 54.05 11 THR D O 1
ATOM 4095 N N . LYS D 2 16 ? 7.856 49.307 61.267 1.00 55.86 12 LYS D N 1
ATOM 4096 C CA . LYS D 2 16 ? 7.604 50.755 61.469 1.00 57.03 12 LYS D CA 1
ATOM 4097 C C . LYS D 2 16 ? 6.685 50.952 62.671 1.00 57.93 12 LYS D C 1
ATOM 4098 O O . LYS D 2 16 ? 5.879 50.056 62.938 1.00 56.21 12 LYS D O 1
ATOM 4104 N N . GLU D 2 17 ? 6.789 52.115 63.314 1.00 58.78 13 GLU D N 1
ATOM 4105 C CA . GLU D 2 17 ? 5.783 52.645 64.282 1.00 61.07 13 GLU D CA 1
ATOM 4106 C C . GLU D 2 17 ? 4.649 53.348 63.530 1.00 57.05 13 GLU D C 1
ATOM 4107 O O . GLU D 2 17 ? 4.945 54.078 62.605 1.00 53.64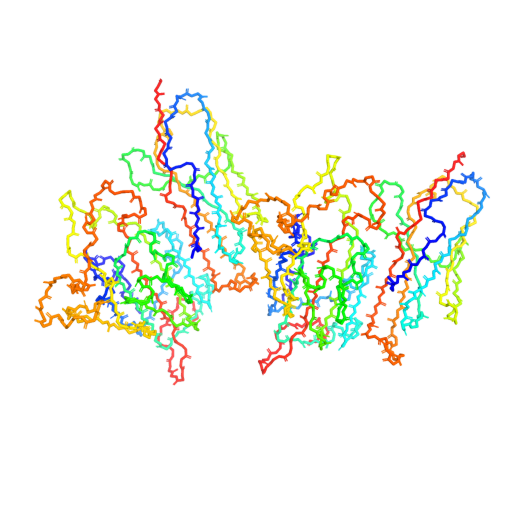 13 GLU D O 1
ATOM 4113 N N . ALA D 2 18 ? 3.408 53.119 63.945 1.00 56.23 14 ALA D N 1
ATOM 4114 C CA . ALA D 2 18 ? 2.221 53.917 63.575 1.00 56.70 14 ALA D CA 1
ATOM 4115 C C . ALA D 2 18 ? 2.601 55.408 63.547 1.00 56.34 14 ALA D C 1
ATOM 4116 O O . ALA D 2 18 ? 3.388 55.842 64.440 1.00 58.18 14 ALA D O 1
ATOM 4118 N N . GLY D 2 19 ? 2.135 56.155 62.546 1.00 53.71 15 GLY D N 1
ATOM 4119 C CA . GLY D 2 19 ? 2.475 57.577 62.353 1.00 53.64 15 GLY D CA 1
ATOM 4120 C C . GLY D 2 19 ? 3.685 57.801 61.438 1.00 52.50 15 GLY D C 1
ATOM 4121 O O . GLY D 2 19 ? 3.768 58.883 60.873 1.00 51.65 15 GLY D O 1
ATOM 4122 N N . GLU D 2 20 ? 4.589 56.825 61.278 1.00 52.70 16 GLU D N 1
ATOM 4123 C CA . GLU D 2 20 ? 5.759 56.960 60.362 1.00 54.31 16 GLU D CA 1
ATOM 4124 C C . GLU D 2 20 ? 5.242 56.737 58.937 1.00 52.27 16 GLU D C 1
ATOM 4125 O O . GLU D 2 20 ? 4.071 56.414 58.790 1.00 53.11 16 GLU D O 1
ATOM 4131 N N . SER D 2 21 ? 6.060 56.950 57.929 1.00 51.06 17 SER D N 1
ATOM 4132 C CA . SER D 2 21 ? 5.675 56.700 56.534 1.00 52.61 17 SER D CA 1
ATOM 4133 C C . SER D 2 21 ? 6.698 55.732 55.958 1.00 52.18 17 SER D C 1
ATOM 4134 O O . SER D 2 21 ? 7.696 55.369 56.660 1.00 50.68 17 SER D O 1
ATOM 4137 N N . LEU D 2 22 ? 6.395 55.169 54.816 1.00 49.59 18 LEU D N 1
ATOM 4138 C CA . LEU D 2 22 ? 7.293 54.143 54.269 1.00 50.15 18 LEU D CA 1
ATOM 4139 C C . LEU D 2 22 ? 7.243 54.221 52.762 1.00 47.44 18 LEU D C 1
ATOM 4140 O O . LEU D 2 22 ? 6.204 54.701 52.224 1.00 43.19 18 LEU D O 1
ATOM 4145 N N . THR D 2 23 ? 8.355 53.850 52.130 1.00 43.95 19 THR D N 1
ATOM 4146 C CA . THR D 2 23 ? 8.512 53.859 50.658 1.00 43.58 19 THR D CA 1
ATOM 4147 C C . THR D 2 23 ? 8.842 52.434 50.225 1.00 42.45 19 THR D C 1
ATOM 4148 O O . THR D 2 23 ? 9.797 51.820 50.816 1.00 42.18 19 THR D O 1
ATOM 4152 N N . ILE D 2 24 ? 8.188 51.946 49.182 1.00 38.56 20 ILE D N 1
ATOM 4153 C CA . ILE D 2 24 ? 8.564 50.654 48.565 1.00 38.87 20 ILE D CA 1
ATOM 4154 C C . ILE D 2 24 ? 8.982 51.016 47.152 1.00 38.93 20 ILE D C 1
ATOM 4155 O O . ILE D 2 24 ? 8.283 51.821 46.559 1.00 38.15 20 ILE D O 1
ATOM 4160 N N . ASN D 2 25 ? 10.108 50.507 46.673 1.00 39.14 21 ASN D N 1
ATOM 4161 C CA . ASN D 2 25 ? 10.689 50.760 45.323 1.00 39.29 21 ASN D CA 1
ATOM 4162 C C . ASN D 2 25 ? 10.716 49.434 44.572 1.00 38.35 21 ASN D C 1
ATOM 4163 O O . ASN D 2 25 ? 11.179 48.412 45.119 1.00 37.13 21 ASN D O 1
ATOM 4168 N N . CYS D 2 26 ? 10.356 49.514 43.306 1.00 38.31 22 CYS D N 1
ATOM 4169 C CA . CYS D 2 26 ? 10.424 48.436 42.317 1.00 38.30 22 CYS D CA 1
ATOM 4170 C C . CYS D 2 26 ? 11.176 48.941 41.099 1.00 37.59 22 CYS D C 1
ATOM 4171 O O . CYS D 2 26 ? 10.991 50.109 40.753 1.00 38.62 22 CYS D O 1
ATOM 4174 N N . VAL D 2 27 ? 12.014 48.108 40.513 1.00 38.56 23 VAL D N 1
ATOM 4175 C CA . VAL D 2 27 ? 12.735 48.449 39.252 1.00 40.52 23 VAL D CA 1
ATOM 4176 C C . VAL D 2 27 ? 12.906 47.185 38.416 1.00 41.03 23 VAL D C 1
ATOM 4177 O O . VAL D 2 27 ? 13.180 46.099 38.979 1.00 40.87 23 VAL D O 1
ATOM 4181 N N . LEU D 2 28 ? 12.471 47.282 37.161 1.00 41.72 24 LEU D N 1
ATOM 4182 C CA . LEU D 2 28 ? 12.584 46.236 36.116 1.00 42.26 24 LEU D CA 1
ATOM 4183 C C . LEU D 2 28 ? 14.063 46.242 35.696 1.00 43.74 24 LEU D C 1
ATOM 4184 O O . LEU D 2 28 ? 14.482 47.256 35.171 1.00 45.37 24 LEU D O 1
ATOM 4189 N N . ARG D 2 29 ? 14.832 45.259 36.143 1.00 42.59 25 ARG D N 1
ATOM 4190 C CA . ARG D 2 29 ? 16.292 45.117 35.957 1.00 45.55 25 ARG D CA 1
ATOM 4191 C C . ARG D 2 29 ? 16.579 44.170 34.800 1.00 46.46 25 ARG D C 1
ATOM 4192 O O . ARG D 2 29 ? 15.845 43.166 34.645 1.00 44.02 25 ARG D O 1
ATOM 4200 N N . ASP D 2 30 ? 17.668 44.432 34.095 1.00 47.29 26 ASP D N 1
ATOM 4201 C CA . ASP D 2 30 ? 18.259 43.583 33.034 1.00 49.34 26 ASP D CA 1
ATOM 4202 C C . ASP D 2 30 ? 17.183 43.144 32.052 1.00 47.27 26 ASP D C 1
ATOM 4203 O O . ASP D 2 30 ? 17.191 41.992 31.657 1.00 45.34 26 ASP D O 1
ATOM 4208 N N . SER D 2 31 ? 16.337 44.062 31.622 1.00 46.40 27 SER D N 1
ATOM 4209 C CA . SER D 2 31 ? 15.291 43.785 30.614 1.00 46.61 27 SER D CA 1
ATOM 4210 C C . SER D 2 31 ? 15.441 44.733 29.450 1.00 45.33 27 SER D C 1
ATOM 4211 O O . SER D 2 31 ? 15.568 45.915 29.631 1.00 46.52 27 SER D O 1
ATOM 4214 N N . PRO D 2 32 ? 15.318 44.268 28.211 1.00 46.24 28 PRO D N 1
ATOM 4215 C CA . PRO D 2 32 ? 15.162 45.184 27.086 1.00 46.94 28 PRO D CA 1
ATOM 4216 C C . PRO D 2 32 ? 13.741 45.762 26.956 1.00 44.86 28 PRO D C 1
ATOM 4217 O O . PRO D 2 32 ? 13.548 46.603 26.091 1.00 42.99 28 PRO D O 1
ATOM 4221 N N . CYS D 2 33 ? 12.791 45.280 27.771 1.00 44.06 29 CYS D N 1
ATOM 4222 C CA . CYS D 2 33 ? 11.352 45.640 27.647 1.00 43.77 29 CYS D CA 1
ATOM 4223 C C . CYS D 2 33 ? 11.059 46.985 28.331 1.00 43.40 29 CYS D C 1
ATOM 4224 O O . CYS D 2 33 ? 11.723 47.333 29.337 1.00 43.59 29 CYS D O 1
ATOM 4227 N N . SER D 2 34 ? 10.133 47.755 27.738 1.00 43.72 30 SER D N 1
ATOM 4228 C CA . SER D 2 34 ? 9.610 49.063 28.215 1.00 43.47 30 SER D CA 1
ATOM 4229 C C . SER D 2 34 ? 8.795 48.841 29.478 1.00 41.67 30 SER D C 1
ATOM 4230 O O . SER D 2 34 ? 8.085 47.782 29.585 1.00 42.09 30 SER D O 1
ATOM 4233 N N . LEU D 2 35 ? 8.822 49.799 30.397 1.00 40.91 31 LEU D N 1
ATOM 4234 C CA . LEU D 2 35 ? 7.845 49.820 31.529 1.00 40.74 31 LEU D CA 1
ATOM 4235 C C . LEU D 2 35 ? 6.660 50.674 31.089 1.00 41.57 31 LEU D C 1
ATOM 4236 O O . LEU D 2 35 ? 6.843 51.882 31.020 1.00 42.53 31 LEU D O 1
ATOM 4241 N N . ASP D 2 36 ? 5.513 50.062 30.794 1.00 42.39 32 ASP D N 1
ATOM 4242 C CA . ASP D 2 36 ? 4.365 50.754 30.134 1.00 43.23 32 ASP D CA 1
ATOM 4243 C C . ASP D 2 36 ? 3.271 51.053 31.152 1.00 43.30 32 ASP D C 1
ATOM 4244 O O . ASP D 2 36 ? 2.622 52.166 31.046 1.00 42.92 32 ASP D O 1
ATOM 4249 N N . SER D 2 37 ? 3.064 50.210 32.151 1.00 41.76 33 SER D N 1
ATOM 4250 C CA . SER D 2 37 ? 2.151 50.602 33.255 1.00 42.56 33 SER D CA 1
ATOM 4251 C C . SER D 2 37 ? 2.545 49.858 34.520 1.00 41.13 33 SER D C 1
ATOM 4252 O O . SER D 2 37 ? 3.362 48.918 34.436 1.00 39.12 33 SER D O 1
ATOM 4255 N N . THR D 2 38 ? 2.014 50.263 35.656 1.00 40.55 34 THR D N 1
ATOM 4256 C CA . THR D 2 38 ? 2.344 49.691 36.979 1.00 41.36 34 THR D CA 1
ATOM 4257 C C . THR D 2 38 ? 1.054 49.416 37.742 1.00 43.48 34 THR D C 1
ATOM 4258 O O . THR D 2 38 ? -0.003 50.050 37.415 1.00 42.43 34 THR D O 1
ATOM 4262 N N . PHE D 2 39 ? 1.116 48.534 38.741 1.00 42.08 35 PHE D N 1
ATOM 4263 C CA . PHE D 2 39 ? -0.051 48.146 39.553 1.00 42.75 35 PHE D CA 1
ATOM 4264 C C . PHE D 2 39 ? 0.433 47.711 40.912 1.00 41.69 35 PHE D C 1
ATOM 4265 O O . PHE D 2 39 ? 1.520 47.109 40.974 1.00 41.96 35 PHE D O 1
ATOM 4273 N N . TRP D 2 40 ? -0.298 48.054 41.960 1.00 38.95 36 TRP D N 1
ATOM 4274 C CA . TRP D 2 40 ? 0.052 47.711 43.354 1.00 39.34 36 TRP D CA 1
ATOM 4275 C C . TRP D 2 40 ? -1.120 46.991 43.997 1.00 40.43 36 TRP D C 1
ATOM 4276 O O . TRP D 2 40 ? -2.285 47.403 43.723 1.00 38.85 36 TRP D O 1
ATOM 4287 N N . TYR D 2 41 ? -0.841 45.973 44.815 1.00 40.89 37 TYR D N 1
ATOM 4288 C CA . TYR D 2 41 ? -1.912 45.303 45.602 1.00 42.97 37 TYR D CA 1
ATOM 4289 C C . TYR D 2 41 ? -1.278 44.814 46.894 1.00 43.22 37 TYR D C 1
ATOM 4290 O O . TYR D 2 41 ? -0.054 44.869 47.060 1.00 42.43 37 TYR D O 1
ATOM 4299 N N . PHE D 2 42 ? -2.104 44.388 47.835 1.00 44.21 38 PHE D N 1
ATOM 4300 C CA . PHE D 2 42 ? -1.595 43.865 49.115 1.00 45.35 38 PHE D CA 1
ATOM 4301 C C . PHE D 2 42 ? -2.584 42.879 49.673 1.00 47.21 38 PHE D C 1
ATOM 4302 O O . PHE D 2 42 ? -3.822 42.989 49.358 1.00 48.93 38 PHE D O 1
ATOM 4310 N N . THR D 2 43 ? -2.068 42.005 50.516 1.00 45.75 39 THR D N 1
ATOM 4311 C CA . THR D 2 43 ? -2.855 41.098 51.354 1.00 49.59 39 THR D CA 1
ATOM 4312 C C . THR D 2 43 ? -2.633 41.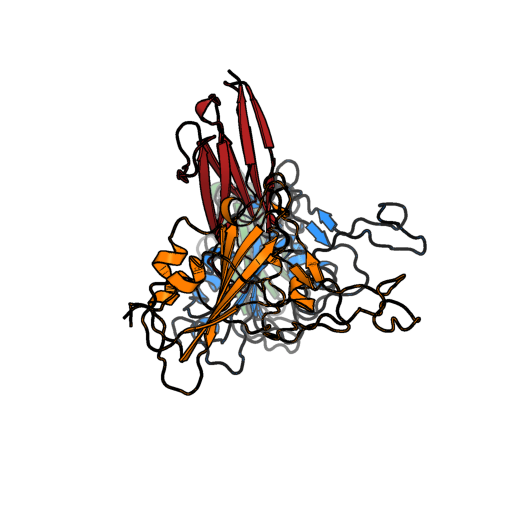586 52.772 1.00 51.00 39 THR D C 1
ATOM 4313 O O . THR D 2 43 ? -1.464 41.777 53.149 1.00 47.89 39 THR D O 1
ATOM 4317 N N . LYS D 2 44 ? -3.703 41.785 53.551 1.00 51.45 40 LYS D N 1
ATOM 4318 C CA . LYS D 2 44 ? -3.547 42.133 54.982 1.00 53.33 40 LYS D CA 1
ATOM 4319 C C . LYS D 2 44 ? -2.844 40.962 55.656 1.00 53.78 40 LYS D C 1
ATOM 4320 O O . LYS D 2 44 ? -2.946 39.785 55.154 1.00 52.89 40 LYS D O 1
ATOM 4326 N N . LYS D 2 45 ? -2.184 41.269 56.767 1.00 55.85 41 LYS D N 1
ATOM 4327 C CA . LYS D 2 45 ? -1.636 40.238 57.668 1.00 61.04 41 LYS D CA 1
ATOM 4328 C C . LYS D 2 45 ? -2.777 39.273 58.035 1.00 64.12 41 LYS D C 1
ATOM 4329 O O . LYS D 2 45 ? -3.848 39.753 58.484 1.00 62.03 41 LYS D O 1
ATOM 4335 N N . GLY D 2 46 ? -2.566 37.977 57.825 1.00 64.29 42 GLY D N 1
ATOM 4336 C CA . GLY D 2 46 ? -3.492 36.929 58.262 1.00 68.29 42 GLY D CA 1
ATOM 4337 C C . GLY D 2 46 ? -4.606 36.691 57.256 1.00 69.44 42 GLY D C 1
ATOM 4338 O O . GLY D 2 46 ? -5.525 35.909 57.592 1.00 72.79 42 GLY D O 1
ATOM 4339 N N . ALA D 2 47 ? -4.522 37.296 56.064 1.00 66.39 43 ALA D N 1
ATOM 4340 C CA . ALA D 2 47 ? -5.521 37.158 54.975 1.00 65.16 43 ALA D CA 1
ATOM 4341 C C . ALA D 2 47 ? -4.778 36.731 53.716 1.00 64.10 43 ALA D C 1
ATOM 4342 O O . ALA D 2 47 ? -3.564 36.941 53.688 1.00 62.89 43 ALA D O 1
ATOM 4344 N N . THR D 2 48 ? -5.470 36.153 52.726 1.00 66.97 44 THR D N 1
ATOM 4345 C CA . THR D 2 48 ? -4.931 35.887 51.355 1.00 64.97 44 THR D CA 1
ATOM 4346 C C . THR D 2 48 ? -5.735 36.645 50.283 1.00 62.78 44 THR D C 1
ATOM 4347 O O . THR D 2 48 ? -5.405 36.507 49.100 1.00 62.52 44 THR D O 1
ATOM 4351 N N . LYS D 2 49 ? -6.751 37.429 50.632 1.00 60.14 45 LYS D N 1
ATOM 4352 C CA . LYS D 2 49 ? -7.450 38.222 49.590 1.00 61.92 45 LYS D CA 1
ATOM 4353 C C . LYS D 2 49 ? -6.543 39.383 49.158 1.00 54.93 45 LYS D C 1
ATOM 4354 O O . LYS D 2 49 ? -6.249 40.205 50.032 1.00 51.18 45 LYS D O 1
ATOM 4360 N N . LYS D 2 50 ? -6.268 39.463 47.855 1.00 53.56 46 LYS D N 1
ATOM 4361 C CA . LYS D 2 50 ? -5.483 40.527 47.169 1.00 55.43 46 LYS D CA 1
ATOM 4362 C C . LYS D 2 50 ? -6.376 41.765 47.051 1.00 56.83 46 LYS D C 1
ATOM 4363 O O . LYS D 2 50 ? -7.407 41.619 46.438 1.00 58.74 46 LYS D O 1
ATOM 4369 N N . GLU D 2 51 ? -6.028 42.874 47.702 1.00 56.65 47 GLU D N 1
ATOM 4370 C CA . GLU D 2 51 ? -6.752 44.176 47.693 1.00 57.07 47 GLU D CA 1
ATOM 4371 C C . GLU D 2 51 ? -5.976 45.119 46.765 1.00 55.82 47 GLU D C 1
ATOM 4372 O O . GLU D 2 51 ? -4.728 45.302 46.976 1.00 51.35 47 GLU D O 1
ATOM 4378 N N . ASN D 2 52 ? -6.655 45.632 45.745 1.00 51.77 48 ASN D N 1
ATOM 4379 C CA . ASN D 2 52 ? -6.141 46.620 44.781 1.00 52.11 48 ASN D CA 1
ATOM 4380 C C . ASN D 2 52 ? -5.792 47.927 45.478 1.00 50.25 48 ASN D C 1
ATOM 4381 O O . ASN D 2 52 ? -6.569 48.391 46.283 1.00 48.30 48 ASN D O 1
ATOM 4386 N N . LEU D 2 53 ? -4.665 48.548 45.157 1.00 45.67 49 LEU D N 1
ATOM 4387 C CA . LEU D 2 53 ? -4.332 49.877 45.752 1.00 47.54 49 LEU D CA 1
ATOM 4388 C C . LEU D 2 53 ? -4.380 50.907 44.619 1.00 48.11 49 LEU D C 1
ATOM 4389 O O . LEU D 2 53 ? -4.273 50.486 43.437 1.00 53.61 49 LEU D O 1
ATOM 4394 N N . SER D 2 54 ? -4.532 52.186 44.951 1.00 48.30 50 SER D N 1
ATOM 4395 C CA . SER D 2 54 ? -4.559 53.343 44.024 1.00 48.15 50 SER D CA 1
ATOM 4396 C C . SER D 2 54 ? -3.793 54.501 44.628 1.00 45.28 50 SER D C 1
ATOM 4397 O O . SER D 2 54 ? -3.779 54.644 45.866 1.00 44.99 50 SER D O 1
ATOM 4400 N N . ASN D 2 55 ? -3.379 55.391 43.749 1.00 43.10 51 ASN D N 1
ATOM 4401 C CA . ASN D 2 55 ? -3.005 56.775 44.102 1.00 42.71 51 ASN D CA 1
ATOM 4402 C C . ASN D 2 55 ? -4.205 57.524 44.714 1.00 44.60 51 ASN D C 1
ATOM 4403 O O . ASN D 2 55 ? -5.193 57.751 43.936 1.00 44.64 51 ASN D O 1
ATOM 4408 N N . GLY D 2 56 ? -4.148 57.892 46.014 1.00 42.95 52 GLY D N 1
ATOM 4409 C CA . GLY D 2 56 ? -5.224 58.642 46.710 1.00 42.91 52 GLY D CA 1
ATOM 4410 C C . GLY D 2 56 ? -5.193 58.367 48.207 1.00 42.64 52 GLY D C 1
ATOM 4411 O O . GLY D 2 56 ? -4.604 57.302 48.628 1.00 43.99 52 GLY D O 1
ATOM 4412 N N . GLY D 2 57 ? -5.738 59.263 48.997 1.00 42.78 53 GLY D N 1
ATOM 4413 C CA . GLY D 2 57 ? -5.580 59.256 50.468 1.00 44.20 53 GLY D CA 1
ATOM 4414 C C . GLY D 2 57 ? -4.106 59.185 50.918 1.00 43.77 53 GLY D C 1
ATOM 4415 O O . GLY D 2 57 ? -3.310 60.047 50.497 1.00 42.37 53 GLY D O 1
ATOM 4416 N N . ARG D 2 58 ? -3.753 58.186 51.715 1.00 44.79 54 ARG D N 1
ATOM 4417 C CA . ARG D 2 58 ? -2.393 58.048 52.320 1.00 45.09 54 ARG D CA 1
ATOM 4418 C C . ARG D 2 58 ? -1.424 57.378 51.342 1.00 43.80 54 ARG D C 1
ATOM 4419 O O . ARG D 2 58 ? -0.280 57.196 51.726 1.00 43.69 54 ARG D O 1
ATOM 4427 N N . TYR D 2 59 ? -1.866 57.046 50.124 1.00 43.38 55 TYR D N 1
ATOM 4428 C CA . TYR D 2 59 ? -1.097 56.241 49.140 1.00 42.46 55 TYR D CA 1
ATOM 4429 C C . TYR D 2 59 ? -0.685 57.140 47.987 1.00 41.87 55 TYR D C 1
ATOM 4430 O O . TYR D 2 59 ? -1.561 57.700 47.309 1.00 41.86 55 TYR D O 1
ATOM 4439 N N . ALA D 2 60 ? 0.626 57.220 47.719 1.00 39.58 56 ALA D N 1
ATOM 4440 C CA . ALA D 2 60 ? 1.143 57.988 46.568 1.00 39.96 56 ALA D CA 1
ATOM 4441 C C . ALA D 2 60 ? 1.970 57.030 45.728 1.00 40.76 56 ALA D C 1
ATOM 4442 O O . ALA D 2 60 ? 2.911 56.428 46.318 1.00 38.27 56 ALA D O 1
ATOM 4444 N N . GLU D 2 61 ? 1.620 56.925 44.438 1.00 41.91 57 GLU D N 1
ATOM 4445 C CA . GLU D 2 61 ? 2.289 56.062 43.449 1.00 43.20 57 GLU D CA 1
ATOM 4446 C C . GLU D 2 61 ? 3.070 56.927 42.472 1.00 44.19 57 GLU D C 1
ATOM 4447 O O . GLU D 2 61 ? 2.553 57.955 42.020 1.00 42.29 57 GLU D O 1
ATOM 4453 N N . THR D 2 62 ? 4.288 56.535 42.147 1.00 42.86 58 THR D N 1
ATOM 4454 C CA . THR D 2 62 ? 5.096 57.253 41.130 1.00 47.45 58 THR D CA 1
ATOM 4455 C C . THR D 2 62 ? 5.622 56.246 40.129 1.00 46.41 58 THR D C 1
ATOM 4456 O O . THR D 2 62 ? 5.747 55.073 40.534 1.00 44.44 58 THR D O 1
ATOM 4460 N N . VAL D 2 63 ? 5.947 56.699 38.922 1.00 46.64 59 VAL D N 1
ATOM 4461 C CA . VAL D 2 63 ? 6.619 55.882 37.874 1.00 47.71 59 VAL D CA 1
ATOM 4462 C C . VAL D 2 63 ? 7.659 56.755 37.185 1.00 46.64 59 VAL D C 1
ATOM 4463 O O . VAL D 2 63 ? 7.399 57.911 37.006 1.00 46.59 59 VAL D O 1
ATOM 4467 N N . ASN D 2 64 ? 8.859 56.231 36.955 1.00 44.75 60 ASN D N 1
ATOM 4468 C CA . ASN D 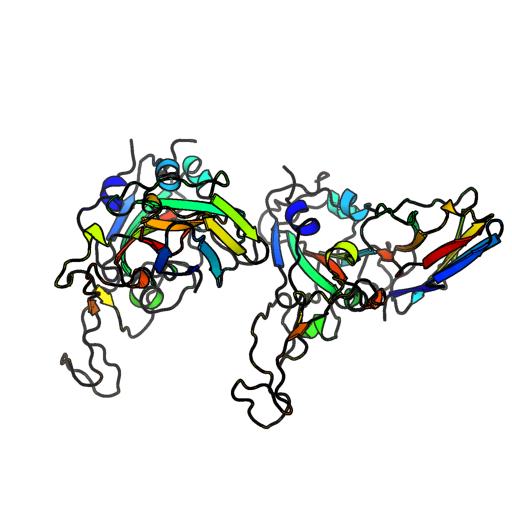2 64 ? 9.842 56.839 36.040 1.00 45.15 60 ASN D CA 1
ATOM 4469 C C . ASN D 2 64 ? 10.004 55.837 34.900 1.00 44.10 60 ASN D C 1
ATOM 4470 O O . ASN D 2 64 ? 10.716 54.764 35.063 1.00 41.77 60 ASN D O 1
ATOM 4475 N N . LYS D 2 65 ? 9.405 56.148 33.748 1.00 44.94 61 LYS D N 1
ATOM 4476 C CA . LYS D 2 65 ? 9.353 55.132 32.675 1.00 46.59 61 LYS D CA 1
ATOM 4477 C C . LYS D 2 65 ? 10.755 54.923 32.120 1.00 44.51 61 LYS D C 1
ATOM 4478 O O . LYS D 2 65 ? 11.015 53.764 31.815 1.00 42.99 61 LYS D O 1
ATOM 4484 N N . ALA D 2 66 ? 11.532 55.992 31.877 1.00 44.34 62 ALA D N 1
ATOM 4485 C CA . ALA D 2 66 ? 12.873 55.882 31.260 1.00 45.52 62 ALA D CA 1
ATOM 4486 C C . ALA D 2 66 ? 13.754 54.954 32.117 1.00 44.92 62 ALA D C 1
ATOM 4487 O O . ALA D 2 66 ? 14.459 54.128 31.518 1.00 45.20 62 ALA D O 1
ATOM 4489 N N . SER D 2 67 ? 13.693 55.046 33.452 1.00 44.52 63 SER D N 1
ATOM 4490 C CA . SER D 2 67 ? 14.605 54.287 34.358 1.00 45.52 63 SER D CA 1
ATOM 4491 C C . SER D 2 67 ? 13.939 52.967 34.783 1.00 43.35 63 SER D C 1
ATOM 4492 O O . SER D 2 67 ? 14.587 52.062 35.405 1.00 40.81 63 SER D O 1
ATOM 4495 N N . LYS D 2 68 ? 12.674 52.804 34.364 1.00 40.57 64 LYS D N 1
ATOM 4496 C CA . LYS D 2 68 ? 11.858 51.602 34.600 1.00 39.99 64 LYS D CA 1
ATOM 4497 C C . LYS D 2 68 ? 11.749 51.300 36.080 1.00 38.72 64 LYS D C 1
ATOM 4498 O O . LYS D 2 68 ? 11.851 50.105 36.465 1.00 38.27 64 LYS D O 1
ATOM 4504 N N . SER D 2 69 ? 11.560 52.343 36.862 1.00 38.42 65 SER D N 1
ATOM 4505 C CA . SER D 2 69 ? 11.369 52.236 38.317 1.00 38.62 65 SER D CA 1
ATOM 4506 C C . SER D 2 69 ? 10.020 52.807 38.703 1.00 37.57 65 SER D C 1
ATOM 4507 O O . SER D 2 69 ? 9.496 53.707 37.980 1.00 38.23 65 SER D O 1
ATOM 4510 N N . PHE D 2 70 ? 9.503 52.377 39.848 1.00 37.30 66 PHE D N 1
ATOM 4511 C CA . PHE D 2 70 ? 8.177 52.882 40.330 1.00 36.90 66 PHE D CA 1
ATOM 4512 C C . PHE D 2 70 ? 8.113 52.646 41.835 1.00 36.58 66 PHE D C 1
ATOM 4513 O O . PHE D 2 70 ? 8.923 51.848 42.331 1.00 37.94 66 PHE D O 1
ATOM 4521 N N . SER D 2 71 ? 7.251 53.356 42.541 1.00 35.77 67 SER D N 1
ATOM 4522 C CA . SER D 2 71 ? 7.242 53.398 44.017 1.00 36.37 67 SER D CA 1
ATOM 4523 C C . SER D 2 71 ? 5.835 53.623 44.555 1.00 36.68 67 SER D C 1
ATOM 4524 O O . SER D 2 71 ? 5.011 54.165 43.880 1.00 37.34 67 SER D O 1
ATOM 4527 N N . LEU D 2 72 ? 5.632 53.117 45.733 1.00 36.61 68 LEU D N 1
ATOM 4528 C CA . LEU D 2 72 ? 4.472 53.313 46.588 1.00 37.53 68 LEU D CA 1
ATOM 4529 C C . LEU D 2 72 ? 4.973 53.898 47.898 1.00 38.20 68 LEU D C 1
ATOM 4530 O O . LEU D 2 72 ? 5.900 53.310 48.471 1.00 37.80 68 LEU D O 1
ATOM 4535 N N . GLN D 2 73 ? 4.469 55.052 48.279 1.00 39.85 69 GLN D N 1
ATOM 4536 C CA . GLN D 2 73 ? 4.669 55.613 49.616 1.00 42.16 69 GLN D CA 1
ATOM 4537 C C . GLN D 2 73 ? 3.341 55.583 50.330 1.00 41.68 69 GLN D C 1
ATOM 4538 O O . GLN D 2 73 ? 2.345 56.055 49.715 1.00 43.67 69 GLN D O 1
ATOM 4544 N N . ILE D 2 74 ? 3.375 55.140 51.574 1.00 41.19 70 ILE D N 1
ATOM 4545 C CA . ILE D 2 74 ? 2.229 55.138 52.519 1.00 41.98 70 ILE D CA 1
ATOM 4546 C C . ILE D 2 74 ? 2.584 56.080 53.636 1.00 42.96 70 ILE D C 1
ATOM 4547 O O . ILE D 2 74 ? 3.605 55.855 54.260 1.00 42.70 70 ILE D O 1
ATOM 4552 N N . SER D 2 75 ? 1.760 57.114 53.816 1.00 43.83 71 SER D N 1
ATOM 4553 C CA . SER D 2 75 ? 1.917 58.181 54.810 1.00 46.14 71 SER D CA 1
ATOM 4554 C C . SER D 2 75 ? 1.099 57.810 56.055 1.00 48.57 71 SER D C 1
ATOM 4555 O O . SER D 2 75 ? 0.054 57.067 55.931 1.00 47.86 71 SER D O 1
ATOM 4558 N N . ASP D 2 76 ? 1.614 58.170 57.236 1.00 49.41 72 ASP D N 1
ATOM 4559 C CA . ASP D 2 76 ? 0.827 58.073 58.488 1.00 50.93 72 ASP D CA 1
ATOM 4560 C C . ASP D 2 76 ? 0.360 56.617 58.672 1.00 49.79 72 ASP D C 1
ATOM 4561 O O . ASP D 2 76 ? -0.807 56.377 58.837 1.00 49.90 72 ASP D O 1
ATOM 4566 N N . LEU D 2 77 ? 1.288 55.672 58.763 1.00 49.44 73 LEU D N 1
ATOM 4567 C CA . LEU D 2 77 ? 1.005 54.225 58.885 1.00 49.35 73 LEU D CA 1
ATOM 4568 C C . LEU D 2 77 ? 0.179 53.918 60.143 1.00 52.00 73 LEU D C 1
ATOM 4569 O O . LEU D 2 77 ? 0.408 54.562 61.204 1.00 51.05 73 LEU D O 1
ATOM 4574 N N . ARG D 2 78 ? -0.690 52.905 60.018 1.00 53.69 74 ARG D N 1
ATOM 4575 C CA . ARG D 2 78 ? -1.568 52.338 61.072 1.00 58.54 74 ARG D CA 1
ATOM 4576 C C . ARG D 2 78 ? -1.260 50.846 61.199 1.00 59.65 74 ARG D C 1
ATOM 4577 O O . ARG D 2 78 ? -0.680 50.253 60.224 1.00 59.31 74 ARG D O 1
ATOM 4585 N N . VAL D 2 79 ? -1.605 50.245 62.341 1.00 62.06 75 VAL D N 1
ATOM 4586 C CA . VAL D 2 79 ? -1.411 48.779 62.578 1.00 64.72 75 VAL D CA 1
ATOM 4587 C C . VAL D 2 79 ? -2.025 47.995 61.410 1.00 62.47 75 VAL D C 1
ATOM 4588 O O . VAL D 2 79 ? -1.337 47.063 60.895 1.00 59.98 75 VAL D O 1
ATOM 4592 N N . GLU D 2 80 ? -3.170 48.468 60.919 1.00 59.11 76 GLU D N 1
ATOM 4593 C CA . GLU D 2 80 ? -4.021 47.860 59.859 1.00 60.61 76 GLU D CA 1
ATOM 4594 C C . GLU D 2 80 ? -3.354 47.865 58.468 1.00 55.68 76 GLU D C 1
ATOM 4595 O O . GLU D 2 80 ? -3.794 47.103 57.569 1.00 54.78 76 GLU D O 1
ATOM 4601 N N . ASP D 2 81 ? -2.375 48.735 58.247 1.00 51.84 77 ASP D N 1
ATOM 4602 C CA . ASP D 2 81 ? -1.503 48.668 57.052 1.00 49.05 77 ASP D CA 1
ATOM 4603 C C . ASP D 2 81 ? -0.578 47.414 57.046 1.00 48.35 77 ASP D C 1
ATOM 4604 O O . ASP D 2 81 ? 0.055 47.153 55.951 1.00 46.02 77 ASP D O 1
ATOM 4609 N N . SER D 2 82 ? -0.444 46.678 58.165 1.00 47.42 78 SER D N 1
ATOM 4610 C CA . SER D 2 82 ? 0.395 45.445 58.262 1.00 48.23 78 SER D CA 1
ATOM 4611 C C . SER D 2 82 ? -0.029 44.451 57.189 1.00 47.66 78 SER D C 1
ATOM 4612 O O . SER D 2 82 ? -1.245 44.192 57.067 1.00 46.48 78 SER D O 1
ATOM 4615 N N . GLY D 2 83 ? 0.911 43.957 56.385 1.00 45.64 79 GLY D N 1
ATOM 4616 C CA . GLY D 2 83 ? 0.620 42.897 55.394 1.00 46.66 79 GLY D CA 1
ATOM 4617 C C . GLY D 2 83 ? 1.706 42.767 54.333 1.00 46.20 79 GLY D C 1
ATOM 4618 O O . GLY D 2 83 ? 2.777 43.260 54.571 1.00 45.87 79 GLY D O 1
ATOM 4619 N N . THR D 2 84 ? 1.401 42.178 53.180 1.00 45.81 80 THR D N 1
ATOM 4620 C CA . THR D 2 84 ? 2.405 42.006 52.104 1.00 43.55 80 THR D CA 1
ATOM 4621 C C . THR D 2 84 ? 1.923 42.780 50.882 1.00 42.02 80 THR D C 1
ATOM 4622 O O . THR D 2 84 ? 0.796 42.483 50.421 1.00 41.02 80 THR D O 1
ATOM 4626 N N . TYR D 2 85 ? 2.778 43.693 50.397 1.00 39.13 81 TYR D N 1
ATOM 4627 C CA . TYR D 2 85 ? 2.576 44.609 49.269 1.00 38.10 81 TYR D CA 1
ATOM 4628 C C . TYR D 2 85 ? 3.283 44.025 48.067 1.00 37.87 81 TYR D C 1
ATOM 4629 O O . TYR D 2 85 ? 4.497 43.630 48.182 1.00 38.12 81 TYR D O 1
ATOM 4638 N N . HIS D 2 86 ? 2.665 44.142 46.910 1.00 37.95 82 HIS D N 1
ATOM 4639 C CA . HIS D 2 86 ? 3.231 43.554 45.675 1.00 38.31 82 HIS D CA 1
ATOM 4640 C C . HIS D 2 86 ? 3.075 44.568 44.581 1.00 37.32 82 HIS D C 1
ATOM 4641 O O . HIS D 2 86 ? 2.073 45.382 44.623 1.00 36.41 82 HIS D O 1
ATOM 4648 N N . CYS D 2 87 ? 4.168 44.715 43.821 1.00 37.04 83 CYS D N 1
ATOM 4649 C CA . CYS D 2 87 ? 4.239 45.632 42.683 1.00 37.25 83 CYS D CA 1
ATOM 4650 C C . CYS D 2 87 ? 4.181 44.782 41.419 1.00 37.32 83 CYS D C 1
ATOM 4651 O O . CYS D 2 87 ? 4.915 43.738 41.363 1.00 37.33 83 CYS D O 1
ATOM 4654 N N . ARG D 2 88 ? 3.457 45.283 40.409 1.00 36.39 84 ARG D N 1
ATOM 4655 C CA . ARG D 2 88 ? 3.397 44.610 39.100 1.00 36.53 84 ARG D CA 1
ATOM 4656 C C . ARG D 2 88 ? 3.776 45.597 38.026 1.00 36.82 84 ARG D C 1
ATOM 4657 O O . ARG D 2 88 ? 3.288 46.733 38.061 1.00 38.35 84 ARG D O 1
ATOM 4665 N N . ALA D 2 89 ? 4.708 45.180 37.159 1.00 36.17 85 ALA D N 1
ATOM 4666 C CA . ALA D 2 89 ? 5.199 45.919 35.994 1.00 36.75 85 ALA D CA 1
ATOM 4667 C C . ALA D 2 89 ? 4.510 45.359 34.779 1.00 36.63 85 ALA D C 1
ATOM 4668 O O . ALA D 2 89 ? 4.652 44.178 34.612 1.00 37.04 85 ALA D O 1
ATOM 4670 N N . TYR D 2 90 ? 3.857 46.181 33.950 1.00 37.04 86 TYR D N 1
ATOM 4671 C CA . TYR D 2 90 ? 3.333 45.767 32.623 1.00 37.61 86 TYR D CA 1
ATOM 4672 C C . TYR D 2 90 ? 4.312 46.269 31.584 1.00 37.74 86 TYR D C 1
ATOM 4673 O O . TYR D 2 90 ? 4.743 47.451 31.654 1.00 39.50 86 TYR D O 1
ATOM 4682 N N . SER D 2 91 ? 4.654 45.409 30.626 1.00 39.37 87 SER D N 1
ATOM 4683 C CA . SER D 2 91 ? 5.280 45.800 29.345 1.00 40.15 87 SER D CA 1
ATOM 4684 C C . SER D 2 91 ? 4.330 45.369 28.216 1.00 41.45 87 SER D C 1
ATOM 4685 O O . SER D 2 91 ? 4.128 44.135 28.044 1.00 38.98 87 SER D O 1
ATOM 4688 N N . THR D 2 92 ? 3.804 46.323 27.439 1.00 42.20 88 THR D N 1
ATOM 4689 C CA . THR D 2 92 ? 2.802 46.014 26.382 1.00 44.09 88 THR D CA 1
ATOM 4690 C C . THR D 2 92 ? 3.263 46.390 24.964 1.00 45.74 88 THR D C 1
ATOM 4691 O O . THR D 2 92 ? 2.682 45.865 24.035 1.00 47.95 88 THR D O 1
ATOM 4695 N N . THR D 2 93 ? 4.278 47.228 24.751 1.00 46.34 89 THR D N 1
ATOM 4696 C CA . THR D 2 93 ? 4.622 47.625 23.360 1.00 47.26 89 THR D CA 1
ATOM 4697 C C . THR D 2 93 ? 5.215 46.457 22.574 1.00 46.14 89 THR D C 1
ATOM 4698 O O . THR D 2 93 ? 5.061 46.470 21.381 1.00 48.01 89 THR D O 1
ATOM 4702 N N . GLY D 2 94 ? 5.942 45.518 23.186 1.00 45.15 90 GLY D N 1
ATOM 4703 C CA . GLY D 2 94 ? 6.500 44.377 22.428 1.00 45.50 90 GLY D CA 1
ATOM 4704 C C . GLY D 2 94 ? 7.580 44.774 21.422 1.00 49.38 90 GLY D C 1
ATOM 4705 O O . GLY D 2 94 ? 8.021 43.910 20.654 1.00 51.63 90 GLY D O 1
ATOM 4706 N N . ASP D 2 95 ? 8.101 46.006 21.471 1.00 48.50 91 ASP D N 1
ATOM 4707 C CA . ASP D 2 95 ? 8.879 46.522 20.314 1.00 50.62 91 ASP D CA 1
ATOM 4708 C C . ASP D 2 95 ? 10.128 47.327 20.734 1.00 48.33 91 ASP D C 1
ATOM 4709 O O . ASP D 2 95 ? 10.735 47.881 19.843 1.00 49.49 91 ASP D O 1
ATOM 4714 N N . GLU D 2 96 ? 10.499 47.355 22.012 1.00 47.11 92 GLU D N 1
ATOM 4715 C CA . GLU D 2 96 ? 11.770 48.004 22.466 1.00 50.25 92 GLU D CA 1
ATOM 4716 C C . GLU D 2 96 ? 12.954 47.055 22.217 1.00 48.77 92 GLU D C 1
ATOM 4717 O O . GLU D 2 96 ? 12.895 45.901 22.609 1.00 45.43 92 GLU D O 1
ATOM 4723 N N . ARG D 2 97 ? 13.999 47.517 21.542 1.00 50.96 93 ARG D N 1
ATOM 4724 C CA . ARG D 2 97 ? 15.284 46.761 21.467 1.00 54.24 93 ARG D CA 1
ATOM 4725 C C . ARG D 2 97 ? 14.932 45.356 21.016 1.00 52.50 93 ARG D C 1
ATOM 4726 O O . ARG D 2 97 ? 14.234 45.279 20.008 1.00 52.24 93 ARG D O 1
ATOM 4734 N N . ASP D 2 98 ? 15.380 44.313 21.703 1.00 51.26 94 ASP D N 1
ATOM 4735 C CA . ASP D 2 98 ? 15.069 42.918 21.294 1.00 52.97 94 ASP D CA 1
ATOM 4736 C C . ASP D 2 98 ? 14.084 42.334 22.315 1.00 50.22 94 ASP D C 1
ATOM 4737 O O . ASP D 2 98 ? 14.199 41.162 22.676 1.00 49.69 94 ASP D O 1
ATOM 4742 N N . CYS D 2 99 ? 13.213 43.163 22.851 1.00 48.62 95 CYS D N 1
ATOM 4743 C CA . CYS D 2 99 ? 12.177 42.684 23.792 1.00 47.32 95 CYS D CA 1
ATOM 4744 C C . CYS D 2 99 ? 11.312 41.714 22.998 1.00 48.60 95 CYS D C 1
ATOM 4745 O O . CYS D 2 99 ? 10.906 42.108 21.899 1.00 48.48 95 CYS D O 1
ATOM 4748 N N . ARG D 2 100 ? 11.026 40.519 23.513 1.00 50.81 96 ARG D N 1
ATOM 4749 C CA . ARG D 2 100 ? 10.240 39.507 22.741 1.00 53.46 96 ARG D CA 1
ATOM 4750 C C . ARG D 2 100 ? 8.864 39.254 23.365 1.00 50.50 96 ARG D C 1
ATOM 4751 O O . ARG D 2 100 ? 8.161 38.374 22.869 1.00 49.13 96 ARG D O 1
ATOM 4759 N N . TRP D 2 101 ? 8.543 39.907 24.478 1.00 46.98 97 TRP D N 1
ATOM 4760 C CA . TRP D 2 101 ? 7.316 39.575 25.229 1.00 43.89 97 TRP D CA 1
ATOM 4761 C C . TRP D 2 101 ? 6.510 40.823 25.540 1.00 41.78 97 TRP D C 1
ATOM 4762 O O . TRP D 2 101 ? 7.071 41.967 25.607 1.00 40.69 97 TRP D O 1
ATOM 4773 N N . GLN D 2 102 ? 5.231 40.520 25.762 1.00 40.94 98 GLN D N 1
ATOM 4774 C CA . GLN D 2 102 ? 4.163 41.407 26.273 1.00 40.02 98 GLN D CA 1
ATOM 4775 C C . GLN D 2 102 ? 3.427 40.738 27.439 1.00 38.21 98 GLN D C 1
ATOM 4776 O O . GLN D 2 102 ? 3.132 39.459 27.350 1.00 36.58 98 GLN D O 1
ATOM 4782 N N . GLY D 2 103 ? 3.172 41.527 28.486 1.00 36.74 99 GLY D N 1
ATOM 4783 C CA . GLY D 2 103 ? 2.489 41.034 29.689 1.00 36.69 99 GLY D CA 1
ATOM 4784 C C . GLY D 2 103 ? 2.985 41.646 30.955 1.00 35.96 99 GLY D C 1
ATOM 4785 O O . GLY D 2 103 ? 3.296 42.854 30.949 1.00 40.05 99 GLY D O 1
ATOM 4786 N N . TYR D 2 104 ? 3.017 40.894 32.035 1.00 36.04 100 TYR D N 1
ATOM 4787 C CA . TYR D 2 104 ? 3.419 41.391 33.359 1.00 35.95 100 TYR D CA 1
ATOM 4788 C C . TYR D 2 104 ? 4.308 40.440 34.144 1.00 35.34 100 TYR D C 1
ATOM 4789 O O . TYR D 2 104 ? 4.309 39.201 33.970 1.00 34.55 100 TYR D O 1
ATOM 4798 N N . ILE D 2 105 ? 5.038 41.076 35.063 1.00 36.74 101 ILE D N 1
ATOM 4799 C CA . ILE D 2 105 ? 5.888 40.428 36.105 1.00 38.81 101 ILE D CA 1
ATOM 4800 C C . ILE D 2 105 ? 5.800 41.237 37.392 1.00 37.65 101 ILE D C 1
ATOM 4801 O O . ILE D 2 105 ? 5.532 42.474 37.308 1.00 35.56 101 ILE D O 1
ATOM 4806 N N . GLU D 2 106 ? 6.189 40.625 38.504 1.00 36.77 102 GLU D N 1
ATOM 4807 C CA . GLU D 2 106 ? 6.055 41.180 39.861 1.00 37.91 102 GLU D CA 1
ATOM 4808 C C . GLU D 2 106 ? 7.352 41.016 40.643 1.00 39.43 102 GLU D C 1
ATOM 4809 O O . GLU D 2 106 ? 8.165 40.093 40.326 1.00 37.65 102 GLU D O 1
ATOM 4815 N N . GLY D 2 107 ? 7.541 41.933 41.582 1.00 39.47 103 GLY D N 1
ATOM 4816 C CA . GLY D 2 107 ? 8.467 41.765 42.701 1.00 41.19 103 GLY D CA 1
ATOM 4817 C C . GLY D 2 107 ? 8.098 40.593 43.553 1.00 42.45 103 GLY D C 1
ATOM 4818 O O . GLY D 2 107 ? 6.976 40.047 43.322 1.00 40.19 103 GLY D O 1
ATOM 4819 N N . TYR D 2 108 ? 8.997 40.208 44.485 1.00 41.31 104 TYR D N 1
ATOM 4820 C CA . TYR D 2 108 ? 8.719 39.163 45.497 1.00 42.91 104 TYR D CA 1
ATOM 4821 C C . TYR D 2 108 ? 7.777 39.643 46.611 1.00 43.12 104 TYR D C 1
ATOM 4822 O O . TYR D 2 108 ? 7.411 38.806 47.441 1.00 41.95 104 TYR D O 1
ATOM 4831 N N . GLY D 2 109 ? 7.564 40.951 46.741 1.00 42.24 105 GLY D N 1
ATOM 4832 C CA . GLY D 2 109 ? 6.715 41.534 47.796 1.00 42.94 105 GLY D CA 1
ATOM 4833 C C . GLY D 2 109 ? 7.560 42.173 48.898 1.00 43.78 105 GLY D C 1
ATOM 4834 O O . GLY D 2 109 ? 8.816 42.004 48.920 1.00 39.91 105 GLY D O 1
ATOM 4835 N N . THR D 2 110 ? 6.910 42.958 49.744 1.00 40.63 106 THR D N 1
ATOM 4836 C CA . THR D 2 110 ? 7.501 43.557 50.949 1.00 40.77 106 THR D CA 1
ATOM 4837 C C . THR D 2 110 ? 6.578 43.222 52.107 1.00 43.10 106 THR D C 1
ATOM 4838 O O . THR D 2 110 ? 5.292 43.590 52.001 1.00 42.95 106 THR D O 1
ATOM 4842 N N . ILE D 2 111 ? 7.122 42.615 53.149 1.00 43.23 107 ILE D N 1
ATOM 4843 C CA . ILE D 2 111 ? 6.326 42.277 54.351 1.00 44.56 107 ILE D CA 1
ATOM 4844 C C . ILE D 2 111 ? 6.451 43.445 55.316 1.00 45.37 107 ILE D C 1
ATOM 4845 O O . ILE D 2 111 ? 7.536 43.633 55.896 1.00 45.24 107 ILE D O 1
ATOM 4850 N N . VAL D 2 112 ? 5.346 44.161 55.532 1.00 44.68 108 VAL D N 1
ATOM 4851 C CA . VAL D 2 112 ? 5.299 45.350 56.418 1.00 45.28 108 VAL D CA 1
ATOM 4852 C C . VAL D 2 112 ? 4.677 44.968 57.757 1.00 48.05 108 VAL D C 1
ATOM 4853 O O . VAL D 2 112 ? 3.560 44.441 57.723 1.00 48.43 108 VAL D O 1
ATOM 4857 N N . THR D 2 113 ? 5.344 45.261 58.874 1.00 49.30 109 THR D N 1
ATOM 4858 C CA . THR D 2 113 ? 4.805 45.177 60.265 1.00 51.03 109 THR D CA 1
ATOM 4859 C C . THR D 2 113 ? 4.747 46.592 60.851 1.00 52.74 109 THR D C 1
ATOM 4860 O O . THR D 2 113 ? 5.790 47.298 60.869 1.00 53.21 109 THR D O 1
ATOM 4864 N N . VAL D 2 114 ? 3.586 47.027 61.306 1.00 53.34 110 VAL D N 1
ATOM 4865 C CA . VAL D 2 114 ? 3.410 48.350 61.976 1.00 55.37 110 VAL D CA 1
ATOM 4866 C C . VAL D 2 114 ? 3.049 48.137 63.456 1.00 58.80 110 VAL D C 1
ATOM 4867 O O . VAL D 2 114 ? 2.044 47.493 63.674 1.00 58.52 110 VAL D O 1
ATOM 4871 N N . LYS D 2 115 ? 3.812 48.667 64.427 1.00 64.82 111 LYS D N 1
ATOM 4872 C CA . LYS D 2 115 ? 3.568 48.491 65.900 1.00 71.59 111 LYS D CA 1
ATOM 4873 C C . LYS D 2 115 ? 2.832 49.719 66.443 1.00 71.99 111 LYS D C 1
ATOM 4874 O O . LYS D 2 115 ? 3.158 50.812 65.961 1.00 72.95 111 LYS D O 1
ATOM 4880 N N . SER D 2 116 ? 1.966 49.599 67.457 1.00 77.13 112 SER D N 1
ATOM 4881 C CA . SER D 2 116 ? 1.101 50.723 67.939 1.00 82.61 112 SER D CA 1
ATOM 4882 C C . SER D 2 116 ? 1.909 51.758 68.739 1.00 85.49 112 SER D C 1
ATOM 4883 O O . SER D 2 116 ? 3.054 51.499 69.108 1.00 91.55 112 SER D O 1
#

GO terms:
  GO:0044228 host cell surface (C, IDA)
  GO:0005768 endosome (C, IDA)
  GO:0039660 structural constituent of virion (F, IDA)
  GO:0019062 virion attachment to host cell (P, IDA)
  GO:0046718 symbiont entry into host cell (P, IDA)
  GO:0098670 entry receptor-mediated virion attachment to host cell (P, IDA)
  GO:0140522 fusogenic activity (F, IDA)
  GO:0046789 host cell surface receptor binding (F, IDA)
  GO:0048018 receptor ligand activity (F, IDA)
  GO:0043655 host extracellular region (C, IC)
  GO:0044173 host cell endoplasmic reticulum-Golgi intermediate compartment membrane (C, EXP)
  GO:0055036 virion membrane (C, EXP)
  GO:0020002 host cell plasma membrane (C, EXP)
  GO:0005515 protein binding (F, IPI)
  GO:0055036 virion membrane (C, TAS)
  GO:0005886 plasma membrane (C, TAS)
  GO:0042802 identical protein binding (F, IPI)
  GO:0046598 positive regulation of viral entry into host cell (P, IDA)
  GO:0016020 membrane (C, IDA)
  GO:0019031 viral envelope (C, IDA)

Secondary structure (DSSP, 8-state):
-B--HHHHHT-SSPPBGGG-EEEEE-SEE--HHHHHH-TT-SEEEEESS-GGGGGG-EESEEEEEEEEEEGGGGGGSSTT--SHHHHHT----TT--EEEEEEE-HHHH--TT-BTT-EEE---SSPPPTT------PPEE-SSS--TT--BTTEE-SEEE--B-TTS-GGGSEEEEEEEEEE--SS---EE-TT-/-B---HHHHT-SS--BGGG-EEEEE-SEE--HHHHHTSSS-SEEEEESS-GGGGGG-EESEEEEEEEEEEGGGGGGSSTT--SHHHHHT----TT--EEEEEEE-HHHH--TT-BTT-EEE---SSPPPTT------PPEE-SSS--TT--BTTEE-SEEE--B-TTS-GGGSEEEEEEEEEE--SS---EE-S--/--EEEEE-SEEEEETT--EEEEEEEES-SS---EEEEEEEETT----EEE-SBTTEEEEEETTTTEEEEEE-S--GGG-EEEEEEEEE-S--STT--EEEEEE---EEEEEE-/--EEEEE-SEEEEETT--EEEEEEEES--S---EEEEEEEETT----EE--SBTTEEEEEETTTTEEEEEE-S--GGG-EEEEEEEEE----BTT--EEEEEE---EEEEEE-

InterPro domains:
  IPR002552 Spike glycoprotein S2, coronavirus [PF01601] (711-1232)
  IPR018548 Spike (S) protein S1 subunit, receptor-binding domain, betacoronavirus [PF09408] (349-526)
  IPR018548 Spike (S) protein S1 subunit, receptor-binding domain, betacoronavirus [PS51921] (334-527)
  IPR032500 Spike glycoprotein S1, N-terminal domain, betacoronavirus-like [PF16451] (33-337)
  IPR032500 Spike glycoprotein S1, N-terminal domain, betacoronavirus-like [PS51922] (9-303)
  IPR036326 Spike S1 subunit, receptor binding domain superfamily, betacoronavirus [SSF143587] (333-516)
  IPR042578 Spike glycoprotein, betacoronavirus [MF_04099] (2-1273)
  IPR043002 Spike glycoprotein, N-terminal domain superfamily [G3DSA:2.60.120.960] (28-307)
  IPR043473 Spike glycoprotein S2 superfamily, coronavirus [SSF111474] (909-1026)
  IPR043473 Spike glycoprotein S2 superfamily, coronavirus [SSF111474] (1159-1211)
  IPR043607 Coronavirus spike glycoprotein S1, C-terminal [PF19209] (536-591)
  IPR044341 Spike (S) protein S1 subunit, N-terminal domain, SARS-CoV-like [cd21624] (13-304)
  IPR044366 Spike (S) protein S1 subunit, receptor-binding domain, SARS-CoV-2 [cd21480] (319-541)
  IPR044873 Spike glycoprotein S2, coronavirus, heptad repeat 1 [PS51923] (896-1001)
  IPR044874 Spike glycoprotein S2, coronavirus, heptad repeat 2 [PS51924] (1143-1225)

Foldseek 3Di:
DAWPVVCVPVPLDAAALLAKDKDKTFQHAYALVCVVPDPQWPFKAFDPDDSVCQLVDFFQIKIKIKHKDFQLCLVQPDAPHDDQSCFRGAHAHNNFGWIKIKGFPLVRQADQQFRQRHKGFRDDPGGDDHGDHDPDQAFDQQDDDDQVSPQDDSTHRGIDGLRHHSPDDRRSTMMMIIIITGHHDPDDTSYHNNSD/DAWVVCCAVVPLDAAALLQKDKDKTFQHAYALVCVVVPPAFPFKDFDPDDSVCQLADFFQIKMKIKHKDAQLCLVQQDAPHDDQNCFRGAHAHNNFGWIKTKHFCLVRQADAQFRQNHKGFRDDPGGDDHPDHDPDQAFQQQDDDDQPSPPDVSTHRGIDGLRAHSPDDRRSGMMMMIIMTGHHDPDDGNYHRNHD/DFAWAKPDQEDEEEFQAKDKIKIAGPPALFWQPDKWKWWAFVPGPDTHTDDCDDQWHWDADRVRRMIMIMGGRHDQRSFGWMKMKTFRAVLPRPPRNDGDIHIHPTYGYGYHD/DFAKAKPDQEDEEAQQAKDKIKIAGPPALFWQDDKWKWWAWVPGDDTGGDDDDDQWHKAADGVRRMIMIMGGRDDQRVFTWMKMKTFGAPCDGDPHNDGGIHIHPTYGYGYDD

B-factor: mean 54.06, std 16.19, range [30.75, 127.39]

Radius of gyration: 30.09 Å; Cα contacts (8 Å, |Δi|>4): 1598; chains: 4; bounding box: 67×99×75 Å